Protein AF-A0A917CCM2-F1 (afdb_monomer_lite)

Sequence (553 aa):
MFLLIPTGFAQTTIVVDWALDEEPNNNQHTCSYTQGGLFFPDNTGSGAGKCTLRRALREAGAISDDAFCSGCTPITIVFTGLNGTNADADDSQFNNGQWILPIADGASTSDFGLYPQSITDVDGPIFLQGLPVDVQHFNEMPKIMVQSDATLEIEISDVTIENMGFFGGMSVMANEANMTFQNNVWGLTPDGLDMAFADLANDANYLAGNHGILSTHKADNLTVENNIITGASTFAVEINSATTGVSVIGNWIGTNITGSIPIVPEHLKCRAFVSPFNPVNPPLEPTEWFGGAGISAAGTGLVIQDNTIVGLQNIRSTNDTPPEALTVFGALHTIENNIIGQNTTGISQGVCGQGIKFSTRTDISNPQNNGHLVIDNIIDSARNGFENTKGAILWTDTSNASFRDGGNTVRRNLVINGPEKYYEIGPMLATDIKTFEPAEITSISGTQIAGGNHPSNVFGNPSPCPNCIIDFYLDDGDANEEGLVHLGSTIADNNGDFTFTLPAPLPPGFGIRTTSTSQSNDIIPNTWAGQTTAMSKQVYGLINDIIFKDGFE

Radius of gyration: 27.02 Å; chains: 1; bounding box: 63×56×105 Å

Structure (mmCIF, N/CA/C/O backbone):
data_AF-A0A917CCM2-F1
#
_entry.id   AF-A0A917CCM2-F1
#
loop_
_atom_site.group_PDB
_atom_site.id
_atom_site.type_symbol
_atom_site.label_atom_id
_atom_site.label_alt_id
_atom_site.label_comp_id
_atom_site.label_asym_id
_atom_site.label_entity_id
_atom_site.label_seq_id
_atom_site.pdbx_PDB_ins_code
_atom_site.Cartn_x
_atom_site.Cartn_y
_atom_site.Cartn_z
_atom_site.occupancy
_atom_site.B_iso_or_equiv
_atom_site.auth_seq_id
_atom_site.auth_comp_id
_atom_site.auth_asym_id
_atom_site.auth_atom_id
_atom_site.pdbx_PDB_model_num
ATOM 1 N N . MET A 1 1 ? -9.725 -32.363 -13.553 1.00 37.72 1 MET A N 1
ATOM 2 C CA . MET A 1 1 ? -10.244 -31.756 -14.794 1.00 37.72 1 MET A CA 1
ATOM 3 C C . MET A 1 1 ? -9.018 -31.325 -15.575 1.00 37.72 1 MET A C 1
ATOM 5 O O . MET A 1 1 ? -8.297 -30.469 -15.092 1.00 37.72 1 MET A O 1
ATOM 9 N N . PHE A 1 2 ? -8.666 -32.046 -16.642 1.00 27.44 2 PHE A N 1
ATOM 10 C CA . PHE A 1 2 ? -7.484 -31.722 -17.445 1.00 27.44 2 PHE A CA 1
ATOM 11 C C . PHE A 1 2 ? -7.770 -30.429 -18.207 1.00 27.44 2 PHE A C 1
ATOM 13 O O . PHE A 1 2 ? -8.722 -30.379 -18.984 1.00 27.44 2 PHE A O 1
ATOM 20 N N . LEU A 1 3 ? -6.987 -29.392 -17.917 1.00 27.52 3 LEU A N 1
ATOM 2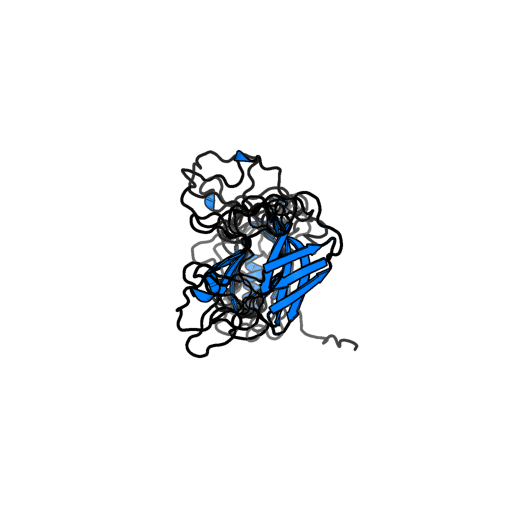1 C CA . LEU A 1 3 ? -7.030 -28.115 -18.611 1.00 27.52 3 LEU A CA 1
ATOM 22 C C . LEU A 1 3 ? -6.585 -28.368 -20.058 1.00 27.52 3 LEU A C 1
ATOM 24 O O . LEU A 1 3 ? -5.445 -28.757 -20.312 1.00 27.52 3 LEU A O 1
ATOM 28 N N . LEU A 1 4 ? -7.515 -28.226 -20.998 1.00 28.06 4 LEU A N 1
ATOM 29 C CA . LEU A 1 4 ? -7.201 -28.154 -22.419 1.00 28.06 4 LEU A CA 1
ATOM 30 C C . LEU A 1 4 ? -6.444 -26.844 -22.640 1.00 28.06 4 LEU A C 1
ATOM 32 O O . LEU A 1 4 ? -7.046 -25.777 -22.593 1.00 28.06 4 LEU A O 1
ATOM 36 N N . ILE A 1 5 ? -5.131 -26.931 -22.851 1.00 30.38 5 ILE A N 1
ATOM 37 C CA . ILE A 1 5 ? -4.333 -25.817 -23.368 1.00 30.38 5 ILE A CA 1
ATOM 38 C C . ILE A 1 5 ? -4.794 -25.606 -24.818 1.00 30.38 5 ILE A C 1
ATOM 40 O O . ILE A 1 5 ? -4.671 -26.544 -25.615 1.00 30.38 5 ILE A O 1
ATOM 44 N N . PRO A 1 6 ? -5.350 -24.440 -25.189 1.00 33.75 6 PRO A N 1
ATOM 45 C CA . PRO A 1 6 ? -5.646 -24.155 -26.581 1.00 33.75 6 PRO A CA 1
ATOM 46 C C . PRO A 1 6 ? -4.317 -24.085 -27.334 1.00 33.75 6 PRO A C 1
ATOM 48 O O . PRO A 1 6 ? -3.481 -23.220 -27.094 1.00 33.75 6 PRO A O 1
ATOM 51 N N . THR A 1 7 ? -4.097 -25.035 -28.233 1.00 38.78 7 THR A N 1
ATOM 52 C CA . THR A 1 7 ? -2.990 -24.999 -29.183 1.00 38.78 7 THR A CA 1
ATOM 53 C C . THR A 1 7 ? -3.307 -23.982 -30.279 1.00 38.78 7 THR A C 1
ATOM 55 O O . THR A 1 7 ? -4.213 -24.236 -31.074 1.00 38.78 7 THR A O 1
ATOM 58 N N . GLY A 1 8 ? -2.532 -22.895 -30.362 1.00 43.81 8 GLY A N 1
ATOM 59 C CA . GLY A 1 8 ? -2.303 -22.193 -31.631 1.00 43.81 8 GLY A CA 1
ATOM 60 C C . GLY A 1 8 ? -2.700 -20.718 -31.747 1.00 43.81 8 GLY A C 1
ATOM 61 O O . GLY A 1 8 ? -3.207 -20.353 -32.802 1.00 43.81 8 GLY A O 1
ATOM 62 N N . PHE A 1 9 ? -2.427 -19.868 -30.753 1.00 43.28 9 PHE A N 1
ATOM 63 C CA . PHE A 1 9 ? -2.191 -18.444 -31.044 1.00 43.28 9 PHE A CA 1
ATOM 64 C C . PHE A 1 9 ? -0.699 -18.260 -31.341 1.00 43.28 9 PHE A C 1
ATOM 66 O O . PHE A 1 9 ? 0.140 -18.840 -30.645 1.00 43.28 9 PHE A O 1
ATOM 73 N N . ALA A 1 10 ? -0.359 -17.551 -32.419 1.00 54.44 10 ALA A N 1
ATOM 74 C CA . ALA A 1 10 ? 1.029 -17.235 -32.722 1.00 54.44 10 ALA A CA 1
ATOM 75 C C . ALA A 1 10 ? 1.490 -16.155 -31.734 1.00 54.44 10 ALA A C 1
ATOM 77 O O . ALA A 1 10 ? 0.998 -15.038 -31.755 1.00 54.44 10 ALA A O 1
ATOM 78 N N . GLN A 1 11 ? 2.401 -16.513 -30.832 1.00 79.06 11 GLN A N 1
ATOM 79 C CA . GLN A 1 11 ? 3.021 -15.559 -29.918 1.00 79.06 11 GLN A CA 1
ATOM 80 C C . GLN A 1 11 ? 4.061 -14.754 -30.698 1.00 79.06 11 GLN A C 1
ATOM 82 O O . GLN A 1 11 ? 5.001 -15.338 -31.247 1.00 79.06 11 GLN A O 1
ATOM 87 N N . THR A 1 12 ? 3.915 -13.432 -30.749 1.00 92.06 12 THR A N 1
ATOM 88 C CA . THR A 1 12 ? 4.984 -12.574 -31.269 1.00 92.06 12 THR A CA 1
ATOM 89 C C . THR A 1 12 ? 5.986 -12.310 -30.156 1.00 92.06 12 THR A C 1
ATOM 91 O O . THR A 1 12 ? 5.615 -11.865 -29.074 1.00 92.06 12 THR A O 1
ATOM 94 N N . THR A 1 13 ? 7.268 -12.574 -30.405 1.00 94.88 13 THR A N 1
ATOM 95 C CA . THR A 1 13 ? 8.346 -12.273 -29.455 1.00 94.88 13 THR A CA 1
ATOM 96 C C . THR A 1 13 ? 9.234 -11.173 -30.015 1.00 94.88 13 THR A C 1
ATOM 98 O O . THR A 1 13 ? 9.852 -11.355 -31.063 1.00 94.88 13 THR A O 1
ATOM 101 N N . ILE A 1 14 ? 9.324 -10.056 -29.297 1.00 95.50 14 ILE A N 1
ATOM 102 C CA . ILE A 1 14 ? 10.239 -8.954 -29.592 1.00 95.50 14 ILE A CA 1
ATOM 103 C C . ILE A 1 14 ? 11.436 -9.101 -28.653 1.00 95.50 14 ILE A C 1
ATOM 105 O O . ILE A 1 14 ? 11.280 -9.103 -27.432 1.00 95.50 14 ILE A O 1
ATOM 109 N N . VAL A 1 15 ? 12.633 -9.264 -29.212 1.00 95.94 15 VAL A N 1
ATOM 110 C CA . VAL A 1 15 ? 13.857 -9.464 -28.427 1.00 95.94 15 VAL A CA 1
ATOM 111 C C . VAL A 1 15 ? 14.630 -8.156 -28.369 1.00 95.94 15 VAL A C 1
ATOM 113 O O . VAL A 1 15 ? 15.159 -7.720 -29.386 1.00 95.94 15 VAL A O 1
ATOM 116 N N . VAL A 1 16 ? 14.728 -7.569 -27.178 1.00 95.44 16 VAL A N 1
ATOM 117 C CA . VAL A 1 16 ? 15.649 -6.464 -26.899 1.00 95.44 16 VAL A CA 1
ATOM 118 C C . VAL A 1 16 ? 17.066 -7.031 -26.848 1.00 95.44 16 VAL A C 1
ATOM 120 O O . VAL A 1 16 ? 17.352 -7.962 -26.086 1.00 95.44 16 VAL A O 1
ATOM 123 N N . ASP A 1 17 ? 17.940 -6.488 -27.689 1.00 94.31 17 ASP A N 1
ATOM 124 C CA . ASP A 1 17 ? 19.321 -6.941 -27.869 1.00 94.31 17 ASP A CA 1
ATOM 125 C C . ASP A 1 17 ? 20.338 -5.792 -27.875 1.00 94.31 17 ASP A C 1
ATOM 127 O O . ASP A 1 17 ? 21.488 -6.002 -28.259 1.00 94.31 17 ASP A O 1
ATOM 131 N N . TRP A 1 18 ? 19.909 -4.597 -27.453 1.00 93.44 18 TRP A N 1
ATOM 132 C CA . TRP A 1 18 ? 20.756 -3.416 -27.340 1.00 93.44 18 TRP A CA 1
ATOM 133 C C . TRP A 1 18 ? 20.294 -2.473 -26.235 1.00 93.44 18 TRP A C 1
ATOM 135 O O . TRP A 1 18 ? 19.115 -2.110 -26.167 1.00 93.44 18 TRP A O 1
ATOM 145 N N . ALA A 1 19 ? 21.221 -2.074 -25.363 1.00 92.56 19 ALA A N 1
ATOM 146 C CA . ALA A 1 19 ? 20.883 -1.295 -24.173 1.00 92.56 19 ALA A CA 1
ATOM 147 C C . ALA A 1 19 ? 20.791 0.220 -24.414 1.00 92.56 19 ALA A C 1
ATOM 149 O O . ALA A 1 19 ? 19.992 0.894 -23.766 1.00 92.56 19 ALA A O 1
ATOM 150 N N . LEU A 1 20 ? 21.590 0.765 -25.337 1.00 90.06 20 LEU A N 1
ATOM 151 C CA . LEU A 1 20 ? 21.691 2.211 -25.556 1.00 90.06 20 LEU A CA 1
ATOM 152 C C . LEU A 1 20 ? 20.643 2.723 -26.546 1.00 90.06 20 LEU A C 1
ATOM 154 O O . LEU A 1 20 ? 20.652 2.344 -27.716 1.00 90.06 20 LEU A O 1
ATOM 158 N N . ASP A 1 21 ? 19.801 3.665 -26.124 1.00 84.50 21 ASP A N 1
ATOM 159 C CA . ASP A 1 21 ? 18.926 4.379 -27.052 1.00 84.50 21 ASP A CA 1
ATOM 160 C C . ASP A 1 21 ? 19.607 5.627 -27.637 1.00 84.50 21 ASP A C 1
ATOM 162 O O . ASP A 1 21 ? 19.537 6.728 -27.092 1.00 84.50 21 ASP A O 1
ATOM 166 N N . GLU A 1 22 ? 20.315 5.440 -28.752 1.00 79.31 22 GLU A N 1
ATOM 167 C CA . GLU A 1 22 ? 21.131 6.482 -29.395 1.00 79.31 22 GLU A CA 1
ATOM 168 C C . GLU A 1 22 ? 20.320 7.484 -30.237 1.00 79.31 22 GLU A C 1
ATOM 170 O O . GLU A 1 22 ? 20.849 8.523 -30.640 1.00 79.31 22 GLU A O 1
ATOM 175 N N . GLU A 1 23 ? 19.035 7.210 -30.484 1.00 76.12 23 GLU A N 1
ATOM 176 C CA . GLU A 1 23 ? 18.158 8.065 -31.289 1.00 76.12 23 GLU A CA 1
ATOM 177 C C . GLU A 1 23 ? 16.875 8.464 -30.550 1.00 76.12 23 GLU A C 1
ATOM 179 O O . GLU A 1 23 ? 15.762 8.195 -31.016 1.00 76.12 23 GLU A O 1
ATOM 184 N N . PRO A 1 24 ? 16.986 9.203 -29.436 1.00 73.06 24 PRO A N 1
ATOM 185 C CA . PRO A 1 24 ? 15.829 9.534 -28.623 1.00 73.06 24 PRO A CA 1
ATOM 186 C C . PRO A 1 24 ? 14.843 10.490 -29.295 1.00 73.06 24 PRO A C 1
ATOM 188 O O . PRO A 1 24 ? 13.804 10.777 -28.736 1.00 73.06 24 PRO A O 1
ATOM 191 N N . ASN A 1 25 ? 15.138 11.011 -30.487 1.00 75.12 25 ASN A N 1
ATOM 192 C CA . ASN A 1 25 ? 14.241 11.917 -31.205 1.00 75.12 25 ASN A CA 1
ATOM 193 C C . ASN A 1 25 ? 13.413 11.220 -32.295 1.00 75.12 25 ASN A C 1
ATOM 195 O O . ASN A 1 25 ? 12.627 11.889 -32.969 1.00 75.12 25 ASN A O 1
ATOM 199 N N . ASN A 1 26 ? 13.615 9.919 -32.530 1.00 77.56 26 ASN A N 1
ATOM 200 C CA . ASN A 1 26 ? 13.017 9.231 -33.667 1.00 77.56 26 ASN A CA 1
ATOM 201 C C . ASN A 1 26 ? 11.892 8.273 -33.262 1.00 77.56 26 ASN A C 1
ATOM 203 O O . ASN A 1 26 ? 12.099 7.116 -32.902 1.00 77.56 26 ASN A O 1
ATOM 207 N N . ASN A 1 27 ? 10.665 8.757 -33.424 1.00 76.00 27 ASN A N 1
ATOM 208 C CA . ASN A 1 27 ? 9.449 8.040 -33.053 1.00 76.00 27 ASN A CA 1
ATOM 209 C C . ASN A 1 27 ? 8.932 7.051 -34.089 1.00 76.00 27 ASN A C 1
ATOM 211 O O . ASN A 1 27 ? 7.826 6.542 -33.963 1.00 76.00 27 ASN A O 1
ATOM 215 N N . GLN A 1 28 ? 9.663 6.826 -35.165 1.00 83.19 28 GLN A N 1
ATOM 216 C CA . GLN A 1 28 ? 9.216 5.925 -36.225 1.00 83.19 28 GLN A CA 1
ATOM 217 C C . GLN A 1 28 ? 10.066 4.655 -36.271 1.00 83.19 28 GLN A C 1
ATOM 219 O O . GLN A 1 28 ? 9.780 3.740 -37.042 1.00 83.19 28 GLN A O 1
ATOM 224 N N . HIS A 1 29 ? 11.076 4.574 -35.399 1.00 87.50 29 HIS A N 1
ATOM 225 C CA . HIS A 1 29 ? 11.958 3.427 -35.295 1.00 87.50 29 HIS A CA 1
ATOM 226 C C . HIS A 1 29 ? 11.364 2.314 -34.431 1.00 87.50 29 HIS A C 1
ATOM 228 O O . HIS A 1 29 ? 11.038 2.506 -33.260 1.00 87.50 29 HIS A O 1
ATOM 234 N N . THR A 1 30 ? 11.247 1.139 -35.038 1.00 89.31 30 THR A N 1
ATOM 235 C CA . THR A 1 30 ? 10.841 -0.139 -34.433 1.00 89.31 30 THR A CA 1
ATOM 236 C C . THR A 1 30 ? 12.032 -1.104 -34.445 1.00 89.31 30 THR A C 1
ATOM 238 O O . THR A 1 30 ? 13.114 -0.764 -34.932 1.00 89.31 30 THR A O 1
ATOM 241 N N . CYS A 1 31 ? 11.873 -2.303 -33.885 1.00 90.75 31 CYS A N 1
ATOM 242 C CA . CYS A 1 31 ? 12.941 -3.302 -33.857 1.00 90.75 31 CYS A CA 1
ATOM 243 C C . CYS A 1 31 ? 13.087 -4.021 -35.203 1.00 90.75 31 CYS A C 1
ATOM 245 O O . CYS A 1 31 ? 14.183 -4.150 -35.743 1.00 90.75 31 CYS A O 1
ATOM 247 N N . SER A 1 32 ? 11.972 -4.484 -35.758 1.00 87.94 32 SER A N 1
ATOM 248 C CA . SER A 1 32 ? 11.908 -5.248 -37.002 1.00 87.94 32 SER A CA 1
ATOM 249 C C . SER A 1 32 ? 10.659 -4.950 -37.836 1.00 87.94 32 SER A C 1
ATOM 251 O O . SER A 1 32 ? 10.643 -5.205 -39.045 1.00 87.94 32 SER A O 1
ATOM 253 N N . TYR A 1 33 ? 9.615 -4.391 -37.219 1.00 86.62 33 TYR A N 1
ATOM 254 C CA . TYR A 1 33 ? 8.332 -4.168 -37.868 1.00 86.62 33 TYR A CA 1
ATOM 255 C C . TYR A 1 33 ? 8.377 -3.022 -38.880 1.00 86.62 33 TYR A C 1
ATOM 257 O O . TYR A 1 33 ? 8.783 -1.907 -38.564 1.00 86.62 33 TYR A O 1
ATOM 265 N N . THR A 1 34 ? 7.897 -3.267 -40.100 1.00 84.62 34 THR A N 1
ATOM 266 C CA . THR A 1 34 ? 7.806 -2.235 -41.141 1.00 84.62 34 THR A CA 1
ATOM 267 C C . THR A 1 34 ? 6.413 -2.209 -41.749 1.00 84.62 34 THR A C 1
ATOM 269 O O . THR A 1 34 ? 5.901 -3.229 -42.208 1.00 84.62 34 THR A O 1
ATOM 272 N N . GLN A 1 35 ? 5.791 -1.030 -41.787 1.00 79.75 35 GLN A N 1
ATOM 273 C CA . GLN A 1 35 ? 4.484 -0.855 -42.417 1.00 79.75 35 GLN A CA 1
ATOM 274 C C . GLN A 1 35 ? 4.305 0.555 -42.978 1.00 79.75 35 GLN A C 1
ATOM 276 O O . GLN A 1 35 ? 4.615 1.549 -42.324 1.00 79.75 35 GLN A O 1
ATOM 281 N N . GLY A 1 36 ? 3.789 0.639 -44.210 1.00 64.44 36 GLY A N 1
ATOM 282 C CA . GLY A 1 36 ? 3.238 1.870 -44.793 1.00 64.44 36 GLY A CA 1
ATOM 283 C C . GLY A 1 36 ? 4.203 3.050 -44.971 1.00 64.44 36 GLY A C 1
ATOM 284 O O . GLY A 1 36 ? 3.745 4.138 -45.301 1.00 64.44 36 GLY A O 1
ATOM 285 N N . GLY A 1 37 ? 5.511 2.865 -44.754 1.00 71.94 37 GLY A N 1
ATOM 286 C CA . GLY A 1 37 ? 6.483 3.962 -44.682 1.00 71.94 37 GLY A CA 1
ATOM 287 C C . GLY A 1 37 ? 6.411 4.780 -43.385 1.00 71.94 37 GLY A C 1
ATOM 288 O O . GLY A 1 37 ? 7.035 5.833 -43.319 1.00 71.94 37 GLY A O 1
ATOM 289 N N . LEU A 1 38 ? 5.650 4.311 -42.388 1.00 79.75 38 LEU A N 1
ATOM 290 C CA . LEU A 1 38 ? 5.503 4.936 -41.070 1.00 79.75 38 LEU A CA 1
ATOM 291 C C . LEU A 1 38 ? 6.451 4.332 -40.033 1.00 79.75 38 LEU A C 1
ATOM 293 O O . LEU A 1 38 ? 6.934 5.060 -39.178 1.00 79.75 38 LEU A O 1
ATOM 297 N N . PHE A 1 39 ? 6.724 3.027 -40.135 1.00 85.56 39 PHE A N 1
ATOM 298 C CA . PHE A 1 39 ? 7.668 2.314 -39.270 1.00 85.56 39 PHE A CA 1
ATOM 299 C C . PHE A 1 39 ? 8.827 1.757 -40.079 1.00 85.56 39 PHE A C 1
ATOM 301 O O . PHE A 1 39 ? 8.620 1.153 -41.141 1.00 85.56 39 PHE A O 1
ATOM 308 N N . PHE A 1 40 ? 10.040 1.968 -39.583 1.00 86.00 40 PHE A N 1
ATOM 309 C CA . PHE A 1 40 ? 11.270 1.515 -40.217 1.00 86.00 40 PHE A CA 1
ATOM 310 C C . PHE A 1 40 ? 12.310 1.124 -39.164 1.00 86.00 40 PHE A C 1
ATOM 312 O O . PHE A 1 40 ? 12.310 1.687 -38.074 1.00 86.00 40 PHE A O 1
ATOM 319 N N . PRO A 1 41 ? 13.205 0.170 -39.470 1.00 82.50 41 PRO A N 1
ATOM 320 C CA . PRO A 1 41 ? 14.305 -0.146 -38.576 1.00 82.50 41 PRO A CA 1
ATOM 321 C C . PRO A 1 41 ? 15.267 1.038 -38.510 1.00 82.50 41 PRO A C 1
ATOM 323 O O . PRO A 1 41 ? 15.493 1.729 -39.512 1.00 82.50 41 PRO A O 1
ATOM 326 N N . ASP A 1 42 ? 15.887 1.221 -37.351 1.00 81.69 42 ASP A N 1
ATOM 327 C CA . ASP A 1 42 ? 17.004 2.145 -37.241 1.00 81.69 42 ASP A CA 1
ATOM 328 C C . ASP A 1 42 ? 18.210 1.625 -38.027 1.00 81.69 42 ASP A C 1
ATOM 330 O O . ASP A 1 42 ? 18.608 0.470 -37.893 1.00 81.69 42 ASP A O 1
ATOM 334 N N . ASN A 1 43 ? 18.812 2.492 -38.834 1.00 82.31 43 ASN A N 1
ATOM 335 C CA . ASN A 1 43 ? 20.017 2.194 -39.608 1.00 82.31 43 ASN A CA 1
ATOM 336 C C . ASN A 1 43 ? 21.171 3.148 -39.269 1.00 82.31 43 ASN A C 1
ATOM 338 O O . ASN A 1 43 ? 22.101 3.311 -40.063 1.00 82.31 43 ASN A O 1
ATOM 342 N N . THR A 1 44 ? 21.088 3.823 -38.129 1.00 79.38 44 THR A N 1
ATOM 343 C CA . THR A 1 44 ? 22.037 4.835 -37.681 1.00 79.38 44 THR A CA 1
ATOM 344 C C . THR A 1 44 ? 22.673 4.430 -36.348 1.00 79.38 44 THR A C 1
ATOM 346 O O . THR A 1 44 ? 22.288 3.437 -35.738 1.00 79.38 44 THR A O 1
ATOM 349 N N . GLY A 1 45 ? 23.694 5.174 -35.920 1.00 82.31 45 GLY A N 1
ATOM 350 C CA . GLY A 1 45 ? 24.369 4.909 -34.650 1.00 82.31 45 GLY A CA 1
ATOM 351 C C . GLY A 1 45 ? 25.251 3.656 -34.651 1.00 82.31 45 GLY A C 1
ATOM 352 O O . GLY A 1 45 ? 25.498 3.024 -35.681 1.00 82.31 45 GLY A O 1
ATOM 353 N N . SER A 1 46 ? 25.786 3.341 -33.475 1.00 83.62 46 SER A N 1
ATOM 354 C CA . SER A 1 46 ? 26.540 2.115 -33.221 1.00 83.62 46 SER A CA 1
ATOM 355 C C . SER A 1 46 ? 25.617 0.904 -33.021 1.00 83.62 46 SER A C 1
ATOM 357 O O . SER A 1 46 ? 26.026 -0.217 -33.318 1.00 83.62 46 SER A O 1
ATOM 359 N N . GLY A 1 47 ? 24.357 1.147 -32.642 1.00 83.12 47 GLY A N 1
ATOM 360 C CA . GLY A 1 47 ? 23.280 0.156 -32.537 1.00 83.12 47 GLY A CA 1
ATOM 361 C C . GLY A 1 47 ? 22.426 -0.025 -33.800 1.00 83.12 47 GLY A C 1
ATOM 362 O O . GLY A 1 47 ? 21.266 -0.424 -33.700 1.00 83.12 47 GLY A O 1
ATOM 363 N N . ALA A 1 48 ? 22.942 0.287 -34.993 1.00 85.44 48 ALA A N 1
ATOM 364 C CA . ALA A 1 48 ? 22.175 0.170 -36.235 1.00 85.44 48 ALA A CA 1
ATOM 365 C C . ALA A 1 48 ? 21.613 -1.255 -36.430 1.00 85.44 48 ALA A C 1
ATOM 367 O O . ALA A 1 48 ? 22.345 -2.246 -36.383 1.00 85.44 48 ALA A O 1
ATOM 368 N N . GLY A 1 49 ? 20.307 -1.361 -36.684 1.00 85.44 49 GLY A N 1
ATOM 369 C CA . GLY A 1 49 ? 19.587 -2.625 -36.853 1.00 85.44 49 GLY A CA 1
ATOM 370 C C . GLY A 1 49 ? 19.298 -3.382 -35.554 1.00 85.44 49 GLY A C 1
ATOM 371 O O . GLY A 1 49 ? 18.850 -4.526 -35.621 1.00 85.44 49 GLY A O 1
ATOM 372 N N . LYS A 1 50 ? 19.565 -2.777 -34.391 1.00 90.75 50 LYS A N 1
ATOM 373 C CA . LYS A 1 50 ? 19.331 -3.371 -33.074 1.00 90.75 50 LYS A CA 1
ATOM 374 C C . LYS A 1 50 ? 18.027 -2.914 -32.421 1.00 90.75 50 LYS A C 1
ATOM 376 O O . LYS A 1 50 ? 17.505 -1.829 -32.706 1.00 90.75 50 LYS A O 1
ATOM 381 N N . CYS A 1 51 ? 17.523 -3.742 -31.511 1.00 92.50 51 CYS A N 1
ATOM 382 C CA . CYS A 1 51 ? 16.281 -3.528 -30.783 1.00 92.50 51 CYS A CA 1
ATOM 383 C C . CYS A 1 51 ? 16.553 -3.011 -29.367 1.00 92.50 51 CYS A C 1
ATOM 385 O O . CYS A 1 51 ? 17.100 -3.727 -28.527 1.00 92.50 51 CYS A O 1
ATOM 387 N N . THR A 1 52 ? 16.122 -1.778 -29.098 1.00 92.81 52 THR A N 1
ATOM 388 C CA . THR A 1 52 ? 16.117 -1.164 -27.761 1.00 92.81 52 THR A CA 1
ATOM 389 C C . THR A 1 52 ? 14.746 -1.312 -27.105 1.00 92.81 52 THR A C 1
ATOM 391 O O . THR A 1 52 ? 13.751 -1.572 -27.785 1.00 92.81 52 THR A O 1
ATOM 394 N N . LEU A 1 53 ? 14.655 -1.084 -25.789 1.00 93.50 53 LEU A N 1
ATOM 395 C CA . LEU A 1 53 ? 13.373 -1.120 -25.072 1.00 93.50 53 LEU A CA 1
ATOM 396 C C . LEU A 1 53 ? 12.341 -0.152 -25.672 1.00 93.50 53 LEU A C 1
ATOM 398 O O . LEU A 1 53 ? 11.213 -0.556 -25.940 1.00 93.50 53 LEU A O 1
ATOM 402 N N . ARG A 1 54 ? 12.719 1.104 -25.946 1.00 90.56 54 ARG A N 1
ATOM 403 C CA . ARG A 1 54 ? 11.805 2.097 -26.539 1.00 90.56 54 ARG A CA 1
ATOM 404 C C . ARG A 1 54 ? 11.242 1.627 -27.883 1.00 90.56 54 ARG A C 1
ATOM 406 O O . ARG A 1 54 ? 10.048 1.767 -28.139 1.00 90.56 54 ARG A O 1
ATOM 413 N N . ARG A 1 55 ? 12.086 1.031 -28.729 1.00 90.38 55 ARG A N 1
ATOM 414 C CA . ARG A 1 55 ? 11.672 0.480 -30.031 1.00 90.38 55 ARG A CA 1
ATOM 415 C C . ARG A 1 55 ? 10.774 -0.737 -29.871 1.00 90.38 55 ARG A C 1
ATOM 417 O O . ARG A 1 55 ? 9.820 -0.874 -30.630 1.00 90.38 55 ARG A O 1
ATOM 424 N N . ALA A 1 56 ? 11.051 -1.585 -28.883 1.00 94.00 56 ALA A N 1
ATOM 425 C CA . ALA A 1 56 ? 10.236 -2.754 -28.588 1.00 94.00 56 ALA A CA 1
ATOM 426 C C . ALA A 1 56 ? 8.832 -2.365 -28.107 1.00 94.00 56 ALA A C 1
ATOM 428 O O . ALA A 1 56 ? 7.856 -2.929 -28.592 1.00 94.00 56 ALA A O 1
ATOM 429 N N . LEU A 1 57 ? 8.719 -1.367 -27.223 1.00 93.25 57 LEU A N 1
ATOM 430 C CA . LEU A 1 57 ? 7.431 -0.823 -26.773 1.00 93.25 57 LEU A CA 1
ATOM 431 C C . LEU A 1 57 ? 6.635 -0.234 -27.942 1.00 93.25 57 LEU A C 1
ATOM 433 O O . LEU A 1 57 ? 5.446 -0.510 -28.092 1.00 93.25 57 LEU A O 1
ATOM 437 N N . ARG A 1 58 ? 7.305 0.520 -28.819 1.00 89.88 58 ARG A N 1
ATOM 438 C CA . ARG A 1 58 ? 6.679 1.096 -30.012 1.00 89.88 58 ARG A CA 1
ATOM 439 C C . ARG A 1 58 ? 6.212 0.031 -31.001 1.00 89.88 58 ARG A C 1
ATOM 441 O O . ARG A 1 58 ? 5.108 0.129 -31.525 1.00 89.88 58 ARG A O 1
ATOM 448 N N . GLU A 1 59 ? 7.044 -0.976 -31.263 1.00 91.31 59 GLU A N 1
ATOM 449 C CA . GLU A 1 59 ? 6.684 -2.110 -32.115 1.00 91.31 59 GLU A CA 1
ATOM 450 C C . GLU A 1 59 ? 5.501 -2.879 -31.533 1.00 91.31 59 GLU A C 1
ATOM 452 O O . GLU A 1 59 ? 4.549 -3.139 -32.262 1.00 91.31 59 GLU A O 1
ATOM 457 N N . ALA A 1 60 ? 5.514 -3.159 -30.226 1.00 92.56 60 ALA A N 1
ATOM 458 C CA . ALA A 1 60 ? 4.407 -3.813 -29.542 1.00 92.56 60 ALA A CA 1
ATOM 459 C C . ALA A 1 60 ? 3.103 -3.026 -29.709 1.00 92.56 60 ALA A C 1
ATOM 461 O O . ALA A 1 60 ? 2.122 -3.604 -30.157 1.00 92.56 60 ALA A O 1
ATOM 462 N N . GLY A 1 61 ? 3.107 -1.712 -29.462 1.00 90.12 61 GLY A N 1
ATOM 463 C CA . GLY A 1 61 ? 1.927 -0.862 -29.663 1.00 90.12 61 GLY A CA 1
ATOM 464 C C . GLY A 1 61 ? 1.476 -0.716 -31.125 1.00 90.12 61 GLY A C 1
ATOM 465 O O . GLY A 1 61 ? 0.328 -0.358 -31.386 1.00 90.12 61 GLY A O 1
ATOM 466 N N . ALA A 1 62 ? 2.358 -0.978 -32.098 1.00 87.25 62 ALA A N 1
ATOM 467 C CA . ALA A 1 62 ? 2.019 -0.963 -33.522 1.00 87.25 62 ALA A CA 1
ATOM 468 C C . ALA A 1 62 ? 1.385 -2.275 -34.002 1.00 87.25 62 ALA A C 1
ATOM 470 O O . ALA A 1 62 ? 0.534 -2.253 -34.890 1.00 87.25 62 ALA A O 1
ATOM 471 N N . ILE A 1 63 ? 1.823 -3.412 -33.454 1.00 88.56 63 ILE A N 1
ATOM 472 C CA . ILE A 1 63 ? 1.381 -4.750 -33.879 1.00 88.56 63 ILE A CA 1
ATOM 473 C C . ILE A 1 63 ? 0.341 -5.372 -32.943 1.00 88.56 63 ILE A C 1
ATOM 475 O O . ILE A 1 63 ? -0.159 -6.455 -33.233 1.00 88.56 63 ILE A O 1
ATOM 479 N N . SER A 1 64 ? 0.028 -4.717 -31.826 1.00 87.31 64 SER A N 1
ATOM 480 C CA . SER A 1 64 ? -1.019 -5.139 -30.893 1.00 87.31 64 SER A CA 1
ATOM 481 C C . SER A 1 64 ? -2.426 -4.945 -31.451 1.00 87.31 64 SER A C 1
ATOM 483 O O . SER A 1 64 ? -3.378 -5.547 -30.966 1.00 87.31 64 SER A O 1
ATOM 485 N N . ASP A 1 65 ? -2.563 -4.126 -32.489 1.00 80.12 65 ASP A N 1
ATOM 486 C CA . ASP A 1 65 ? -3.807 -3.966 -33.220 1.00 80.12 65 ASP A CA 1
ATOM 487 C C . ASP A 1 65 ? -3.965 -5.074 -34.278 1.00 80.12 65 ASP A C 1
ATOM 489 O O . ASP A 1 65 ? -3.244 -5.140 -35.283 1.00 80.12 65 ASP A O 1
ATOM 493 N N . ASP A 1 66 ? -4.963 -5.929 -34.061 1.00 74.94 66 ASP A N 1
ATOM 494 C CA . ASP A 1 66 ? -5.292 -7.081 -34.902 1.00 74.94 66 ASP A CA 1
ATOM 495 C C . ASP A 1 66 ? -5.694 -6.669 -36.338 1.00 74.94 66 ASP A C 1
ATOM 497 O O . ASP A 1 66 ? -5.561 -7.455 -37.284 1.00 74.94 66 ASP A O 1
ATOM 501 N N . ALA A 1 67 ? -6.128 -5.416 -36.548 1.00 75.38 67 ALA A N 1
ATOM 502 C CA . ALA A 1 67 ? -6.397 -4.864 -37.876 1.00 75.38 67 ALA A CA 1
ATOM 503 C C . ALA A 1 67 ? -5.115 -4.641 -38.695 1.00 75.38 67 ALA A C 1
ATOM 505 O O . ALA A 1 67 ? -5.158 -4.674 -39.931 1.00 75.38 67 ALA A O 1
ATOM 506 N N . PHE A 1 68 ? -3.977 -4.431 -38.029 1.00 77.06 68 PHE A N 1
ATOM 507 C CA . PHE A 1 68 ? -2.674 -4.238 -38.668 1.00 77.06 68 PHE A CA 1
ATOM 508 C C . PHE A 1 68 ? -1.836 -5.518 -38.661 1.00 77.06 68 PHE A C 1
ATOM 510 O O . PHE A 1 68 ? -1.112 -5.762 -39.630 1.00 77.06 68 PHE A O 1
ATOM 517 N N . CYS A 1 69 ? -1.968 -6.349 -37.625 1.00 82.12 69 CYS A N 1
ATOM 518 C CA . CYS A 1 69 ? -1.202 -7.579 -37.452 1.00 82.12 69 CYS A CA 1
ATOM 519 C C . CYS A 1 69 ? -2.092 -8.708 -36.904 1.00 82.12 69 CYS A C 1
ATOM 521 O O . CYS A 1 69 ? -2.010 -9.088 -35.740 1.00 82.12 69 CYS A O 1
ATOM 523 N N . SER A 1 70 ? -2.954 -9.258 -37.766 1.00 83.94 70 SER A N 1
ATOM 524 C CA . SER A 1 70 ? -3.890 -10.316 -37.364 1.00 83.94 70 SER A CA 1
ATOM 525 C C . SER A 1 70 ? -3.161 -11.549 -36.823 1.00 83.94 70 SER A C 1
ATOM 527 O O . SER A 1 70 ? -2.383 -12.189 -37.541 1.00 83.94 70 SER A O 1
ATOM 529 N N . GLY A 1 71 ? -3.455 -11.896 -35.568 1.00 83.88 71 GLY A N 1
ATOM 530 C CA . GLY A 1 71 ? -2.875 -13.047 -34.878 1.00 83.88 71 GLY A CA 1
ATOM 531 C C . GLY A 1 71 ? -1.462 -12.817 -34.340 1.00 83.88 71 GLY A C 1
ATOM 532 O O . GLY A 1 71 ? -0.773 -13.797 -34.065 1.00 83.88 71 GLY A O 1
ATOM 533 N N . CYS A 1 72 ? -1.023 -11.561 -34.223 1.00 87.00 72 CYS A N 1
ATOM 534 C CA . CYS A 1 72 ? 0.266 -11.211 -33.626 1.00 87.00 72 CYS A CA 1
ATOM 535 C C . CYS A 1 72 ? 0.208 -11.132 -32.094 1.00 87.00 72 CYS A C 1
ATOM 537 O O . CYS A 1 72 ? 1.250 -11.251 -31.446 1.00 87.00 72 CYS A O 1
ATOM 539 N N . THR A 1 73 ? -0.983 -10.979 -31.514 1.00 87.25 73 THR A N 1
ATOM 540 C CA . THR A 1 73 ? -1.204 -11.077 -30.070 1.00 87.25 73 THR A CA 1
ATOM 541 C C . THR A 1 73 ? -1.388 -12.548 -29.644 1.00 87.25 73 THR A C 1
ATOM 543 O O . THR A 1 73 ? -1.985 -13.347 -30.375 1.00 87.25 73 THR A O 1
ATOM 546 N N . PRO A 1 74 ? -0.873 -12.960 -28.467 1.00 92.12 74 PRO A N 1
ATOM 547 C CA . PRO A 1 74 ? -0.161 -12.152 -27.474 1.00 92.12 74 PRO A CA 1
ATOM 548 C C . PRO A 1 74 ? 1.267 -11.766 -27.898 1.00 92.12 74 PRO A C 1
ATOM 550 O O . PRO A 1 74 ? 1.960 -12.534 -28.572 1.00 92.12 74 PRO A O 1
ATOM 553 N N . ILE A 1 75 ? 1.716 -10.592 -27.447 1.00 94.69 75 ILE A N 1
ATOM 554 C CA . ILE A 1 75 ? 3.064 -10.062 -27.696 1.00 94.69 75 ILE A CA 1
ATOM 555 C C . ILE A 1 75 ? 3.901 -10.199 -26.428 1.00 94.69 75 ILE A C 1
ATOM 557 O O . ILE A 1 75 ? 3.450 -9.864 -25.337 1.00 94.69 75 ILE A O 1
ATOM 561 N N . THR A 1 76 ? 5.145 -10.648 -26.557 1.00 95.94 76 THR A N 1
ATOM 562 C CA . THR A 1 76 ? 6.096 -10.716 -25.443 1.00 95.94 76 THR A CA 1
ATOM 563 C C . THR A 1 76 ? 7.381 -9.986 -25.805 1.00 95.94 76 THR A C 1
ATOM 565 O O . THR A 1 76 ? 8.067 -10.364 -26.754 1.00 95.94 76 THR A O 1
ATOM 568 N N . ILE A 1 77 ? 7.723 -8.959 -25.034 1.00 97.06 77 ILE A N 1
ATOM 569 C CA . ILE A 1 77 ? 9.018 -8.287 -25.065 1.00 97.06 77 ILE A CA 1
ATOM 570 C C . ILE A 1 77 ? 9.934 -8.993 -24.063 1.00 97.06 77 ILE A C 1
ATOM 572 O O . ILE A 1 77 ? 9.620 -9.065 -22.875 1.00 97.06 77 ILE A O 1
ATOM 576 N N . VAL A 1 78 ? 11.066 -9.508 -24.546 1.00 96.38 78 VAL A N 1
ATOM 577 C CA . VAL A 1 78 ? 12.063 -10.230 -23.741 1.00 96.38 78 VAL A CA 1
ATOM 578 C C . VAL A 1 78 ? 13.457 -9.646 -23.933 1.00 96.38 78 VAL A C 1
ATOM 580 O O . VAL A 1 78 ? 13.775 -9.089 -24.980 1.00 96.38 78 VAL A O 1
ATOM 583 N N . PHE A 1 79 ? 14.332 -9.855 -22.952 1.00 95.75 79 PHE A N 1
ATOM 584 C CA . PHE A 1 79 ? 15.705 -9.329 -22.955 1.00 95.75 79 PHE A CA 1
ATOM 585 C C . PHE A 1 79 ? 16.766 -10.411 -23.176 1.00 95.75 79 PHE A C 1
ATOM 587 O O . PHE A 1 79 ? 17.927 -10.254 -22.808 1.00 95.75 79 PHE A O 1
ATOM 594 N N . THR A 1 80 ? 16.393 -11.534 -23.794 1.00 91.06 80 THR A N 1
ATOM 595 C CA . THR A 1 80 ? 17.315 -12.651 -24.062 1.00 91.06 80 THR A CA 1
ATOM 596 C C . THR A 1 80 ? 18.414 -12.312 -25.071 1.00 91.06 80 THR A C 1
ATOM 598 O O . THR A 1 80 ? 19.290 -13.143 -25.296 1.00 91.06 80 THR A O 1
ATOM 601 N N . GLY A 1 81 ? 18.366 -11.142 -25.718 1.00 86.00 81 GLY A N 1
ATOM 602 C CA . GLY A 1 81 ? 19.445 -10.633 -26.565 1.00 86.00 81 GLY A CA 1
ATOM 603 C C . GLY A 1 81 ? 20.609 -10.033 -25.769 1.00 86.00 81 GLY A C 1
ATOM 604 O O . GLY A 1 81 ? 21.738 -10.036 -26.251 1.00 86.00 81 GLY A O 1
ATOM 605 N N . LEU A 1 82 ? 20.363 -9.603 -24.529 1.00 89.31 82 LEU A N 1
ATOM 606 C CA . LEU A 1 82 ? 21.333 -8.953 -23.650 1.00 89.31 82 LEU A CA 1
ATOM 607 C C . LEU A 1 82 ? 22.094 -9.988 -22.794 1.00 89.31 82 LEU A C 1
ATOM 609 O O . LEU A 1 82 ? 21.842 -10.160 -21.601 1.00 89.31 82 LEU A O 1
ATOM 613 N N . ASN A 1 83 ? 23.046 -10.709 -23.395 1.00 80.38 83 ASN A N 1
ATOM 614 C CA . ASN A 1 83 ? 23.755 -11.834 -22.753 1.00 80.38 83 ASN A CA 1
ATOM 615 C C . ASN A 1 83 ? 25.190 -11.499 -22.308 1.00 80.38 83 ASN A C 1
ATOM 617 O O . ASN A 1 83 ? 26.146 -12.156 -22.724 1.00 80.38 83 ASN A O 1
ATOM 621 N N . GLY A 1 84 ? 25.334 -10.514 -21.421 1.00 82.94 84 GLY A N 1
ATOM 622 C CA . GLY A 1 84 ? 26.637 -10.059 -20.928 1.00 82.94 84 GLY A CA 1
ATOM 623 C C . GLY A 1 84 ? 27.477 -9.372 -22.006 1.00 82.94 84 GLY A C 1
ATOM 624 O O . GLY A 1 84 ? 26.986 -9.074 -23.089 1.00 82.94 84 GLY A O 1
ATOM 625 N N . THR A 1 85 ? 28.749 -9.114 -21.705 1.00 81.94 85 THR A N 1
ATOM 626 C CA . THR A 1 85 ? 29.598 -8.306 -22.587 1.00 81.94 85 THR A CA 1
ATOM 627 C C . THR A 1 85 ? 30.012 -9.048 -23.857 1.00 81.94 85 THR A C 1
ATOM 629 O O . THR A 1 85 ? 30.442 -10.207 -23.808 1.00 81.94 85 THR A O 1
ATOM 632 N N . ASN A 1 86 ? 29.938 -8.374 -25.002 1.00 84.00 86 ASN A N 1
ATOM 633 C CA . ASN A 1 86 ? 30.318 -8.917 -26.310 1.00 84.00 86 ASN A CA 1
ATOM 634 C C . ASN A 1 86 ? 31.319 -8.027 -27.084 1.00 84.00 86 ASN A C 1
ATOM 636 O O . ASN A 1 86 ? 31.634 -8.320 -28.238 1.00 84.00 86 ASN A O 1
ATOM 640 N N . ALA A 1 87 ? 31.893 -7.028 -26.410 1.00 84.25 87 ALA A N 1
ATOM 641 C CA . ALA A 1 87 ? 32.766 -5.969 -26.913 1.00 84.25 87 ALA A CA 1
ATOM 642 C C . ALA A 1 87 ? 32.088 -4.932 -27.828 1.00 84.25 87 ALA A C 1
ATOM 644 O O . ALA A 1 87 ? 32.797 -4.196 -28.525 1.00 84.25 87 ALA A O 1
ATOM 645 N N . ASP A 1 88 ? 30.757 -4.845 -27.806 1.00 86.88 88 ASP A N 1
ATOM 646 C CA . ASP A 1 88 ? 30.010 -3.796 -28.495 1.00 86.88 88 ASP A CA 1
ATOM 647 C C . ASP A 1 88 ? 29.927 -2.507 -27.650 1.00 86.88 88 ASP A C 1
ATOM 649 O O . ASP A 1 88 ? 30.416 -2.417 -26.522 1.00 86.88 88 ASP A O 1
ATOM 653 N N . ALA A 1 89 ? 29.373 -1.442 -28.234 1.00 87.25 89 ALA A N 1
ATOM 654 C CA . ALA A 1 89 ? 29.361 -0.113 -27.621 1.00 87.25 89 ALA A CA 1
ATOM 655 C C . ALA A 1 89 ? 28.472 -0.016 -26.364 1.00 87.25 89 ALA A C 1
ATOM 657 O O . ALA A 1 89 ? 28.732 0.816 -25.487 1.00 87.25 89 ALA A O 1
ATOM 658 N N . ASP A 1 90 ? 27.450 -0.862 -26.251 1.00 88.94 90 ASP A N 1
ATOM 659 C CA . ASP A 1 90 ? 26.515 -0.880 -25.129 1.00 88.94 90 ASP A CA 1
ATOM 660 C C . ASP A 1 90 ? 27.001 -1.711 -23.930 1.00 88.94 90 ASP A C 1
ATOM 662 O O . ASP A 1 90 ? 26.443 -1.567 -22.847 1.00 88.94 90 ASP A O 1
ATOM 666 N N . ASP A 1 91 ? 28.114 -2.450 -24.049 1.00 89.81 91 ASP A N 1
ATOM 667 C CA . ASP A 1 91 ? 28.767 -3.192 -22.951 1.00 89.81 91 ASP A CA 1
ATOM 668 C C . ASP A 1 91 ? 29.027 -2.339 -21.703 1.00 89.81 91 ASP A C 1
ATOM 670 O O . ASP A 1 91 ? 29.067 -2.847 -20.583 1.00 89.81 91 ASP A O 1
ATOM 674 N N . SER A 1 92 ? 29.214 -1.029 -21.888 1.00 91.12 92 SER A N 1
ATOM 675 C CA . SER A 1 92 ? 29.366 -0.067 -20.790 1.00 91.12 92 SER A CA 1
ATOM 676 C C . SER A 1 92 ? 28.168 -0.035 -19.833 1.00 91.12 92 SER A C 1
ATOM 678 O O . SER A 1 92 ? 28.308 0.427 -18.702 1.00 91.12 92 SER A O 1
ATOM 680 N N . GLN A 1 93 ? 27.014 -0.529 -20.281 1.00 92.56 93 GLN A N 1
ATOM 681 C CA . GLN A 1 93 ? 25.775 -0.612 -19.522 1.00 92.56 93 GLN A CA 1
ATOM 682 C C . GLN A 1 93 ? 25.593 -1.944 -18.788 1.00 92.56 93 GLN A C 1
ATOM 684 O O . GLN A 1 93 ? 24.676 -2.078 -17.976 1.00 92.56 93 GLN A O 1
ATOM 689 N N . PHE A 1 94 ? 26.456 -2.930 -19.045 1.00 93.50 94 PHE A N 1
ATOM 690 C CA . PHE A 1 94 ? 26.461 -4.178 -18.299 1.00 93.50 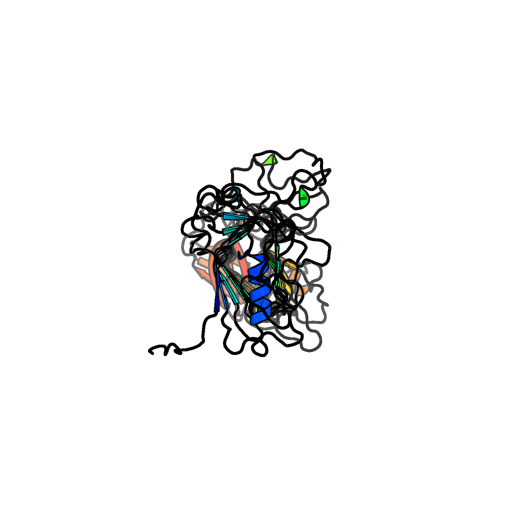94 PHE A CA 1
ATOM 691 C C . PHE A 1 94 ? 27.371 -4.060 -17.078 1.00 93.50 94 PHE A C 1
ATOM 693 O O . PHE A 1 94 ? 28.587 -3.893 -17.191 1.00 93.50 94 PHE A O 1
ATOM 700 N N . ASN A 1 95 ? 26.794 -4.190 -15.888 1.00 88.69 95 ASN A N 1
ATOM 701 C CA . ASN A 1 95 ? 27.533 -4.108 -14.637 1.00 88.69 95 ASN A CA 1
ATOM 702 C C . ASN A 1 95 ? 27.016 -5.142 -13.636 1.00 88.69 95 ASN A C 1
ATOM 704 O O . ASN A 1 95 ? 25.815 -5.279 -13.440 1.00 88.69 95 ASN A O 1
ATOM 708 N N . ASN A 1 96 ? 27.930 -5.880 -12.998 1.00 86.31 96 ASN A N 1
ATOM 709 C CA . ASN A 1 96 ? 27.627 -6.852 -11.940 1.00 86.31 96 ASN A CA 1
ATOM 710 C C . ASN A 1 96 ? 26.512 -7.868 -12.270 1.00 86.31 96 ASN A C 1
ATOM 712 O O . ASN A 1 96 ? 25.792 -8.312 -11.382 1.00 86.31 96 ASN A O 1
ATOM 716 N N . GLY A 1 97 ? 26.390 -8.285 -13.535 1.00 88.81 97 GLY A N 1
ATOM 717 C CA . GLY A 1 97 ? 25.361 -9.248 -13.944 1.00 88.81 97 GLY A CA 1
ATOM 718 C C . GLY A 1 97 ? 24.004 -8.626 -14.284 1.00 88.81 97 GLY A C 1
ATOM 719 O O . GLY A 1 97 ? 23.063 -9.372 -14.549 1.00 88.81 97 GLY A O 1
ATOM 720 N N . GLN A 1 98 ? 23.912 -7.296 -14.306 1.00 93.06 98 GLN A N 1
ATOM 721 C CA . GLN A 1 98 ? 22.718 -6.536 -14.656 1.00 93.06 98 GLN A CA 1
ATOM 722 C C . GLN A 1 98 ? 22.980 -5.664 -15.883 1.00 93.06 98 GLN A C 1
ATOM 724 O O . GLN A 1 98 ? 24.088 -5.166 -16.086 1.00 93.06 98 GLN A O 1
ATOM 729 N N . TRP A 1 99 ? 21.938 -5.459 -16.678 1.00 94.69 99 TRP A N 1
ATOM 730 C CA . TRP A 1 99 ? 21.899 -4.482 -17.755 1.00 94.69 99 TRP A CA 1
ATOM 731 C C . TRP A 1 99 ? 21.135 -3.251 -17.311 1.00 94.69 99 TRP A C 1
ATOM 733 O O . TRP A 1 99 ? 19.981 -3.352 -16.893 1.00 94.69 99 TRP A O 1
ATOM 743 N N . ILE A 1 100 ? 21.776 -2.096 -17.442 1.00 93.19 100 ILE A N 1
ATOM 744 C CA . ILE A 1 100 ? 21.147 -0.797 -17.246 1.00 93.19 100 ILE A CA 1
ATOM 745 C C . ILE A 1 100 ? 20.678 -0.300 -18.614 1.00 93.19 100 I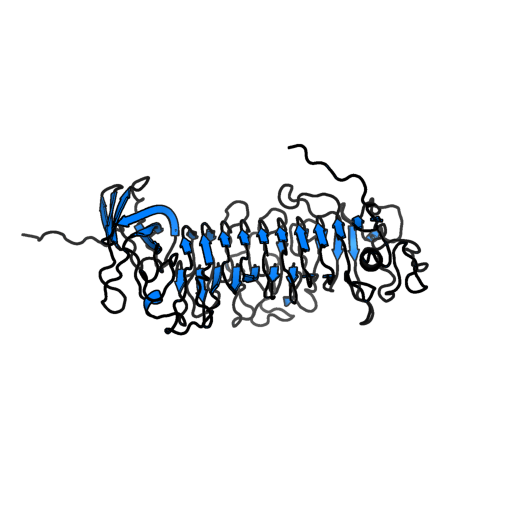LE A C 1
ATOM 747 O O . ILE A 1 100 ? 21.450 -0.245 -19.562 1.00 93.19 100 ILE A O 1
ATOM 751 N N . LEU A 1 101 ? 19.401 0.029 -18.746 1.00 93.19 101 LEU A N 1
ATOM 752 C CA . LEU A 1 101 ? 18.802 0.523 -19.979 1.00 93.19 101 LEU A CA 1
ATOM 753 C C . LEU A 1 101 ? 18.541 2.021 -19.808 1.00 93.19 101 LEU A C 1
ATOM 755 O O . LEU A 1 101 ? 17.479 2.385 -19.293 1.00 93.19 101 LEU A O 1
ATOM 759 N N . PRO A 1 102 ? 19.500 2.895 -20.164 1.00 89.94 102 PRO A N 1
ATOM 760 C CA . PRO A 1 102 ? 19.291 4.330 -20.092 1.00 89.94 102 PRO A CA 1
ATOM 761 C C . PRO A 1 102 ? 18.292 4.770 -21.166 1.00 89.94 102 PRO A C 1
ATOM 763 O O . PRO A 1 102 ? 18.493 4.548 -22.361 1.00 89.94 102 PRO A O 1
ATOM 766 N N . ILE A 1 103 ? 17.229 5.435 -20.732 1.00 86.38 103 ILE A N 1
ATOM 767 C CA . ILE A 1 103 ? 16.195 6.015 -21.580 1.00 86.38 103 ILE A CA 1
ATOM 768 C C . ILE A 1 103 ? 16.291 7.530 -21.427 1.00 86.38 103 ILE A C 1
ATOM 770 O O . ILE A 1 103 ? 15.874 8.083 -20.414 1.00 86.38 103 ILE A O 1
ATOM 774 N N . ALA A 1 104 ? 16.885 8.184 -22.426 1.00 74.44 104 ALA A N 1
ATOM 775 C CA . ALA A 1 104 ? 17.043 9.635 -22.455 1.00 74.44 104 ALA A CA 1
ATOM 776 C C . ALA A 1 104 ? 15.843 10.306 -23.128 1.00 74.44 104 ALA A C 1
ATOM 778 O O . ALA A 1 104 ? 15.424 9.860 -24.204 1.00 74.44 104 ALA A O 1
ATOM 779 N N . ASP A 1 105 ? 15.343 11.395 -22.555 1.00 60.56 105 ASP A N 1
ATOM 780 C CA . ASP A 1 105 ? 14.289 12.199 -23.170 1.00 60.56 105 ASP A CA 1
ATOM 781 C C . ASP A 1 105 ? 14.731 12.810 -24.506 1.00 60.56 105 ASP A C 1
ATOM 783 O O . ASP A 1 105 ? 15.802 13.412 -24.643 1.00 60.56 105 ASP A O 1
ATOM 787 N N . GLY A 1 106 ? 13.887 12.638 -25.524 1.00 55.50 106 GLY A N 1
ATOM 788 C CA . GLY A 1 106 ? 13.990 13.371 -26.781 1.00 55.50 106 GLY A CA 1
ATOM 789 C C . GLY A 1 106 ? 13.324 14.743 -26.692 1.00 55.50 106 GLY A C 1
ATOM 790 O O . GLY A 1 106 ? 12.784 15.139 -25.662 1.00 55.50 106 GLY A O 1
ATOM 791 N N . ALA A 1 107 ? 13.297 15.485 -27.802 1.00 53.38 107 ALA A N 1
ATOM 792 C CA . ALA A 1 107 ? 12.389 16.627 -27.937 1.00 53.38 107 ALA A CA 1
ATOM 793 C C . ALA A 1 107 ? 10.943 16.215 -27.580 1.00 53.38 107 ALA A C 1
ATOM 795 O O . ALA A 1 107 ? 10.607 15.040 -27.699 1.00 53.38 107 ALA A O 1
ATOM 796 N N . SER A 1 108 ? 10.088 17.183 -27.213 1.00 50.38 108 SER A N 1
ATOM 797 C CA . SER A 1 108 ? 8.726 17.039 -26.640 1.00 50.38 108 SER A CA 1
ATOM 798 C C . SER A 1 108 ? 7.691 16.212 -27.428 1.00 50.38 108 SER A C 1
ATOM 800 O O . SER A 1 108 ? 6.497 16.341 -27.190 1.00 50.38 108 SER A O 1
ATOM 802 N N . THR A 1 109 ? 8.116 15.469 -28.441 1.00 46.41 109 THR A N 1
ATOM 803 C CA . THR A 1 109 ? 7.317 14.499 -29.178 1.00 46.41 109 THR A CA 1
ATOM 804 C C . THR A 1 109 ? 7.753 13.059 -28.918 1.00 46.41 109 THR A C 1
ATOM 806 O O . THR A 1 109 ? 7.031 12.171 -29.342 1.00 46.41 109 THR A O 1
ATOM 809 N N . SER A 1 110 ? 8.933 12.785 -28.339 1.00 56.91 110 SER A N 1
ATOM 810 C CA . SER A 1 110 ? 9.411 11.411 -28.115 1.00 56.91 110 SER A CA 1
ATOM 811 C C . SER A 1 110 ? 8.884 10.810 -26.826 1.00 56.91 110 SER A C 1
ATOM 813 O O . SER A 1 110 ? 9.571 10.791 -25.807 1.00 56.91 110 SER A O 1
ATOM 815 N N . ASP A 1 111 ? 7.689 10.252 -26.921 1.00 70.56 111 ASP A N 1
ATOM 816 C CA . ASP A 1 111 ? 7.014 9.661 -25.781 1.00 70.56 111 ASP A CA 1
ATOM 817 C C . ASP A 1 111 ? 7.656 8.314 -25.401 1.00 70.56 111 ASP A C 1
ATOM 819 O O . ASP A 1 111 ? 7.842 7.422 -26.244 1.00 70.56 111 ASP A O 1
ATOM 823 N N . PHE A 1 112 ? 8.029 8.168 -24.127 1.00 86.25 112 PHE A N 1
ATOM 824 C CA . PHE A 1 112 ? 8.438 6.891 -23.553 1.00 86.25 112 PHE A CA 1
ATOM 825 C C . PHE A 1 112 ? 7.204 6.171 -23.017 1.00 86.25 112 PHE A C 1
ATOM 827 O O . PHE A 1 112 ? 6.788 6.356 -21.876 1.00 86.25 112 PHE A O 1
ATOM 834 N N . GLY A 1 113 ? 6.617 5.330 -23.859 1.00 89.44 113 GLY A N 1
ATOM 835 C CA . GLY A 1 113 ? 5.397 4.642 -23.486 1.00 89.44 113 GLY A CA 1
ATOM 836 C C . GLY A 1 113 ? 4.976 3.553 -24.451 1.00 89.44 113 GLY A C 1
ATOM 837 O O . GLY A 1 113 ? 5.565 3.342 -25.516 1.00 89.44 113 GLY A O 1
ATOM 838 N N . LEU A 1 114 ? 3.943 2.845 -24.021 1.00 91.06 114 LEU A N 1
ATOM 839 C CA . LEU A 1 114 ? 3.247 1.811 -24.755 1.00 91.06 114 LEU A CA 1
ATOM 840 C C . LEU A 1 114 ? 1.881 2.366 -25.163 1.00 91.06 114 LEU A C 1
ATOM 842 O O . LEU A 1 114 ? 0.942 2.384 -24.368 1.00 91.06 114 LEU A O 1
ATOM 846 N N . TYR A 1 115 ? 1.803 2.829 -26.410 1.00 89.06 115 TYR A N 1
ATOM 847 C CA . TYR A 1 115 ? 0.633 3.508 -26.965 1.00 89.06 115 TYR A CA 1
ATOM 848 C C . TYR A 1 115 ? 0.114 2.783 -28.201 1.00 89.06 115 TYR A C 1
ATOM 850 O O . TYR A 1 115 ? 0.938 2.294 -28.992 1.00 89.06 115 TYR A O 1
ATOM 858 N N . PRO A 1 116 ? -1.210 2.785 -28.436 1.00 84.62 116 PRO A N 1
ATOM 859 C CA . PRO A 1 116 ? -1.743 2.383 -29.727 1.00 84.62 116 PRO A CA 1
ATOM 860 C C . PRO A 1 116 ? -1.123 3.278 -30.803 1.00 84.62 116 PRO A C 1
ATOM 862 O O . PRO A 1 116 ? -1.173 4.504 -30.716 1.00 84.62 116 PRO A O 1
ATOM 865 N N . GLN A 1 117 ? -0.506 2.685 -31.824 1.00 79.25 117 GLN A N 1
ATOM 866 C CA . GLN A 1 117 ? 0.036 3.477 -32.936 1.00 79.25 117 GLN A CA 1
ATOM 867 C C . GLN A 1 117 ? -0.997 3.734 -34.051 1.00 79.25 117 GLN A C 1
ATOM 869 O O . GLN A 1 117 ? -0.691 4.362 -35.069 1.00 79.25 117 GLN A O 1
ATOM 874 N N . SER A 1 118 ? -2.222 3.246 -33.865 1.00 71.50 118 SER A N 1
ATOM 875 C CA . SER A 1 118 ? -3.367 3.378 -34.761 1.00 71.50 118 SER A CA 1
ATOM 876 C C . SER A 1 118 ? -4.554 4.041 -34.045 1.00 71.50 118 SER A C 1
ATOM 878 O O . SER A 1 118 ? -4.538 4.272 -32.842 1.00 71.50 118 SER A O 1
ATOM 880 N N . ILE A 1 119 ? -5.594 4.390 -34.808 1.00 66.25 119 ILE A N 1
ATOM 881 C CA . ILE A 1 119 ? -6.845 4.978 -34.285 1.00 66.25 119 ILE A CA 1
ATOM 882 C C . ILE A 1 119 ? -7.875 3.926 -33.840 1.00 66.25 119 ILE A C 1
ATOM 884 O O . ILE A 1 119 ? -9.001 4.286 -33.496 1.00 66.25 119 ILE A O 1
ATOM 888 N N . THR A 1 120 ? -7.541 2.645 -33.963 1.00 65.69 120 THR A N 1
ATOM 889 C CA . THR A 1 120 ? -8.406 1.513 -33.623 1.00 65.69 120 THR A CA 1
ATOM 890 C C . THR A 1 120 ? -7.982 0.937 -32.280 1.00 65.69 120 THR A C 1
ATOM 892 O O . THR A 1 120 ? -6.810 1.010 -31.918 1.00 65.69 120 THR A O 1
ATOM 895 N N . ASP A 1 121 ? -8.957 0.429 -31.525 1.00 60.84 121 ASP A N 1
ATOM 896 C CA . ASP A 1 121 ? -8.698 -0.162 -30.215 1.00 60.84 121 ASP A CA 1
ATOM 897 C C . ASP A 1 121 ? -7.734 -1.348 -30.357 1.00 60.84 121 ASP A C 1
ATOM 899 O O . ASP A 1 121 ? -7.792 -2.119 -31.317 1.00 60.84 121 ASP A O 1
ATOM 903 N N . VAL A 1 122 ? -6.814 -1.449 -29.404 1.00 65.06 122 VAL A N 1
ATOM 904 C CA . VAL A 1 122 ? -5.813 -2.509 -29.353 1.00 65.06 122 VAL A CA 1
ATOM 905 C C . VAL A 1 122 ? -6.423 -3.744 -28.706 1.00 65.06 122 VAL A C 1
ATOM 907 O O . VAL A 1 122 ? -6.899 -3.674 -27.576 1.00 65.06 122 VAL A O 1
ATOM 910 N N . ASP A 1 123 ? -6.334 -4.874 -29.406 1.00 64.81 123 ASP A N 1
ATOM 911 C CA . ASP A 1 123 ? -6.942 -6.140 -29.009 1.00 64.81 123 ASP A CA 1
ATOM 912 C C . ASP A 1 123 ? -5.853 -7.204 -28.772 1.00 64.81 123 ASP A C 1
ATOM 914 O O . ASP A 1 123 ? -5.568 -8.058 -29.617 1.00 64.81 123 ASP A O 1
ATOM 918 N N . GLY A 1 124 ? -5.241 -7.188 -27.585 1.00 78.88 124 GLY A N 1
ATOM 919 C CA . GLY A 1 124 ? -4.623 -8.395 -27.037 1.00 78.88 124 GLY A CA 1
ATOM 920 C C . GLY A 1 124 ? -3.462 -8.196 -26.059 1.00 78.88 124 GLY A C 1
ATOM 921 O O . GLY A 1 124 ? -2.886 -7.113 -25.981 1.00 78.88 124 GLY A O 1
ATOM 922 N N . PRO A 1 125 ? -3.089 -9.264 -25.323 1.00 91.44 125 PRO A N 1
ATOM 923 C CA . PRO A 1 125 ? -2.164 -9.159 -24.200 1.00 91.44 125 PRO A CA 1
ATOM 924 C C . PRO A 1 125 ? -0.735 -8.806 -24.617 1.00 91.44 125 PRO A C 1
ATOM 926 O O . PRO A 1 125 ? -0.200 -9.378 -25.577 1.00 91.44 125 PRO A O 1
ATOM 929 N N . ILE A 1 126 ? -0.092 -7.938 -23.834 1.00 94.94 126 ILE A N 1
ATOM 930 C CA . ILE A 1 126 ? 1.315 -7.556 -23.991 1.00 94.94 126 ILE A CA 1
ATOM 931 C C . ILE A 1 126 ? 2.072 -7.870 -22.700 1.00 94.94 126 ILE A C 1
ATOM 933 O O . ILE A 1 126 ? 1.699 -7.431 -21.616 1.00 94.94 126 ILE A O 1
ATOM 937 N N . PHE A 1 127 ? 3.173 -8.602 -22.821 1.00 96.50 127 PHE A N 1
ATOM 938 C CA . PHE A 1 127 ? 4.030 -8.987 -21.704 1.00 96.50 127 PHE A CA 1
ATOM 939 C C . PHE A 1 127 ? 5.401 -8.323 -21.849 1.00 96.50 127 PHE A C 1
ATOM 941 O O . PHE A 1 127 ? 6.106 -8.586 -22.821 1.00 96.50 127 PHE A O 1
ATOM 948 N N . LEU A 1 128 ? 5.804 -7.496 -20.886 1.00 97.06 128 LEU A N 1
ATOM 949 C CA . LEU A 1 128 ? 7.166 -6.988 -20.741 1.00 97.06 128 LEU A CA 1
ATOM 950 C C . LEU A 1 128 ? 7.863 -7.788 -19.640 1.00 97.06 128 LEU A C 1
ATOM 952 O O . LEU A 1 128 ? 7.588 -7.594 -18.456 1.00 97.06 128 LEU A O 1
ATOM 956 N N . GLN A 1 129 ? 8.741 -8.705 -20.042 1.00 95.69 129 GLN A N 1
ATOM 957 C CA . GLN A 1 129 ? 9.305 -9.709 -19.142 1.00 95.69 129 GLN A CA 1
ATOM 958 C C . GLN A 1 129 ? 10.820 -9.573 -19.057 1.00 95.69 129 GLN A C 1
ATOM 960 O O . GLN A 1 129 ? 11.546 -9.885 -20.008 1.00 95.69 129 GLN A O 1
ATOM 965 N N . GLY A 1 130 ? 11.301 -9.157 -17.888 1.00 94.06 130 GLY A N 1
ATOM 966 C CA . GLY A 1 130 ? 12.702 -9.296 -17.519 1.00 94.06 130 GLY A CA 1
ATOM 967 C C . GLY A 1 130 ? 13.122 -10.764 -17.403 1.00 94.06 130 GLY A C 1
ATOM 968 O O . GLY A 1 130 ? 12.315 -11.693 -17.507 1.00 94.06 130 GLY A O 1
ATOM 969 N N . LEU A 1 131 ? 14.417 -10.999 -17.182 1.00 91.06 131 LEU A N 1
ATOM 970 C CA . LEU A 1 131 ? 14.895 -12.354 -16.903 1.00 91.06 131 LEU A CA 1
ATOM 971 C C . LEU A 1 131 ? 14.315 -12.843 -15.565 1.00 91.06 131 LEU A C 1
ATOM 973 O O . LEU A 1 131 ? 14.356 -12.076 -14.604 1.00 91.06 131 LEU A O 1
ATOM 977 N N . PRO A 1 132 ? 13.842 -14.103 -15.473 1.00 90.44 132 PRO A N 1
ATOM 978 C CA . PRO A 1 132 ? 13.212 -14.610 -14.261 1.00 90.44 132 PRO A CA 1
ATOM 979 C C . PRO A 1 132 ? 14.094 -14.431 -13.027 1.00 90.44 132 PRO A C 1
ATOM 981 O O . PRO A 1 132 ? 15.260 -14.840 -13.015 1.00 90.44 132 PRO A O 1
ATOM 984 N N . VAL A 1 133 ? 13.497 -13.842 -12.000 1.00 90.81 133 VAL A N 1
ATOM 985 C CA . VAL A 1 133 ? 14.061 -13.603 -10.674 1.00 90.81 133 VAL A CA 1
ATOM 986 C C . VAL A 1 133 ? 12.936 -13.793 -9.655 1.00 90.81 133 VAL A C 1
ATOM 988 O O . VAL A 1 133 ? 11.772 -13.798 -10.034 1.00 90.81 133 VAL A O 1
ATOM 991 N N . ASP A 1 134 ? 13.241 -13.980 -8.378 1.00 87.56 134 ASP A N 1
ATOM 992 C CA . ASP A 1 134 ? 12.245 -13.865 -7.307 1.00 87.56 134 ASP A CA 1
ATOM 993 C C . ASP A 1 134 ? 12.776 -12.840 -6.309 1.00 87.56 134 ASP A C 1
ATOM 995 O O . ASP A 1 134 ? 13.707 -13.119 -5.542 1.00 87.56 134 ASP A O 1
ATOM 999 N N . VAL A 1 135 ? 12.247 -11.618 -6.406 1.00 91.88 135 VAL A N 1
ATOM 1000 C CA . VAL A 1 135 ? 12.858 -10.453 -5.758 1.00 91.88 135 VAL A CA 1
ATOM 1001 C C . VAL A 1 135 ? 12.709 -10.521 -4.242 1.00 91.88 135 VAL A C 1
ATOM 1003 O O . VAL A 1 135 ? 13.604 -10.086 -3.527 1.00 91.88 135 VAL A O 1
ATOM 1006 N N . GLN A 1 136 ? 11.629 -11.131 -3.745 1.00 92.69 136 GLN A N 1
ATOM 1007 C CA . GLN A 1 136 ? 11.327 -11.221 -2.316 1.00 92.69 136 GLN A CA 1
ATOM 1008 C C . GLN A 1 136 ? 11.784 -12.544 -1.686 1.00 92.69 136 GLN A C 1
ATOM 1010 O O . GLN A 1 136 ? 12.164 -12.570 -0.517 1.00 92.69 136 GLN A O 1
ATOM 1015 N N . HIS A 1 137 ? 11.768 -13.663 -2.420 1.00 88.94 137 HIS A N 1
ATOM 1016 C CA . HIS A 1 137 ? 12.165 -14.953 -1.848 1.00 88.94 137 HIS A CA 1
ATOM 1017 C C . HIS A 1 137 ? 13.683 -15.157 -1.841 1.00 88.94 137 HIS A C 1
ATOM 1019 O O . HIS A 1 137 ? 14.231 -15.722 -0.890 1.00 88.94 137 HIS A O 1
ATOM 1025 N N . PHE A 1 138 ? 14.372 -14.712 -2.897 1.00 88.88 138 PHE A N 1
ATOM 1026 C CA . PHE A 1 138 ? 15.824 -14.864 -3.024 1.00 88.88 138 PHE A CA 1
ATOM 1027 C C . PHE A 1 138 ? 16.601 -13.571 -2.763 1.00 88.88 138 PHE A C 1
ATOM 1029 O O . PHE A 1 138 ? 17.832 -13.619 -2.746 1.00 88.88 138 PHE A O 1
ATOM 1036 N N . ASN A 1 139 ? 15.913 -12.449 -2.510 1.00 92.44 139 ASN A N 1
ATOM 1037 C CA . ASN A 1 139 ? 16.517 -11.120 -2.373 1.00 92.44 139 ASN A CA 1
ATOM 1038 C C . ASN A 1 139 ? 17.429 -10.785 -3.571 1.00 92.44 139 ASN A C 1
ATOM 1040 O O . ASN A 1 139 ? 18.520 -10.236 -3.400 1.00 92.44 139 ASN A O 1
ATOM 1044 N N . GLU A 1 140 ? 17.026 -11.190 -4.779 1.00 92.50 140 GLU A N 1
ATOM 1045 C CA . GLU A 1 140 ? 17.799 -10.987 -6.005 1.00 92.50 140 GLU A CA 1
ATOM 1046 C C . GLU A 1 140 ? 17.231 -9.787 -6.769 1.00 92.50 140 GLU A C 1
ATOM 1048 O O . GLU A 1 140 ? 16.040 -9.718 -7.068 1.00 92.50 140 GLU A O 1
ATOM 1053 N N . MET A 1 141 ? 18.098 -8.827 -7.086 1.00 94.12 141 MET A N 1
ATOM 1054 C CA . MET A 1 141 ? 17.721 -7.687 -7.913 1.00 94.12 141 MET A CA 1
ATOM 1055 C C . MET A 1 141 ? 17.426 -8.130 -9.356 1.00 94.12 141 MET A C 1
ATOM 1057 O O . MET A 1 141 ? 18.122 -9.006 -9.881 1.00 94.12 141 MET A O 1
ATOM 1061 N N . PRO A 1 142 ? 16.466 -7.489 -10.045 1.00 95.50 142 PRO A N 1
ATOM 1062 C CA . PRO A 1 142 ? 16.244 -7.700 -11.468 1.00 95.50 142 PRO A CA 1
ATOM 1063 C C . PRO A 1 142 ? 17.525 -7.552 -12.293 1.00 95.50 142 PRO A C 1
ATOM 1065 O O . PRO A 1 142 ? 18.380 -6.701 -12.032 1.00 95.50 142 PRO A O 1
ATOM 1068 N N . LYS A 1 143 ? 17.656 -8.393 -13.324 1.00 94.69 143 LYS A N 1
ATOM 1069 C CA . LYS A 1 143 ? 18.807 -8.358 -14.246 1.00 94.69 143 LYS A CA 1
ATOM 1070 C C . LYS A 1 143 ? 18.674 -7.286 -15.312 1.00 94.69 143 LYS A C 1
ATOM 1072 O O . LYS A 1 143 ? 19.667 -6.934 -15.938 1.00 94.69 143 LYS A O 1
ATOM 1077 N N . ILE A 1 144 ? 17.458 -6.802 -15.529 1.00 95.62 144 ILE A N 1
ATOM 1078 C CA . ILE A 1 144 ? 17.151 -5.728 -16.460 1.00 95.62 144 ILE A CA 1
ATOM 1079 C C . ILE A 1 144 ? 16.656 -4.556 -15.639 1.00 95.62 144 ILE A C 1
ATOM 1081 O O . ILE A 1 144 ? 15.635 -4.656 -14.959 1.00 95.62 144 ILE A O 1
ATOM 1085 N N . MET A 1 145 ? 17.393 -3.460 -15.710 1.00 94.31 145 MET A N 1
ATOM 1086 C CA . MET A 1 145 ? 17.113 -2.260 -14.953 1.00 94.31 145 MET A CA 1
ATOM 1087 C C . MET A 1 145 ? 16.896 -1.096 -15.912 1.00 94.31 145 MET A C 1
ATOM 1089 O O . MET A 1 145 ? 17.795 -0.743 -16.665 1.00 94.31 145 MET A O 1
ATOM 1093 N N . VAL A 1 146 ? 15.724 -0.479 -15.891 1.00 93.50 146 VAL A N 1
ATOM 1094 C CA . VAL A 1 146 ? 15.428 0.717 -16.681 1.00 93.50 146 VAL A CA 1
ATOM 1095 C C . VAL A 1 146 ? 15.864 1.944 -15.893 1.00 93.50 146 VAL A C 1
ATOM 1097 O O . VAL A 1 146 ? 15.537 2.075 -14.715 1.00 93.50 146 VAL A O 1
ATOM 1100 N N . GLN A 1 147 ? 16.609 2.837 -16.536 1.00 89.75 147 GLN A N 1
ATOM 1101 C CA . GLN A 1 147 ? 17.023 4.109 -15.956 1.00 89.75 147 GLN A CA 1
ATOM 1102 C C . GLN A 1 147 ? 16.439 5.241 -16.796 1.00 89.75 147 GLN A C 1
ATOM 1104 O O . GLN A 1 147 ? 16.855 5.440 -17.936 1.00 89.75 147 GLN A O 1
ATOM 1109 N N . SER A 1 148 ? 15.488 5.982 -16.234 1.00 85.06 148 SER A N 1
ATOM 1110 C CA . SER A 1 148 ? 14.863 7.126 -16.895 1.00 85.06 148 SER A CA 1
ATOM 1111 C C . SER A 1 148 ? 14.443 8.174 -15.873 1.00 85.06 148 SER A C 1
ATOM 1113 O O . SER A 1 148 ? 14.009 7.840 -14.775 1.00 85.06 148 SER A O 1
ATOM 1115 N N . ASP A 1 149 ? 14.554 9.438 -16.257 1.00 78.06 149 ASP A N 1
ATOM 1116 C CA . ASP A 1 149 ? 13.914 10.576 -15.601 1.00 78.06 149 ASP A CA 1
ATOM 1117 C C . ASP A 1 149 ? 12.448 10.756 -16.037 1.00 78.06 149 ASP A C 1
ATOM 1119 O O . ASP A 1 149 ? 11.686 11.457 -15.368 1.00 78.06 149 ASP A O 1
ATOM 1123 N N . ALA A 1 150 ? 12.029 10.080 -17.111 1.00 81.31 150 ALA A N 1
ATOM 1124 C CA . ALA A 1 150 ? 10.655 10.065 -17.582 1.00 81.31 150 ALA A CA 1
ATOM 1125 C C . ALA A 1 150 ? 9.801 8.973 -16.930 1.00 81.31 150 ALA A C 1
ATOM 1127 O O . ALA A 1 150 ? 10.266 7.930 -16.465 1.00 81.31 150 ALA A O 1
ATOM 1128 N N . THR A 1 151 ? 8.493 9.215 -16.948 1.00 88.12 151 THR A N 1
ATOM 1129 C CA . THR A 1 151 ? 7.482 8.219 -16.596 1.00 88.12 151 THR A CA 1
ATOM 1130 C C . THR A 1 151 ? 7.207 7.333 -17.807 1.00 88.12 151 THR A C 1
ATOM 1132 O O . THR A 1 151 ? 6.992 7.850 -18.898 1.00 88.12 151 THR A O 1
ATOM 1135 N N . LEU A 1 152 ? 7.188 6.010 -17.619 1.00 91.69 152 LEU A N 1
ATOM 1136 C CA . LEU A 1 152 ? 6.684 5.094 -18.643 1.00 91.69 152 LEU A CA 1
ATOM 1137 C C . LEU A 1 152 ? 5.164 5.171 -18.655 1.00 91.69 152 LEU A C 1
ATOM 1139 O O . LEU A 1 152 ? 4.526 4.759 -17.687 1.00 91.69 152 LEU A O 1
ATOM 1143 N N . GLU A 1 153 ? 4.583 5.654 -19.743 1.00 91.94 153 GLU A N 1
ATOM 1144 C CA . GLU A 1 153 ? 3.128 5.712 -19.876 1.00 91.94 153 GLU A CA 1
ATOM 1145 C C . GLU A 1 153 ? 2.598 4.473 -20.601 1.00 91.94 153 GLU A C 1
ATOM 1147 O O . GLU A 1 153 ? 3.156 4.025 -21.603 1.00 91.94 153 GLU A O 1
ATOM 1152 N N . ILE A 1 154 ? 1.515 3.897 -20.090 1.00 92.25 154 ILE A N 1
ATOM 1153 C CA . ILE A 1 154 ? 0.849 2.731 -20.668 1.00 92.25 154 ILE A CA 1
ATOM 1154 C C . ILE A 1 154 ? -0.593 3.119 -20.965 1.00 92.25 154 ILE A C 1
ATOM 1156 O O . ILE A 1 154 ? -1.401 3.277 -20.050 1.00 92.25 154 ILE A O 1
ATOM 1160 N N . GLU A 1 155 ? -0.909 3.252 -22.251 1.00 90.69 155 GLU A N 1
ATOM 1161 C CA . GLU A 1 155 ? -2.239 3.618 -22.760 1.00 90.69 155 GLU A CA 1
ATOM 1162 C C . GLU A 1 155 ? -2.875 2.474 -23.564 1.00 90.69 155 GLU A C 1
ATOM 1164 O O . GLU A 1 155 ? -3.643 2.685 -24.501 1.00 90.69 155 GLU A O 1
ATOM 1169 N N . ILE A 1 156 ? -2.532 1.237 -23.205 1.00 89.81 156 ILE A N 1
ATOM 1170 C CA . ILE A 1 156 ? -3.089 0.005 -23.765 1.00 89.81 156 ILE A CA 1
ATOM 1171 C C . ILE A 1 156 ? -3.507 -0.911 -22.604 1.00 89.81 156 ILE A C 1
ATOM 1173 O O . ILE A 1 156 ? -2.828 -0.957 -21.578 1.00 89.81 156 ILE A O 1
ATOM 1177 N N . SER A 1 157 ? -4.623 -1.630 -22.760 1.00 91.19 157 SER A N 1
ATOM 1178 C CA . SER A 1 157 ? -5.107 -2.618 -21.778 1.00 91.19 157 SER A CA 1
ATOM 1179 C C . SER A 1 157 ? -4.357 -3.958 -21.866 1.00 91.19 157 SER A C 1
ATOM 1181 O O . SER A 1 157 ? -3.636 -4.214 -22.823 1.00 91.19 157 SER A O 1
ATOM 1183 N N . ASP A 1 158 ? -4.558 -4.845 -20.887 1.00 92.75 158 ASP A N 1
ATOM 1184 C CA . ASP A 1 158 ? -4.019 -6.220 -20.890 1.00 92.75 158 ASP A CA 1
ATOM 1185 C C . ASP A 1 158 ? -2.474 -6.281 -20.918 1.00 92.75 158 ASP A C 1
ATOM 1187 O O . ASP A 1 158 ? -1.862 -7.102 -21.610 1.00 92.75 158 ASP A O 1
ATOM 1191 N N . VAL A 1 159 ? -1.827 -5.400 -20.146 1.00 95.31 159 VAL A N 1
ATOM 1192 C CA . VAL A 1 159 ? -0.362 -5.297 -20.062 1.00 95.31 159 VAL A CA 1
ATOM 1193 C C . VAL A 1 159 ? 0.157 -5.918 -18.770 1.00 95.31 159 VAL A C 1
ATOM 1195 O O . VAL A 1 159 ? -0.255 -5.544 -17.676 1.00 95.31 159 VAL A O 1
ATOM 1198 N N . THR A 1 160 ? 1.122 -6.826 -18.879 1.00 97.44 160 THR A N 1
ATOM 1199 C CA . THR A 1 160 ? 1.870 -7.361 -17.732 1.00 97.44 160 THR A CA 1
ATOM 1200 C C . THR A 1 160 ? 3.317 -6.888 -17.779 1.00 97.44 160 THR A C 1
ATOM 1202 O O . THR A 1 160 ? 3.993 -7.090 -18.787 1.00 97.44 160 THR A O 1
ATOM 1205 N N . ILE A 1 161 ? 3.809 -6.303 -16.687 1.00 97.69 161 ILE A N 1
ATOM 1206 C CA . ILE A 1 161 ? 5.221 -5.968 -16.481 1.00 97.69 161 ILE A CA 1
ATOM 1207 C C . ILE A 1 161 ? 5.754 -6.786 -15.311 1.00 97.69 161 ILE A C 1
ATOM 1209 O O . ILE A 1 161 ? 5.236 -6.699 -14.193 1.00 97.69 161 ILE A O 1
ATOM 1213 N N . GLU A 1 162 ? 6.804 -7.563 -15.562 1.00 97.19 162 GLU A N 1
ATOM 1214 C CA . GLU A 1 162 ? 7.385 -8.429 -14.541 1.00 97.19 162 GLU A CA 1
ATOM 1215 C C . GLU A 1 162 ? 8.898 -8.588 -14.619 1.00 97.19 162 GLU A C 1
ATOM 1217 O O . GLU A 1 162 ? 9.493 -8.550 -15.700 1.00 97.19 162 GLU A O 1
ATOM 1222 N N . ASN A 1 163 ? 9.507 -8.873 -13.463 1.00 96.62 163 ASN A N 1
ATOM 1223 C CA . ASN A 1 163 ? 10.940 -9.148 -13.327 1.00 96.62 163 ASN A CA 1
ATOM 1224 C C . ASN A 1 163 ? 11.832 -7.979 -13.784 1.00 96.62 163 ASN A C 1
ATOM 1226 O O . ASN A 1 163 ? 12.960 -8.194 -14.238 1.00 96.62 163 ASN A O 1
ATOM 1230 N N . MET A 1 164 ? 11.326 -6.747 -13.695 1.00 95.94 164 MET A N 1
ATOM 1231 C CA . MET A 1 164 ? 12.014 -5.526 -14.109 1.00 95.94 164 MET A CA 1
ATOM 1232 C C . MET A 1 164 ? 12.443 -4.708 -12.897 1.00 95.94 164 MET A C 1
ATOM 1234 O O . MET A 1 164 ? 11.759 -4.666 -11.875 1.00 95.94 164 MET A O 1
ATOM 1238 N N . GLY A 1 165 ? 13.576 -4.025 -13.014 1.00 95.25 165 GLY A N 1
ATOM 1239 C CA . GLY A 1 165 ? 13.974 -3.002 -12.060 1.00 95.25 165 GLY A CA 1
ATOM 1240 C C . GLY A 1 165 ? 13.908 -1.610 -12.668 1.00 95.25 165 GLY A C 1
ATOM 1241 O O . GLY A 1 165 ? 14.093 -1.439 -13.871 1.00 95.25 165 GLY A O 1
ATOM 1242 N N . PHE A 1 166 ? 13.665 -0.615 -11.829 1.00 93.50 166 PHE A N 1
ATOM 1243 C CA . PHE A 1 166 ? 13.488 0.777 -12.216 1.00 93.50 166 PHE A CA 1
ATOM 1244 C C . PHE A 1 166 ? 14.333 1.657 -11.294 1.00 93.50 166 PHE A C 1
ATOM 1246 O O . PHE A 1 166 ? 14.110 1.720 -10.082 1.00 93.50 166 PHE A O 1
ATOM 1253 N N . PHE A 1 167 ? 15.344 2.302 -11.869 1.00 82.25 167 PHE A N 1
ATOM 1254 C CA . PHE A 1 167 ? 16.239 3.210 -11.162 1.00 82.25 167 PHE A CA 1
ATOM 1255 C C . PHE A 1 167 ? 15.711 4.642 -11.159 1.00 82.25 167 PHE A C 1
ATOM 1257 O O . PHE A 1 167 ? 15.141 5.089 -12.149 1.00 82.25 167 PHE A O 1
ATOM 1264 N N . GLY A 1 168 ? 16.010 5.348 -10.063 1.00 65.12 168 GLY A N 1
ATOM 1265 C CA . GLY A 1 168 ? 16.080 6.805 -9.933 1.00 65.12 168 GLY A CA 1
ATOM 1266 C C . GLY A 1 168 ? 15.207 7.642 -10.869 1.00 65.12 168 GLY A C 1
ATOM 1267 O O . GLY A 1 168 ? 15.638 8.002 -11.956 1.00 65.12 168 GLY A O 1
ATOM 1268 N N . GLY A 1 169 ? 14.046 8.061 -10.376 1.00 67.62 169 GLY A N 1
ATOM 1269 C CA . GLY A 1 169 ? 13.184 9.075 -10.990 1.00 67.62 169 GLY A CA 1
ATOM 1270 C C . GLY A 1 169 ? 11.967 8.495 -11.689 1.00 67.62 169 GLY A C 1
ATOM 1271 O O . GLY A 1 169 ? 10.933 9.158 -11.759 1.00 67.62 169 GLY A O 1
ATOM 1272 N N . MET A 1 170 ? 12.068 7.247 -12.141 1.00 84.00 170 MET A N 1
ATOM 1273 C CA . MET A 1 170 ? 11.066 6.629 -12.991 1.00 84.00 170 MET A CA 1
ATOM 1274 C C . MET A 1 170 ? 9.816 6.177 -12.226 1.00 84.00 170 MET A C 1
ATOM 1276 O O . MET A 1 170 ? 9.889 5.449 -11.236 1.00 84.00 170 MET A O 1
ATOM 1280 N N . SER A 1 171 ? 8.657 6.528 -12.780 1.00 89.62 171 SER A N 1
ATOM 1281 C CA . SER A 1 171 ? 7.347 5.971 -12.431 1.00 89.62 171 SER A CA 1
ATOM 1282 C C . SER A 1 171 ? 6.777 5.196 -13.618 1.00 89.62 171 SER A C 1
ATOM 1284 O O . SER A 1 171 ? 7.165 5.430 -14.765 1.00 89.62 171 SER A O 1
ATOM 1286 N N . VAL A 1 172 ? 5.822 4.305 -13.363 1.00 93.44 172 VAL A N 1
ATOM 1287 C CA . VAL A 1 172 ? 4.966 3.748 -14.416 1.00 93.44 172 VAL A CA 1
ATOM 1288 C C . VAL A 1 172 ? 3.556 4.301 -14.269 1.00 93.44 172 VAL A C 1
ATOM 1290 O O . VAL A 1 172 ? 2.935 4.141 -13.218 1.00 93.44 172 VAL A O 1
ATOM 1293 N N . MET A 1 173 ? 3.055 4.954 -15.316 1.00 93.31 173 MET A N 1
ATOM 1294 C CA . MET A 1 173 ? 1.688 5.451 -15.384 1.00 93.31 173 MET A CA 1
ATOM 1295 C C . MET A 1 173 ? 0.804 4.470 -16.153 1.00 93.31 173 MET A C 1
ATOM 1297 O O . MET A 1 173 ? 0.982 4.231 -17.343 1.00 93.31 173 MET A O 1
ATOM 1301 N N . ALA A 1 174 ? -0.170 3.921 -15.448 1.00 92.44 174 ALA A N 1
ATOM 1302 C CA . ALA A 1 174 ? -1.064 2.865 -15.868 1.00 92.44 174 ALA A CA 1
ATOM 1303 C C . ALA A 1 174 ? -2.446 3.485 -16.181 1.00 92.44 174 ALA A C 1
ATOM 1305 O O . ALA A 1 174 ? -3.238 3.740 -15.267 1.00 92.44 174 ALA A O 1
ATOM 1306 N N . ASN A 1 175 ? -2.719 3.794 -17.455 1.00 90.19 175 ASN A N 1
ATOM 1307 C CA . ASN A 1 175 ? -3.893 4.584 -17.866 1.00 90.19 175 ASN A CA 1
ATOM 1308 C C . ASN A 1 175 ? -5.068 3.767 -18.430 1.00 90.19 175 ASN A C 1
ATOM 1310 O O . ASN A 1 175 ? -6.102 4.357 -18.749 1.00 90.19 175 ASN A O 1
ATOM 1314 N N . GLU A 1 176 ? -4.942 2.443 -18.526 1.00 90.75 176 GLU A N 1
ATOM 1315 C CA . GLU A 1 176 ? -5.964 1.549 -19.087 1.00 90.75 176 GLU A CA 1
ATOM 1316 C C . GLU A 1 176 ? -6.327 0.378 -18.144 1.00 90.75 176 GLU A C 1
ATOM 1318 O O . GLU A 1 176 ? -5.990 0.390 -16.966 1.00 90.75 176 GLU A O 1
ATOM 1323 N N . ALA A 1 177 ? -7.117 -0.601 -18.591 1.00 91.75 177 ALA A N 1
ATOM 1324 C CA . ALA A 1 177 ? -7.595 -1.696 -17.738 1.00 91.75 177 ALA A CA 1
ATOM 1325 C C . ALA A 1 177 ? -6.711 -2.956 -17.815 1.00 91.75 177 ALA A C 1
ATOM 1327 O O . ALA A 1 177 ? -5.904 -3.123 -18.728 1.00 91.75 177 ALA A O 1
ATOM 1328 N N . ASN A 1 178 ? -6.916 -3.881 -16.872 1.00 93.62 178 ASN A N 1
ATOM 1329 C CA . ASN A 1 178 ? -6.304 -5.214 -16.839 1.00 93.62 178 ASN A CA 1
ATOM 1330 C C . ASN A 1 178 ? -4.768 -5.179 -16.893 1.00 93.62 178 ASN A C 1
ATOM 1332 O O . ASN A 1 178 ? -4.141 -5.881 -17.685 1.00 93.62 178 ASN A O 1
ATOM 1336 N N . MET A 1 179 ? -4.150 -4.339 -16.067 1.00 94.94 179 MET A N 1
ATOM 1337 C CA . MET A 1 179 ? -2.692 -4.283 -15.974 1.00 94.94 179 MET A CA 1
ATOM 1338 C C . MET A 1 179 ? -2.193 -5.093 -14.783 1.00 94.94 179 MET A C 1
ATOM 1340 O O . MET A 1 179 ? -2.827 -5.124 -13.727 1.00 94.94 179 MET A O 1
ATOM 1344 N N . THR A 1 180 ? -1.034 -5.722 -14.930 1.00 97.75 180 THR A N 1
ATOM 1345 C CA . THR A 1 180 ? -0.379 -6.472 -13.858 1.00 97.75 180 THR A CA 1
ATOM 1346 C C . THR A 1 180 ? 1.069 -6.027 -13.718 1.00 97.75 180 THR A C 1
ATOM 1348 O O . THR A 1 180 ? 1.842 -6.089 -14.669 1.00 97.75 180 THR A O 1
ATOM 1351 N N . PHE A 1 181 ? 1.442 -5.603 -12.516 1.00 98.00 181 PHE A N 1
ATOM 1352 C CA . PHE A 1 181 ? 2.814 -5.298 -12.129 1.00 98.00 181 PHE A CA 1
ATOM 1353 C C . PHE A 1 181 ? 3.231 -6.295 -11.066 1.00 98.00 181 PHE A C 1
ATOM 1355 O O . PHE A 1 181 ? 2.755 -6.209 -9.932 1.00 98.00 181 PHE A O 1
ATOM 1362 N N . GLN A 1 182 ? 4.101 -7.235 -11.426 1.00 97.31 182 GLN A N 1
ATOM 1363 C CA . GLN A 1 182 ? 4.509 -8.288 -10.506 1.00 97.31 182 GLN A CA 1
ATOM 1364 C C . GLN A 1 182 ? 6.018 -8.465 -10.409 1.00 97.31 182 GLN A C 1
ATOM 1366 O O . GLN A 1 182 ? 6.716 -8.471 -11.421 1.00 97.31 182 GLN A O 1
ATOM 1371 N N . ASN A 1 183 ? 6.518 -8.675 -9.190 1.00 97.19 183 ASN A N 1
ATOM 1372 C CA . ASN A 1 183 ? 7.914 -9.051 -8.956 1.00 97.19 183 ASN A CA 1
ATOM 1373 C C . ASN A 1 183 ? 8.927 -8.061 -9.573 1.00 97.19 183 ASN A C 1
ATOM 1375 O O . ASN A 1 183 ? 9.932 -8.448 -10.171 1.00 97.19 183 ASN A O 1
ATOM 1379 N N . ASN A 1 184 ? 8.626 -6.767 -9.472 1.00 97.31 184 ASN A N 1
ATOM 1380 C CA . ASN A 1 184 ? 9.484 -5.682 -9.937 1.00 97.31 184 ASN A CA 1
ATOM 1381 C C . ASN A 1 184 ? 10.105 -4.922 -8.753 1.00 97.31 184 ASN A C 1
ATOM 1383 O O . ASN A 1 184 ? 9.623 -5.002 -7.619 1.00 97.31 184 ASN A O 1
ATOM 1387 N N . VAL A 1 185 ? 11.164 -4.152 -9.021 1.00 96.75 185 VAL A N 1
ATOM 1388 C CA . VAL A 1 185 ? 11.865 -3.342 -8.010 1.00 96.75 185 VAL A CA 1
ATOM 1389 C C . VAL A 1 185 ? 11.980 -1.884 -8.450 1.00 96.75 185 VAL A C 1
ATOM 1391 O O . VAL A 1 185 ? 12.441 -1.617 -9.553 1.00 96.75 185 VAL A O 1
ATOM 1394 N N . TRP A 1 186 ? 11.645 -0.936 -7.574 1.00 96.12 186 TRP A N 1
ATOM 1395 C CA . TRP A 1 186 ? 11.807 0.503 -7.802 1.00 96.12 186 TRP A CA 1
ATOM 1396 C C . TRP A 1 186 ? 12.716 1.155 -6.764 1.00 96.12 186 TRP A C 1
ATOM 1398 O O . TRP A 1 186 ? 12.611 0.895 -5.563 1.00 96.12 186 TRP A O 1
ATOM 1408 N N . GLY A 1 187 ? 13.558 2.069 -7.244 1.00 93.81 187 GLY A N 1
ATOM 1409 C CA . GLY A 1 187 ? 14.229 3.082 -6.431 1.00 93.81 187 GLY A CA 1
ATOM 1410 C C . GLY A 1 187 ? 15.408 2.603 -5.583 1.00 93.81 187 GLY A C 1
ATOM 1411 O O . GLY A 1 187 ? 15.956 3.380 -4.802 1.00 93.81 187 GLY A O 1
ATOM 1412 N N . LEU A 1 188 ? 15.842 1.354 -5.751 1.00 94.06 188 LEU A N 1
ATOM 1413 C CA . LEU A 1 188 ? 17.046 0.813 -5.118 1.00 94.06 188 LEU A CA 1
ATOM 1414 C C . LEU A 1 188 ? 18.259 0.896 -6.046 1.00 94.06 188 LEU A C 1
ATOM 1416 O O . LEU A 1 188 ? 18.110 0.935 -7.264 1.00 94.06 188 LEU A O 1
ATOM 1420 N N . THR A 1 189 ? 19.461 0.913 -5.472 1.00 92.00 189 THR A N 1
ATOM 1421 C CA . THR A 1 189 ? 20.745 0.768 -6.176 1.00 92.00 189 THR A CA 1
ATOM 1422 C C . THR A 1 189 ? 20.901 -0.636 -6.785 1.00 92.00 189 THR A C 1
ATOM 1424 O O . THR A 1 189 ? 20.150 -1.541 -6.426 1.00 92.00 189 THR A O 1
ATOM 1427 N N . PRO A 1 190 ? 21.845 -0.865 -7.727 1.00 89.88 190 PRO A N 1
ATOM 1428 C CA . PRO A 1 190 ? 21.952 -2.155 -8.421 1.00 89.88 190 PRO A CA 1
ATOM 1429 C C . PRO A 1 190 ? 22.212 -3.354 -7.499 1.00 89.88 190 PRO A C 1
ATOM 1431 O O . PRO A 1 190 ? 21.767 -4.462 -7.784 1.00 89.88 190 PRO A O 1
ATOM 1434 N N . ASP A 1 191 ? 22.884 -3.130 -6.370 1.00 91.88 191 ASP A N 1
ATOM 1435 C CA . ASP A 1 191 ? 23.085 -4.133 -5.319 1.00 91.88 191 ASP A CA 1
ATOM 1436 C C . ASP A 1 191 ? 21.856 -4.339 -4.413 1.00 91.88 191 ASP A C 1
ATOM 1438 O O . ASP A 1 191 ? 21.835 -5.268 -3.608 1.00 91.88 191 ASP A O 1
ATOM 1442 N N . GLY A 1 192 ? 20.832 -3.494 -4.548 1.00 93.56 192 GLY A N 1
ATOM 1443 C CA . GLY A 1 192 ? 19.568 -3.560 -3.826 1.00 93.56 192 GLY A CA 1
ATOM 1444 C C . GLY A 1 192 ? 19.636 -3.103 -2.370 1.00 93.56 192 GLY A C 1
ATOM 1445 O O . GLY A 1 192 ? 18.650 -3.261 -1.651 1.00 93.56 192 GLY A O 1
ATOM 1446 N N . LEU A 1 193 ? 20.775 -2.586 -1.901 1.00 93.88 193 LEU A N 1
ATOM 1447 C CA . LEU A 1 193 ? 20.994 -2.306 -0.477 1.00 93.88 193 LEU A CA 1
ATOM 1448 C C . LEU A 1 193 ? 20.702 -0.858 -0.086 1.00 93.88 193 LEU A C 1
ATOM 1450 O O . LEU A 1 193 ? 20.252 -0.626 1.038 1.00 93.88 193 LEU A O 1
ATOM 1454 N N . ASP A 1 194 ? 20.911 0.076 -1.011 1.00 92.69 194 ASP A N 1
ATOM 1455 C CA . ASP A 1 194 ? 20.712 1.506 -0.815 1.00 92.69 194 ASP A CA 1
ATOM 1456 C C . ASP A 1 194 ? 19.631 2.048 -1.757 1.00 92.69 194 ASP A C 1
ATOM 1458 O O . ASP A 1 194 ? 19.169 1.383 -2.685 1.00 92.69 194 ASP A O 1
ATOM 1462 N N . MET A 1 195 ? 19.215 3.286 -1.515 1.00 91.69 195 MET A N 1
ATOM 1463 C CA . MET A 1 195 ? 18.285 3.996 -2.383 1.00 91.69 195 MET A CA 1
ATOM 1464 C C . MET A 1 195 ? 19.020 4.746 -3.488 1.00 91.69 195 MET A C 1
ATOM 1466 O O . MET A 1 195 ? 20.013 5.434 -3.247 1.00 91.69 195 MET A O 1
ATOM 1470 N N . ALA A 1 196 ? 18.483 4.664 -4.699 1.00 90.69 196 ALA A N 1
ATOM 1471 C CA . ALA A 1 196 ? 18.964 5.397 -5.856 1.00 90.69 196 ALA A CA 1
ATOM 1472 C C . ALA A 1 196 ? 18.164 6.696 -6.027 1.00 90.69 196 ALA A C 1
ATOM 1474 O O . ALA A 1 196 ? 17.094 6.694 -6.631 1.00 90.69 196 ALA A O 1
ATOM 1475 N N . PHE A 1 197 ? 18.691 7.811 -5.512 1.00 88.31 197 PHE A N 1
ATOM 1476 C CA . PHE A 1 197 ? 18.093 9.126 -5.754 1.00 88.31 197 PHE A CA 1
ATOM 1477 C C . PHE A 1 197 ? 18.040 9.448 -7.256 1.00 88.31 197 PHE A C 1
ATOM 1479 O O . PHE A 1 197 ? 19.027 9.259 -7.965 1.00 88.31 197 PHE A O 1
ATOM 1486 N N . ALA A 1 198 ? 16.912 9.994 -7.704 1.00 85.00 198 ALA A N 1
ATOM 1487 C CA . ALA A 1 198 ? 16.660 10.483 -9.051 1.00 85.00 198 ALA A CA 1
ATOM 1488 C C . ALA A 1 198 ? 17.598 11.643 -9.408 1.00 85.00 198 ALA A C 1
ATOM 1490 O O . ALA A 1 198 ? 18.381 11.556 -10.349 1.00 85.00 198 ALA A O 1
ATOM 1491 N N . ASP A 1 199 ? 17.557 12.716 -8.612 1.00 81.69 199 ASP A N 1
ATOM 1492 C CA . ASP A 1 199 ? 18.384 13.904 -8.820 1.00 81.69 199 ASP A CA 1
ATOM 1493 C C . ASP A 1 199 ? 18.700 14.609 -7.497 1.00 81.69 199 ASP A C 1
ATOM 1495 O O . ASP A 1 199 ? 18.230 15.707 -7.197 1.00 81.69 199 ASP A O 1
ATOM 1499 N N . LEU A 1 200 ? 19.545 13.977 -6.678 1.00 82.69 200 LEU A N 1
ATOM 1500 C CA . LEU A 1 200 ? 19.957 14.558 -5.399 1.00 82.69 200 LEU A CA 1
ATOM 1501 C C . LEU A 1 200 ? 20.656 15.923 -5.566 1.00 82.69 200 LEU A C 1
ATOM 1503 O O . LEU A 1 200 ? 20.594 16.762 -4.667 1.00 82.69 200 LEU A O 1
ATOM 1507 N N . ALA A 1 201 ? 21.324 16.153 -6.701 1.00 82.69 201 ALA A N 1
ATOM 1508 C CA . ALA A 1 201 ? 22.110 17.358 -6.939 1.00 82.69 201 ALA A CA 1
ATOM 1509 C C . ALA A 1 201 ? 21.234 18.589 -7.210 1.00 82.69 201 ALA A C 1
ATOM 1511 O O . ALA A 1 201 ? 21.549 19.668 -6.699 1.00 82.69 201 ALA A O 1
ATOM 1512 N N . ASN A 1 202 ? 20.147 18.440 -7.978 1.00 81.25 202 ASN A N 1
ATOM 1513 C CA . ASN A 1 202 ? 19.273 19.561 -8.329 1.00 81.25 202 ASN A CA 1
ATOM 1514 C C . ASN A 1 202 ? 17.985 19.587 -7.505 1.00 81.25 202 ASN A C 1
ATOM 1516 O O . ASN A 1 202 ? 17.637 20.657 -7.007 1.00 81.25 202 ASN A O 1
ATOM 1520 N N . ASP A 1 203 ? 17.347 18.446 -7.230 1.00 79.31 203 ASP A N 1
ATOM 1521 C CA . ASP A 1 203 ? 16.144 18.392 -6.393 1.00 79.31 203 ASP A CA 1
ATOM 1522 C C . ASP A 1 203 ? 16.011 17.086 -5.592 1.00 79.31 203 ASP A C 1
ATOM 1524 O O . ASP A 1 203 ? 15.469 16.074 -6.039 1.00 79.31 203 ASP A O 1
ATOM 1528 N N . ALA A 1 204 ? 16.463 17.151 -4.338 1.00 81.12 204 ALA A N 1
ATOM 1529 C CA . ALA A 1 204 ? 16.402 16.042 -3.397 1.00 81.12 204 ALA A CA 1
ATOM 1530 C C . ALA A 1 204 ? 14.968 15.563 -3.090 1.00 81.12 204 ALA A C 1
ATOM 1532 O O . ALA A 1 204 ? 14.800 14.427 -2.649 1.00 81.12 204 ALA A O 1
ATOM 1533 N N . ASN A 1 205 ? 13.933 16.383 -3.326 1.00 80.38 205 ASN A N 1
ATOM 1534 C CA . ASN A 1 205 ? 12.552 16.024 -2.983 1.00 80.38 205 ASN A CA 1
ATOM 1535 C C . ASN A 1 205 ? 11.975 14.938 -3.878 1.00 80.38 205 ASN A C 1
ATOM 1537 O O . ASN A 1 205 ? 11.060 14.246 -3.447 1.00 80.38 205 ASN A O 1
ATOM 1541 N N . TYR A 1 206 ? 12.519 14.746 -5.081 1.00 81.31 206 TYR A N 1
ATOM 1542 C CA . TYR A 1 206 ? 12.097 13.648 -5.947 1.00 81.31 206 TYR A CA 1
ATOM 1543 C C . TYR A 1 206 ? 12.506 12.277 -5.413 1.00 81.31 206 TYR A C 1
ATOM 1545 O O . TYR A 1 206 ? 12.044 11.289 -5.965 1.00 81.31 206 TYR A O 1
ATOM 1553 N N . LEU A 1 207 ? 13.326 12.199 -4.353 1.00 89.12 207 LEU A N 1
ATOM 1554 C CA . LEU A 1 207 ? 13.823 10.942 -3.787 1.00 89.12 207 LEU A CA 1
ATOM 1555 C C . LEU A 1 207 ? 14.277 9.999 -4.908 1.00 89.12 207 LEU A C 1
ATOM 1557 O O . LEU A 1 207 ? 15.127 10.405 -5.692 1.00 89.12 207 LEU A O 1
ATOM 1561 N N . ALA A 1 208 ? 13.714 8.794 -5.015 1.00 87.75 208 ALA A N 1
ATOM 1562 C CA . ALA A 1 208 ? 13.984 7.824 -6.070 1.00 87.75 208 ALA A CA 1
ATOM 1563 C C . ALA A 1 208 ? 12.947 7.841 -7.212 1.00 87.75 208 ALA A C 1
ATOM 1565 O O . ALA A 1 208 ? 12.974 6.963 -8.070 1.00 87.75 208 ALA A O 1
ATOM 1566 N N . GLY A 1 209 ? 12.054 8.831 -7.238 1.00 86.88 209 GLY A N 1
ATOM 1567 C CA . GLY A 1 209 ? 10.935 8.998 -8.166 1.00 86.88 209 GLY A CA 1
ATOM 1568 C C . GLY A 1 209 ? 9.697 9.531 -7.444 1.00 86.88 209 GLY A C 1
ATOM 1569 O O . GLY A 1 209 ? 9.608 9.472 -6.218 1.00 86.88 209 GLY A O 1
ATOM 1570 N N . ASN A 1 210 ? 8.715 10.043 -8.193 1.00 88.06 210 ASN A N 1
ATOM 1571 C CA . ASN A 1 210 ? 7.448 10.464 -7.584 1.00 88.06 210 ASN A CA 1
ATOM 1572 C C . ASN A 1 210 ? 6.654 9.253 -7.089 1.00 88.06 210 ASN A C 1
ATOM 1574 O O . ASN A 1 210 ? 6.368 9.134 -5.900 1.00 88.06 210 ASN A O 1
ATOM 1578 N N . HIS A 1 211 ? 6.389 8.318 -8.000 1.00 92.75 211 HIS A N 1
ATOM 1579 C CA . HIS A 1 211 ? 5.649 7.088 -7.739 1.00 92.75 211 HIS A CA 1
ATOM 1580 C C . HIS A 1 211 ? 6.469 5.866 -8.160 1.00 92.75 211 HIS A C 1
ATOM 1582 O O . HIS A 1 211 ? 7.351 5.975 -9.012 1.00 92.75 211 HIS A O 1
ATOM 1588 N N . GLY A 1 212 ? 6.126 4.687 -7.643 1.00 94.31 212 GLY A N 1
ATOM 1589 C CA . GLY A 1 212 ? 6.440 3.443 -8.349 1.00 94.31 212 GLY A CA 1
ATOM 1590 C C . GLY A 1 212 ? 5.431 3.236 -9.477 1.00 94.31 212 GLY A C 1
ATOM 1591 O O . GLY A 1 212 ? 5.780 3.241 -10.658 1.00 94.31 212 GLY A O 1
ATOM 1592 N N . ILE A 1 213 ? 4.155 3.142 -9.094 1.00 95.62 213 ILE A N 1
ATOM 1593 C CA . ILE A 1 213 ? 3.019 2.923 -9.996 1.00 95.62 213 ILE A CA 1
ATOM 1594 C C . ILE A 1 213 ? 1.957 3.995 -9.741 1.00 95.62 213 ILE A C 1
ATOM 1596 O O . ILE A 1 213 ? 1.548 4.208 -8.602 1.00 95.62 213 ILE A O 1
ATOM 1600 N N . LEU A 1 214 ? 1.493 4.642 -10.807 1.00 94.94 214 LEU A N 1
ATOM 1601 C CA . LEU A 1 214 ? 0.450 5.665 -10.791 1.00 94.94 214 LEU A CA 1
ATOM 1602 C C . LEU A 1 214 ? -0.661 5.288 -11.775 1.00 94.94 214 LEU A C 1
ATOM 1604 O O . LEU A 1 214 ? -0.373 4.946 -12.912 1.00 94.94 214 LEU A O 1
ATOM 1608 N N . SER A 1 215 ? -1.928 5.437 -11.405 1.00 93.38 215 SER A N 1
ATOM 1609 C CA . SER A 1 215 ? -3.049 5.417 -12.351 1.00 93.38 215 SER A CA 1
ATOM 1610 C C . SER A 1 215 ? -3.925 6.653 -12.201 1.00 93.38 215 SER A C 1
ATOM 1612 O O . SER A 1 215 ? -4.276 7.021 -11.084 1.00 93.38 215 SER A O 1
ATOM 1614 N N . THR A 1 216 ? -4.317 7.277 -13.318 1.00 82.50 216 THR A N 1
ATOM 1615 C CA . THR A 1 216 ? -5.093 8.536 -13.310 1.00 82.50 216 THR A CA 1
ATOM 1616 C C . THR A 1 216 ? -6.411 8.496 -14.090 1.00 82.50 216 THR A C 1
ATOM 1618 O O . THR A 1 216 ? -7.293 9.304 -13.814 1.00 82.50 216 THR A O 1
ATOM 1621 N N . HIS A 1 217 ? -6.589 7.575 -15.045 1.00 76.31 217 HIS A N 1
ATOM 1622 C CA . HIS A 1 217 ? -7.750 7.593 -15.952 1.00 76.31 217 HIS A CA 1
ATOM 1623 C C . HIS A 1 217 ? -8.602 6.324 -15.861 1.00 76.31 217 HIS A C 1
ATOM 1625 O O . HIS A 1 217 ? -9.799 6.409 -15.578 1.00 76.31 217 HIS A O 1
ATOM 1631 N N . LYS A 1 218 ? -7.993 5.152 -16.045 1.00 83.81 218 LYS A N 1
ATOM 1632 C CA . LYS A 1 218 ? -8.612 3.836 -15.862 1.00 83.81 218 LYS A CA 1
ATOM 1633 C C . LYS A 1 218 ? -7.550 2.886 -15.315 1.00 83.81 218 LYS A C 1
ATOM 1635 O O . LYS A 1 218 ? -6.403 2.942 -15.732 1.00 83.81 218 LYS A O 1
ATOM 1640 N N . ALA A 1 219 ? -7.945 2.064 -14.359 1.00 88.12 219 ALA A N 1
ATOM 1641 C CA . ALA A 1 219 ? -7.144 0.995 -13.762 1.00 88.12 219 ALA A CA 1
ATOM 1642 C C . ALA A 1 219 ? -8.067 -0.110 -13.239 1.00 88.12 219 ALA A C 1
ATOM 1644 O O . ALA A 1 219 ? -7.828 -0.705 -12.190 1.00 88.12 219 ALA A O 1
ATOM 1645 N N . ASP A 1 220 ? -9.172 -0.361 -13.946 1.00 93.56 220 ASP A N 1
ATOM 1646 C CA . ASP A 1 220 ? -10.013 -1.503 -13.613 1.00 93.56 220 ASP A CA 1
ATOM 1647 C C . ASP A 1 220 ? -9.189 -2.787 -13.729 1.00 93.56 220 ASP A C 1
ATOM 1649 O O . ASP A 1 220 ? -8.432 -2.965 -14.683 1.00 93.56 220 ASP A O 1
ATOM 1653 N N . ASN A 1 221 ? -9.327 -3.671 -12.744 1.00 94.81 221 ASN A N 1
ATOM 1654 C CA . ASN A 1 221 ? -8.569 -4.918 -12.638 1.00 94.81 221 ASN A CA 1
ATOM 1655 C C . ASN A 1 221 ? -7.036 -4.733 -12.628 1.00 94.81 221 ASN A C 1
ATOM 1657 O O . ASN A 1 221 ? -6.304 -5.625 -13.056 1.00 94.81 221 ASN A O 1
ATOM 1661 N N . LEU A 1 222 ? -6.533 -3.590 -12.146 1.00 96.62 222 LEU A N 1
ATOM 1662 C CA . LEU A 1 222 ? -5.103 -3.402 -11.900 1.00 96.62 222 LEU A CA 1
ATOM 1663 C C . LEU A 1 222 ? -4.635 -4.316 -10.760 1.00 96.62 222 LEU A C 1
ATOM 1665 O O . LEU A 1 222 ? -5.160 -4.256 -9.652 1.00 96.62 222 LEU A O 1
ATOM 1669 N N . THR A 1 223 ? -3.607 -5.118 -11.012 1.00 98.06 223 THR A N 1
ATOM 1670 C CA . THR A 1 223 ? -2.935 -5.930 -9.992 1.00 98.06 223 THR A CA 1
ATOM 1671 C C . THR A 1 223 ? -1.508 -5.440 -9.793 1.00 98.06 223 THR A C 1
ATOM 1673 O O . THR A 1 223 ? -0.739 -5.336 -10.745 1.00 98.06 223 THR A O 1
ATOM 1676 N N . VAL A 1 224 ? -1.155 -5.134 -8.549 1.00 98.50 224 VAL A N 1
ATOM 1677 C CA . VAL A 1 224 ? 0.191 -4.750 -8.122 1.00 98.50 224 VAL A CA 1
ATOM 1678 C C . VAL A 1 224 ? 0.622 -5.738 -7.051 1.00 98.50 224 VAL A C 1
ATOM 1680 O O . VAL A 1 224 ? 0.139 -5.658 -5.919 1.00 98.50 224 VAL A O 1
ATOM 1683 N N . GLU A 1 225 ? 1.494 -6.684 -7.394 1.00 98.00 225 GLU A N 1
ATOM 1684 C CA . GLU A 1 225 ? 1.843 -7.771 -6.481 1.00 98.00 225 GLU A CA 1
ATOM 1685 C C . GLU A 1 225 ? 3.330 -8.103 -6.360 1.00 98.00 225 GLU A C 1
ATOM 1687 O O . GLU A 1 225 ? 4.087 -8.069 -7.325 1.00 98.00 225 GLU A O 1
ATOM 1692 N N . ASN A 1 226 ? 3.758 -8.467 -5.150 1.00 97.81 226 ASN A N 1
ATOM 1693 C CA . ASN A 1 226 ? 5.115 -8.955 -4.868 1.00 97.81 226 ASN A CA 1
ATOM 1694 C C . ASN A 1 226 ? 6.237 -8.009 -5.341 1.00 97.81 226 ASN A C 1
ATOM 1696 O O . ASN A 1 226 ? 7.336 -8.447 -5.676 1.00 97.81 226 ASN A O 1
ATOM 1700 N N . ASN A 1 227 ? 5.967 -6.703 -5.404 1.00 98.12 227 ASN A N 1
ATOM 1701 C CA . ASN A 1 227 ? 6.958 -5.706 -5.795 1.00 98.12 227 ASN A CA 1
ATOM 1702 C C . ASN A 1 227 ? 7.738 -5.188 -4.582 1.00 98.12 227 ASN A C 1
ATOM 1704 O O . ASN A 1 227 ? 7.286 -5.305 -3.441 1.00 98.12 227 ASN A O 1
ATOM 1708 N N . ILE A 1 228 ? 8.889 -4.565 -4.837 1.00 97.75 228 ILE A N 1
ATOM 1709 C CA . ILE A 1 228 ? 9.640 -3.788 -3.844 1.00 97.75 228 ILE A CA 1
ATOM 1710 C C . ILE A 1 228 ? 9.724 -2.342 -4.332 1.00 97.75 228 ILE A C 1
ATOM 1712 O O . ILE A 1 228 ? 10.274 -2.089 -5.401 1.00 97.75 228 ILE A O 1
ATOM 1716 N N . ILE A 1 229 ? 9.172 -1.390 -3.580 1.00 97.38 229 ILE A N 1
ATOM 1717 C CA . ILE A 1 229 ? 9.115 0.025 -3.978 1.00 97.38 229 ILE A CA 1
ATOM 1718 C C . ILE A 1 229 ? 9.683 0.893 -2.861 1.00 97.38 229 ILE A C 1
ATOM 1720 O O . ILE A 1 229 ? 9.128 0.937 -1.765 1.00 97.38 229 ILE A O 1
ATOM 1724 N N . THR A 1 230 ? 10.763 1.617 -3.145 1.00 95.62 230 THR A N 1
ATOM 1725 C CA . THR A 1 230 ? 11.441 2.459 -2.154 1.00 95.62 230 THR A CA 1
ATOM 1726 C C . THR A 1 230 ? 11.709 3.850 -2.695 1.00 95.62 230 THR A C 1
ATOM 1728 O O . THR A 1 230 ? 12.097 4.016 -3.845 1.00 95.62 230 THR A O 1
ATOM 1731 N N . GLY A 1 231 ? 11.523 4.857 -1.840 1.00 93.44 231 GLY A N 1
ATOM 1732 C CA . GLY A 1 231 ? 11.876 6.238 -2.157 1.00 93.44 231 GLY A CA 1
ATOM 1733 C C . GLY A 1 231 ? 10.886 6.940 -3.082 1.00 93.44 231 GLY A C 1
ATOM 1734 O O . GLY A 1 231 ? 11.290 7.848 -3.797 1.00 93.44 231 GLY A O 1
ATOM 1735 N N . ALA A 1 232 ? 9.609 6.549 -3.076 1.00 93.81 232 ALA A N 1
ATOM 1736 C CA . ALA A 1 232 ? 8.556 7.283 -3.778 1.00 93.81 232 ALA A CA 1
ATOM 1737 C C . ALA A 1 232 ? 8.198 8.574 -3.017 1.00 93.81 232 ALA A C 1
ATOM 1739 O O . ALA A 1 232 ? 7.713 8.508 -1.884 1.00 93.81 232 ALA A O 1
ATOM 1740 N N . SER A 1 233 ? 8.448 9.744 -3.609 1.00 90.69 233 SER A N 1
ATOM 1741 C CA . SER A 1 233 ? 8.248 11.044 -2.952 1.00 90.69 233 SER A CA 1
ATOM 1742 C C . SER A 1 233 ? 6.778 11.406 -2.714 1.00 90.69 233 SER A C 1
ATOM 1744 O O . SER A 1 233 ? 6.489 12.163 -1.783 1.00 90.69 233 SER A O 1
ATOM 1746 N N . THR A 1 234 ? 5.848 10.856 -3.501 1.00 91.50 234 THR A N 1
ATOM 1747 C CA . THR A 1 234 ? 4.401 11.002 -3.298 1.00 91.50 234 THR A CA 1
ATOM 1748 C C . THR A 1 234 ? 3.815 9.736 -2.697 1.00 91.50 234 THR A C 1
ATOM 1750 O O . THR A 1 234 ? 3.624 9.718 -1.492 1.00 91.50 234 THR A O 1
ATOM 1753 N N . PHE A 1 235 ? 3.572 8.686 -3.484 1.00 94.75 235 PHE A N 1
ATOM 1754 C CA . PHE A 1 235 ? 3.096 7.373 -3.037 1.00 94.75 235 PHE A CA 1
ATOM 1755 C C . PHE A 1 235 ? 3.750 6.272 -3.870 1.00 94.75 235 PHE A C 1
ATOM 1757 O O . PHE A 1 235 ? 3.854 6.385 -5.090 1.00 94.75 235 PHE A O 1
ATOM 1764 N N . ALA A 1 236 ? 4.159 5.178 -3.228 1.00 97.06 236 ALA A N 1
ATOM 1765 C CA . ALA A 1 236 ? 4.694 4.006 -3.915 1.00 97.06 236 ALA A CA 1
ATOM 1766 C C . ALA A 1 236 ? 3.698 3.441 -4.938 1.00 97.06 236 ALA A C 1
ATOM 1768 O O . ALA A 1 236 ? 4.077 3.141 -6.072 1.00 97.06 236 ALA A O 1
ATOM 1769 N N . VAL A 1 237 ? 2.425 3.356 -4.546 1.00 97.50 237 VAL A N 1
ATOM 1770 C CA . VAL A 1 237 ? 1.309 2.981 -5.418 1.00 97.50 237 VAL A CA 1
ATOM 1771 C C . VAL A 1 237 ? 0.207 4.019 -5.260 1.00 97.50 237 VAL A C 1
ATOM 1773 O O . VAL A 1 237 ? -0.339 4.170 -4.166 1.00 97.50 237 VAL A O 1
ATOM 1776 N N . GLU A 1 238 ? -0.128 4.713 -6.344 1.00 96.06 238 GLU A N 1
ATOM 1777 C CA . GLU A 1 238 ? -1.234 5.665 -6.394 1.00 96.06 238 GLU A CA 1
ATOM 1778 C C . GLU A 1 238 ? -2.274 5.260 -7.440 1.00 96.06 238 GLU A C 1
ATOM 1780 O O . GLU A 1 238 ? -1.976 5.142 -8.626 1.00 96.06 238 GLU A O 1
ATOM 1785 N N . ILE A 1 239 ? -3.522 5.086 -7.012 1.00 94.50 239 ILE A N 1
ATOM 1786 C CA . ILE A 1 239 ? -4.670 4.866 -7.895 1.00 94.50 239 ILE A CA 1
ATOM 1787 C C . ILE A 1 239 ? -5.634 6.031 -7.708 1.00 94.50 239 ILE A C 1
ATOM 1789 O O . ILE A 1 239 ? -6.388 6.089 -6.738 1.00 94.50 239 ILE A O 1
ATOM 1793 N N . ASN A 1 240 ? -5.607 6.967 -8.649 1.00 84.06 240 ASN A N 1
ATOM 1794 C CA . ASN A 1 240 ? -6.406 8.186 -8.659 1.00 84.06 240 ASN A CA 1
ATOM 1795 C C . ASN A 1 240 ? -7.496 8.119 -9.739 1.00 84.06 240 ASN A C 1
ATOM 1797 O O . ASN A 1 240 ? -7.613 8.982 -10.607 1.00 84.06 240 ASN A O 1
ATOM 1801 N N . SER A 1 241 ? -8.279 7.045 -9.723 1.00 74.81 241 SER A N 1
ATOM 1802 C CA . SER A 1 241 ? -9.347 6.801 -10.693 1.00 74.81 241 SER A CA 1
ATOM 1803 C C . SER A 1 241 ? -10.525 6.097 -10.013 1.00 74.81 241 SER A C 1
ATOM 1805 O O . SER A 1 241 ? -10.373 5.434 -8.993 1.00 74.81 241 SER A O 1
ATOM 1807 N N . ALA A 1 242 ? -11.744 6.270 -10.530 1.00 75.88 242 ALA A N 1
ATOM 1808 C CA . ALA A 1 242 ? -12.938 5.623 -9.976 1.00 75.88 242 ALA A CA 1
ATOM 1809 C C . ALA A 1 242 ? -13.039 4.165 -10.462 1.00 75.88 242 ALA A C 1
ATOM 1811 O O . ALA A 1 242 ? -13.905 3.847 -11.274 1.00 75.88 242 ALA A O 1
ATOM 1812 N N . THR A 1 243 ? -12.130 3.310 -9.995 1.00 86.94 243 THR A N 1
ATOM 1813 C CA . THR A 1 243 ? -11.908 1.956 -10.531 1.00 86.94 243 THR A CA 1
ATOM 1814 C C . THR A 1 243 ? -12.459 0.844 -9.657 1.00 86.94 243 THR A C 1
ATOM 1816 O O . THR A 1 243 ? -12.837 1.043 -8.499 1.00 86.94 243 THR A O 1
ATOM 1819 N N . THR A 1 244 ? -12.521 -0.350 -10.237 1.00 92.38 244 THR A N 1
ATOM 1820 C CA . THR A 1 244 ? -12.972 -1.589 -9.608 1.00 92.38 244 THR A CA 1
ATOM 1821 C C . THR A 1 244 ? -11.990 -2.730 -9.855 1.00 92.38 244 THR A C 1
ATOM 1823 O O . THR A 1 244 ? -11.199 -2.696 -10.791 1.00 92.38 244 THR A O 1
ATOM 1826 N N . GLY A 1 245 ? -12.012 -3.752 -8.997 1.00 91.88 245 GLY A N 1
ATOM 1827 C CA . GLY A 1 245 ? -11.189 -4.954 -9.187 1.00 91.88 245 GLY A CA 1
ATOM 1828 C C . GLY A 1 245 ? -9.687 -4.755 -8.956 1.00 91.88 245 GLY A C 1
ATOM 1829 O O . GLY A 1 245 ? -8.906 -5.637 -9.297 1.00 91.88 245 GLY A O 1
ATOM 1830 N N . VAL A 1 246 ? -9.268 -3.625 -8.383 1.00 96.19 246 VAL A N 1
ATOM 1831 C CA . VAL A 1 246 ? -7.855 -3.374 -8.079 1.00 96.19 246 VAL A CA 1
ATOM 1832 C C . VAL A 1 246 ? -7.390 -4.229 -6.905 1.00 96.19 246 VAL A C 1
ATOM 1834 O O . VAL A 1 246 ? -8.061 -4.286 -5.871 1.00 96.19 246 VAL A O 1
ATOM 1837 N N . SER A 1 247 ? -6.211 -4.827 -7.051 1.00 97.88 247 SER A N 1
ATOM 1838 C CA . SER A 1 247 ? -5.547 -5.627 -6.025 1.00 97.88 247 SER A CA 1
ATOM 1839 C C . SER A 1 247 ? -4.116 -5.139 -5.800 1.00 97.88 247 SER A C 1
ATOM 1841 O O . SER A 1 247 ? -3.327 -5.087 -6.739 1.00 97.88 247 SER A O 1
ATOM 1843 N N . VAL A 1 248 ? -3.768 -4.795 -4.560 1.00 98.56 248 VAL A N 1
ATOM 1844 C CA . VAL A 1 248 ? -2.406 -4.427 -4.140 1.00 98.56 248 VAL A CA 1
ATOM 1845 C C . VAL A 1 248 ? -1.961 -5.417 -3.067 1.00 98.56 248 VAL A C 1
ATOM 1847 O O . VAL A 1 248 ? -2.389 -5.313 -1.915 1.00 98.56 248 VAL A O 1
ATOM 1850 N N . ILE A 1 249 ? -1.172 -6.421 -3.457 1.00 98.56 249 ILE A N 1
ATOM 1851 C CA . ILE A 1 249 ? -0.955 -7.633 -2.652 1.00 98.56 249 ILE A CA 1
ATOM 1852 C C . ILE A 1 249 ? 0.532 -7.925 -2.438 1.00 98.56 249 ILE A C 1
ATOM 1854 O O . ILE A 1 249 ? 1.303 -7.970 -3.389 1.00 98.56 249 ILE A O 1
ATOM 1858 N N . GLY A 1 250 ? 0.954 -8.185 -1.200 1.00 98.31 250 GLY A N 1
ATOM 1859 C CA . GLY A 1 250 ? 2.286 -8.750 -0.949 1.00 98.31 250 GLY A CA 1
ATOM 1860 C C . GLY A 1 250 ? 3.461 -7.830 -1.304 1.00 98.31 250 GLY A C 1
ATOM 1861 O O . GLY A 1 250 ? 4.580 -8.304 -1.469 1.00 98.31 250 GLY A O 1
ATOM 1862 N N . ASN A 1 251 ? 3.254 -6.521 -1.464 1.00 98.69 251 ASN A N 1
ATOM 1863 C CA . ASN A 1 251 ? 4.337 -5.600 -1.818 1.00 98.69 251 ASN A CA 1
ATOM 1864 C C . ASN A 1 251 ? 5.157 -5.218 -0.579 1.00 98.69 251 ASN A C 1
ATOM 1866 O O . ASN A 1 251 ? 4.612 -5.082 0.520 1.00 98.69 251 ASN A O 1
ATOM 1870 N N . TRP A 1 252 ? 6.459 -4.996 -0.756 1.00 98.44 252 TRP A N 1
ATOM 1871 C CA . TRP A 1 252 ? 7.320 -4.390 0.259 1.00 98.44 252 TRP A CA 1
ATOM 1872 C C . TRP A 1 252 ? 7.584 -2.935 -0.110 1.00 98.44 252 TRP A C 1
ATOM 1874 O O . TRP A 1 252 ? 8.108 -2.634 -1.181 1.00 98.44 252 TRP A O 1
ATOM 1884 N N . ILE A 1 253 ? 7.208 -2.019 0.774 1.00 98.38 253 ILE A N 1
ATOM 1885 C CA . ILE A 1 253 ? 7.308 -0.584 0.541 1.00 98.38 253 ILE A CA 1
ATOM 1886 C C . ILE A 1 253 ? 8.226 0.037 1.588 1.00 98.38 253 ILE A C 1
ATOM 1888 O O . ILE A 1 253 ? 8.018 -0.127 2.793 1.00 98.38 253 ILE A O 1
ATOM 1892 N N . GLY A 1 254 ? 9.235 0.760 1.107 1.00 96.44 254 GLY A N 1
ATOM 1893 C CA . GLY A 1 254 ? 10.220 1.456 1.927 1.00 96.44 254 GLY A CA 1
ATOM 1894 C C . GLY A 1 254 ? 11.315 0.558 2.508 1.00 96.44 254 GLY A C 1
ATOM 1895 O O . GLY A 1 254 ? 12.006 0.980 3.433 1.00 96.44 254 GLY A O 1
ATOM 1896 N N . THR A 1 255 ? 11.516 -0.654 1.981 1.00 97.00 255 THR A N 1
ATOM 1897 C CA . THR A 1 255 ? 12.619 -1.556 2.362 1.00 97.00 255 THR A CA 1
ATOM 1898 C C . THR A 1 255 ? 13.705 -1.634 1.293 1.00 97.00 255 THR A C 1
ATOM 1900 O O . THR A 1 255 ? 13.483 -1.361 0.117 1.00 97.00 255 THR A O 1
ATOM 1903 N N . ASN A 1 256 ? 14.891 -2.093 1.671 1.00 96.06 256 ASN A N 1
ATOM 1904 C CA . ASN A 1 256 ? 15.862 -2.598 0.701 1.00 96.06 256 ASN A CA 1
ATOM 1905 C C . ASN A 1 256 ? 15.443 -3.987 0.160 1.00 96.06 256 ASN A C 1
ATOM 1907 O O . ASN A 1 256 ? 14.417 -4.543 0.569 1.00 96.06 256 ASN A O 1
ATOM 1911 N N . ILE A 1 257 ? 16.262 -4.575 -0.718 1.00 95.94 257 ILE A N 1
ATOM 1912 C CA . ILE A 1 257 ? 16.004 -5.877 -1.364 1.00 95.94 257 ILE A CA 1
ATOM 1913 C C . ILE A 1 257 ? 15.866 -7.040 -0.371 1.00 95.94 257 ILE A C 1
ATOM 1915 O O . ILE A 1 257 ? 15.282 -8.065 -0.686 1.00 95.94 257 ILE A O 1
ATOM 1919 N N . THR A 1 258 ? 16.392 -6.893 0.848 1.00 96.62 258 THR A N 1
ATOM 1920 C CA . THR A 1 258 ? 16.316 -7.924 1.897 1.00 96.62 258 THR A CA 1
ATOM 1921 C C . THR A 1 258 ? 15.068 -7.802 2.772 1.00 96.62 258 THR A C 1
ATOM 1923 O O . THR A 1 258 ? 14.926 -8.537 3.750 1.00 96.62 258 THR A O 1
ATOM 1926 N N . GLY A 1 259 ? 14.196 -6.830 2.482 1.00 96.31 259 GLY A N 1
ATOM 1927 C CA . GLY A 1 259 ? 13.031 -6.524 3.307 1.00 96.31 259 GLY A CA 1
ATOM 1928 C C . GLY A 1 259 ? 13.381 -5.838 4.631 1.00 96.31 259 GLY A C 1
ATOM 1929 O O . GLY A 1 259 ? 12.556 -5.803 5.541 1.00 96.31 259 GLY A O 1
ATOM 1930 N N . SER A 1 260 ? 14.600 -5.302 4.761 1.00 95.88 260 SER A N 1
ATOM 1931 C CA . SER A 1 260 ? 15.067 -4.557 5.934 1.00 95.88 260 SER A CA 1
ATOM 1932 C C . SER A 1 260 ? 15.250 -3.072 5.619 1.00 95.88 260 SER A C 1
ATOM 1934 O O . SER A 1 260 ? 15.184 -2.653 4.464 1.00 95.88 260 SER A O 1
ATOM 1936 N N . ILE A 1 261 ? 15.488 -2.267 6.655 1.00 94.00 261 ILE A N 1
ATOM 1937 C CA . ILE A 1 261 ? 15.986 -0.900 6.500 1.00 94.00 261 ILE A CA 1
ATOM 1938 C C . ILE A 1 261 ? 17.339 -0.777 7.211 1.00 94.00 261 ILE A C 1
ATOM 1940 O O . ILE A 1 261 ? 17.559 -1.470 8.215 1.00 94.00 261 ILE A O 1
ATOM 1944 N N . PRO A 1 262 ? 18.250 0.086 6.733 1.00 91.94 262 PRO A N 1
ATOM 1945 C CA . PRO A 1 262 ? 19.464 0.418 7.467 1.00 91.94 262 PRO A CA 1
ATOM 1946 C C . PRO A 1 262 ? 19.148 0.956 8.869 1.00 91.94 262 PRO A C 1
ATOM 1948 O O . PRO A 1 262 ? 18.074 1.496 9.126 1.00 91.94 262 PRO A O 1
ATOM 1951 N N . ILE A 1 263 ? 20.097 0.830 9.799 1.00 90.81 263 ILE A N 1
ATOM 1952 C CA . ILE A 1 263 ? 19.923 1.372 11.152 1.00 90.81 263 ILE A CA 1
ATOM 1953 C C . ILE A 1 263 ? 19.935 2.901 11.077 1.00 90.81 263 ILE A C 1
ATOM 1955 O O . ILE A 1 263 ? 20.997 3.504 10.924 1.00 90.81 263 ILE A O 1
ATOM 1959 N N . VAL A 1 264 ? 18.761 3.513 11.247 1.00 92.19 264 VAL A N 1
ATOM 1960 C CA . VAL A 1 264 ? 18.598 4.970 11.281 1.00 92.19 264 VAL A CA 1
ATOM 1961 C C . VAL A 1 264 ? 18.667 5.473 12.730 1.00 92.19 264 VAL A C 1
ATOM 1963 O O . VAL A 1 264 ? 17.851 5.061 13.565 1.00 92.19 264 VAL A O 1
ATOM 1966 N N . PRO A 1 265 ? 19.606 6.375 13.070 1.00 93.19 265 PRO A N 1
ATOM 1967 C CA . PRO A 1 265 ? 19.631 7.054 14.363 1.00 93.19 265 PRO A CA 1
ATOM 1968 C C . PRO A 1 265 ? 18.305 7.752 14.691 1.00 93.19 265 PRO A C 1
ATOM 1970 O O . PRO A 1 265 ? 17.712 8.404 13.839 1.00 93.19 265 PRO A O 1
ATOM 1973 N N . GLU A 1 266 ? 17.868 7.703 15.953 1.00 90.50 266 GLU A N 1
ATOM 1974 C CA . GLU A 1 266 ? 16.536 8.204 16.346 1.00 90.50 266 GLU A CA 1
ATOM 1975 C C . GLU A 1 266 ? 16.298 9.683 15.993 1.00 90.50 266 GLU A C 1
ATOM 1977 O O . GLU A 1 266 ? 15.211 10.057 15.574 1.00 90.50 266 GLU A O 1
ATOM 1982 N N . HIS A 1 267 ? 17.330 10.525 16.087 1.00 90.12 267 HIS A N 1
ATOM 1983 C CA . HIS A 1 267 ? 17.238 11.949 15.740 1.00 90.12 267 HIS A CA 1
ATOM 1984 C C . HIS A 1 267 ? 17.085 12.224 14.231 1.00 90.12 267 HIS A C 1
ATOM 1986 O O . HIS A 1 267 ? 16.793 13.357 13.846 1.00 90.12 267 HIS A O 1
ATOM 1992 N N . LEU A 1 268 ? 17.307 11.213 13.387 1.00 92.69 268 LEU A N 1
ATOM 1993 C CA . LEU A 1 268 ? 17.154 11.278 11.934 1.00 92.69 268 LEU A CA 1
ATOM 1994 C C . LEU A 1 268 ? 15.811 10.708 11.465 1.00 92.69 268 LEU A C 1
ATOM 1996 O O . LEU A 1 268 ? 15.366 11.031 10.364 1.00 92.69 268 LEU A O 1
ATOM 2000 N N . LYS A 1 269 ? 15.126 9.935 12.317 1.00 90.81 269 LYS A N 1
ATOM 2001 C CA . LYS A 1 269 ? 13.795 9.409 12.021 1.00 90.81 269 LYS A CA 1
ATOM 2002 C C . LYS A 1 269 ? 12.757 10.516 12.042 1.00 90.81 269 LYS A C 1
ATOM 2004 O O . LYS A 1 269 ? 12.584 11.228 13.033 1.00 90.81 269 LYS A O 1
ATOM 2009 N N . CYS A 1 270 ? 12.015 10.620 10.951 1.00 89.88 270 CYS A N 1
ATOM 2010 C CA . CYS A 1 270 ? 10.879 11.517 10.792 1.00 89.88 270 CYS A CA 1
ATOM 2011 C C . CYS A 1 270 ? 11.185 12.987 11.047 1.00 89.88 270 CYS A C 1
ATOM 2013 O O . CYS A 1 270 ? 10.250 13.761 11.275 1.00 89.88 270 CYS A O 1
ATOM 2015 N N . ARG A 1 271 ? 12.454 13.396 10.977 1.00 90.56 271 ARG A N 1
ATOM 2016 C CA . ARG A 1 271 ? 12.801 14.807 11.085 1.00 90.56 271 ARG A CA 1
ATOM 2017 C C . ARG A 1 271 ? 12.209 15.581 9.908 1.00 90.56 271 ARG A C 1
ATOM 2019 O O . ARG A 1 271 ? 11.983 15.034 8.829 1.00 90.56 271 ARG A O 1
ATOM 2026 N N . ALA A 1 272 ? 11.936 16.850 10.155 1.00 89.44 272 ALA A N 1
ATOM 2027 C CA . ALA A 1 272 ? 11.505 17.789 9.137 1.00 89.44 272 ALA A CA 1
ATOM 2028 C C . ALA A 1 272 ? 12.651 18.734 8.773 1.00 89.44 272 ALA A C 1
ATOM 2030 O O . ALA A 1 272 ? 13.614 18.900 9.529 1.00 89.44 272 ALA A O 1
ATOM 2031 N N . PHE A 1 273 ? 12.517 19.373 7.620 1.00 90.12 273 PHE A N 1
ATOM 2032 C CA . PHE A 1 273 ? 13.528 20.236 7.039 1.00 90.12 273 PHE A CA 1
ATOM 2033 C C . PHE A 1 273 ? 13.024 21.675 7.000 1.00 90.12 273 PHE A C 1
ATOM 2035 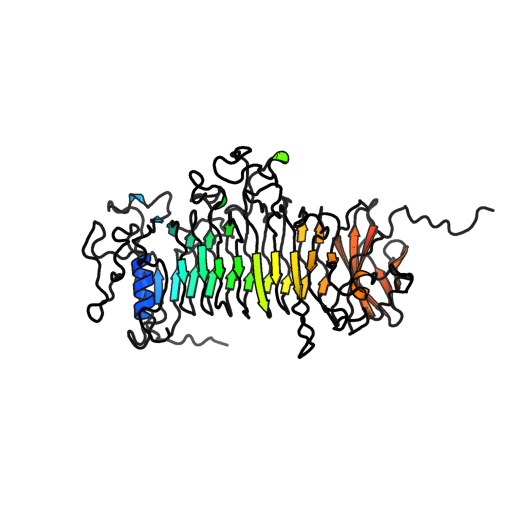O O . PHE A 1 273 ? 11.869 21.952 6.691 1.00 90.12 273 PHE A O 1
ATOM 2042 N N . VAL A 1 274 ? 13.902 22.619 7.329 1.00 87.31 274 VAL A N 1
ATOM 2043 C CA . VAL A 1 274 ? 13.601 24.055 7.224 1.00 87.31 274 VAL A CA 1
ATOM 2044 C C . VAL A 1 274 ? 13.583 24.478 5.756 1.00 87.31 274 VAL A C 1
ATOM 2046 O O . VAL A 1 274 ? 12.773 25.310 5.359 1.00 87.31 274 VAL A O 1
ATOM 2049 N N . SER A 1 275 ? 14.477 23.894 4.956 1.00 84.25 275 SER A N 1
ATOM 2050 C CA . SER A 1 275 ? 14.475 23.998 3.498 1.00 84.25 275 SER A CA 1
ATOM 2051 C C . SER A 1 275 ? 14.506 22.583 2.928 1.00 84.25 275 SER A C 1
ATOM 2053 O O . SER A 1 275 ? 15.560 21.950 3.012 1.00 84.25 275 SER A O 1
ATOM 2055 N N . PRO A 1 276 ? 13.386 22.069 2.391 1.00 80.44 276 PRO A N 1
ATOM 2056 C CA . PRO A 1 276 ? 13.371 20.770 1.725 1.00 80.44 276 PRO A CA 1
ATOM 2057 C C . PRO A 1 276 ? 14.006 20.845 0.323 1.00 80.44 276 PRO A C 1
ATOM 2059 O O . PRO A 1 276 ? 14.394 19.835 -0.245 1.00 80.44 276 PRO A O 1
ATOM 2062 N N . PHE A 1 277 ? 14.184 22.044 -0.239 1.00 82.06 277 PHE A N 1
ATOM 2063 C CA . PHE A 1 277 ? 14.827 22.246 -1.540 1.00 82.06 277 PHE A CA 1
ATOM 2064 C C . PHE A 1 277 ? 16.335 22.411 -1.415 1.00 82.06 277 PHE A C 1
ATOM 2066 O O . PHE A 1 277 ? 16.826 22.897 -0.393 1.00 82.06 277 PHE A O 1
ATOM 2073 N N . ASN A 1 278 ? 17.050 22.080 -2.490 1.00 81.06 278 ASN A N 1
ATOM 2074 C CA . ASN A 1 278 ? 18.502 22.156 -2.529 1.00 81.06 278 ASN A CA 1
ATOM 2075 C C . ASN A 1 278 ? 19.036 23.599 -2.367 1.00 81.06 278 ASN A C 1
ATOM 2077 O O . ASN A 1 278 ? 18.615 24.500 -3.097 1.00 81.06 278 ASN A O 1
ATOM 2081 N N . PRO A 1 279 ? 19.999 23.836 -1.449 1.00 84.44 279 PRO A N 1
ATOM 2082 C CA . PRO A 1 279 ? 20.569 22.867 -0.508 1.00 84.44 279 PRO A CA 1
ATOM 2083 C C . PRO A 1 279 ? 19.600 22.521 0.636 1.00 84.44 279 PRO A C 1
ATOM 2085 O O . PRO A 1 279 ? 19.102 23.414 1.327 1.00 84.44 279 PRO A O 1
ATOM 2088 N N . VAL A 1 280 ? 19.396 21.220 0.869 1.00 87.69 280 VAL A N 1
ATOM 2089 C CA . VAL A 1 280 ? 18.549 20.727 1.964 1.00 87.69 280 VAL A CA 1
ATOM 2090 C C . VAL A 1 280 ? 19.120 21.168 3.316 1.00 87.69 280 VAL A C 1
ATOM 2092 O O . VAL A 1 280 ? 20.327 21.069 3.557 1.00 87.69 280 VAL A O 1
ATOM 2095 N N . ASN A 1 281 ? 18.259 21.670 4.207 1.00 89.31 281 ASN A N 1
ATOM 2096 C CA . ASN A 1 281 ? 18.652 22.135 5.538 1.00 89.31 281 ASN A CA 1
ATOM 2097 C C . ASN A 1 281 ? 17.710 21.597 6.633 1.00 89.31 281 ASN A C 1
ATOM 2099 O O . ASN A 1 281 ? 16.522 21.938 6.603 1.00 89.31 281 ASN A O 1
ATOM 2103 N N . PRO A 1 282 ? 18.209 20.853 7.643 1.00 91.31 282 PRO A N 1
ATOM 2104 C CA . PRO A 1 282 ? 19.604 20.422 7.833 1.00 91.31 282 PRO A CA 1
ATOM 2105 C C . PRO A 1 282 ? 20.111 19.504 6.703 1.00 91.31 282 PRO A C 1
ATOM 2107 O O . PRO A 1 282 ? 19.289 18.870 6.046 1.00 91.31 282 PRO A O 1
ATOM 2110 N N . PRO A 1 283 ? 21.437 19.424 6.464 1.00 91.56 283 PRO A N 1
ATOM 2111 C CA . PRO A 1 283 ? 21.993 18.539 5.442 1.00 91.56 283 PRO A CA 1
ATOM 2112 C C . PRO A 1 283 ? 21.583 17.081 5.658 1.00 91.56 283 PRO A C 1
ATOM 2114 O O . PRO A 1 283 ? 21.446 16.639 6.804 1.00 91.56 283 PRO A O 1
ATOM 2117 N N . LEU A 1 284 ? 21.421 16.345 4.558 1.00 91.94 284 LEU A N 1
ATOM 2118 C CA . LEU A 1 284 ? 21.164 14.906 4.591 1.00 91.94 284 LEU A CA 1
ATOM 2119 C C . LEU A 1 284 ? 22.380 14.164 5.149 1.00 91.94 284 LEU A C 1
ATOM 2121 O O . LEU A 1 284 ? 23.516 14.443 4.756 1.00 91.94 284 LEU A O 1
ATOM 2125 N N . GLU A 1 285 ? 22.142 13.209 6.041 1.00 92.00 285 GLU A N 1
ATOM 2126 C CA . GLU A 1 285 ? 23.176 12.322 6.551 1.00 92.00 285 GLU A CA 1
ATOM 2127 C C . GLU A 1 285 ? 23.186 10.982 5.801 1.00 92.00 285 GLU A C 1
ATOM 2129 O O . GLU A 1 285 ? 22.124 10.442 5.500 1.00 92.00 285 GLU A O 1
ATOM 2134 N N . PRO A 1 286 ? 24.360 10.365 5.565 1.00 88.94 286 PRO A N 1
ATOM 2135 C CA . PRO A 1 286 ? 24.449 9.074 4.871 1.00 88.94 286 PRO A CA 1
ATOM 2136 C C . PRO A 1 286 ? 23.746 7.901 5.570 1.00 88.94 286 PRO A C 1
ATOM 2138 O O . PRO A 1 286 ? 23.646 6.827 4.994 1.00 88.94 286 PRO A O 1
ATOM 2141 N N . THR A 1 287 ? 23.329 8.072 6.827 1.00 91.62 287 THR A N 1
ATOM 2142 C CA . THR A 1 287 ? 22.610 7.046 7.606 1.00 91.62 287 THR A CA 1
ATOM 2143 C C . THR A 1 287 ? 21.098 7.272 7.637 1.00 91.62 287 THR A C 1
ATOM 2145 O O . THR A 1 287 ? 20.381 6.522 8.297 1.00 91.62 287 THR A O 1
ATOM 2148 N N . GLU A 1 288 ? 20.601 8.306 6.950 1.00 92.50 288 GLU A N 1
ATOM 2149 C CA . GLU A 1 288 ? 19.168 8.496 6.752 1.00 92.50 288 GLU A CA 1
ATOM 2150 C C . GLU A 1 288 ? 18.606 7.522 5.729 1.00 92.50 288 GLU A C 1
ATOM 2152 O O . GLU A 1 288 ? 19.237 7.195 4.727 1.00 92.50 288 GLU A O 1
ATOM 2157 N N . TRP A 1 289 ? 17.366 7.119 5.979 1.00 94.38 289 TRP A N 1
ATOM 2158 C CA . TRP A 1 289 ? 16.578 6.316 5.067 1.00 94.38 289 TRP A CA 1
ATOM 2159 C C . TRP A 1 289 ? 15.280 7.053 4.748 1.00 94.38 289 TRP A C 1
ATOM 2161 O O . TRP A 1 289 ? 14.545 7.448 5.653 1.00 94.38 289 TRP A O 1
ATOM 2171 N N . PHE A 1 290 ? 15.014 7.244 3.460 1.00 94.19 290 PHE A N 1
ATOM 2172 C CA . PHE A 1 290 ? 13.808 7.891 2.939 1.00 94.19 290 PHE A CA 1
ATOM 2173 C C . PHE A 1 290 ? 12.939 6.863 2.216 1.00 94.19 290 PHE A C 1
ATOM 2175 O O . PHE A 1 290 ? 12.909 6.819 0.991 1.00 94.19 290 PHE A O 1
ATOM 2182 N N . GLY A 1 291 ? 12.246 5.998 2.961 1.00 94.06 291 GLY A N 1
ATOM 2183 C CA . GLY A 1 291 ? 11.438 4.928 2.366 1.00 94.06 291 GLY A CA 1
ATOM 2184 C C . GLY A 1 291 ? 10.349 5.416 1.401 1.00 94.06 291 GLY A C 1
ATOM 2185 O O . GLY A 1 291 ? 9.820 4.608 0.642 1.00 94.06 291 GLY A O 1
ATOM 2186 N N . GLY A 1 292 ? 10.054 6.720 1.372 1.00 94.50 292 GLY A N 1
ATOM 2187 C CA . GLY A 1 292 ? 9.003 7.303 0.551 1.00 94.50 292 GLY A CA 1
ATOM 2188 C C . GLY A 1 292 ? 7.691 7.425 1.324 1.00 94.50 292 GLY A C 1
ATOM 2189 O O . GLY A 1 292 ? 7.684 7.515 2.560 1.00 94.50 292 GLY A O 1
ATOM 2190 N N . ALA A 1 293 ? 6.578 7.347 0.597 1.00 94.88 293 ALA A N 1
ATOM 2191 C CA . ALA A 1 293 ? 5.258 7.077 1.163 1.00 94.88 293 ALA A CA 1
ATOM 2192 C C . ALA A 1 293 ? 4.661 5.752 0.677 1.00 94.88 293 ALA A C 1
ATOM 2194 O O . ALA A 1 293 ? 5.162 5.120 -0.252 1.00 94.88 293 ALA A O 1
ATOM 2195 N N . GLY A 1 294 ? 3.576 5.341 1.334 1.00 97.19 294 GLY A N 1
ATOM 2196 C CA . GLY A 1 294 ? 2.942 4.049 1.123 1.00 97.19 294 GLY A CA 1
ATOM 2197 C C . GLY A 1 294 ? 1.958 4.020 -0.046 1.00 97.19 294 GLY A C 1
ATOM 2198 O O . GLY A 1 294 ? 2.302 4.366 -1.175 1.00 97.19 294 GLY A O 1
ATOM 2199 N N . ILE A 1 295 ? 0.733 3.571 0.222 1.00 98.19 295 ILE A N 1
ATOM 2200 C CA . ILE A 1 295 ? -0.303 3.328 -0.791 1.00 98.19 295 ILE A CA 1
ATOM 2201 C C . ILE A 1 295 ? -1.402 4.387 -0.683 1.00 98.19 295 ILE A C 1
ATOM 2203 O O . ILE A 1 295 ? -1.915 4.636 0.408 1.00 98.19 295 ILE A O 1
ATOM 2207 N N . SER A 1 296 ? -1.815 4.948 -1.818 1.00 96.06 296 SER A N 1
ATOM 2208 C CA . SER A 1 296 ? -3.027 5.759 -1.952 1.00 96.06 296 SER A CA 1
ATOM 2209 C C . SER A 1 296 ? -3.920 5.158 -3.026 1.00 96.06 296 SER A C 1
ATOM 2211 O O . SER A 1 296 ? -3.493 4.997 -4.166 1.00 96.06 296 SER A O 1
ATOM 2213 N N . ALA A 1 297 ? -5.158 4.803 -2.696 1.00 94.56 297 ALA A N 1
ATOM 2214 C CA . ALA A 1 297 ? -6.050 4.204 -3.681 1.00 94.56 297 ALA A CA 1
ATOM 2215 C C . ALA A 1 297 ? -7.491 4.696 -3.561 1.00 94.56 297 ALA A C 1
ATOM 2217 O O . ALA A 1 297 ? -8.097 4.666 -2.492 1.00 94.56 297 ALA A O 1
ATOM 2218 N N . ALA A 1 298 ? -8.063 5.116 -4.684 1.00 92.06 298 ALA A N 1
ATOM 2219 C CA . ALA A 1 298 ? -9.466 5.464 -4.811 1.00 92.06 298 ALA A CA 1
ATOM 2220 C C . ALA A 1 298 ? -10.202 4.438 -5.684 1.00 92.06 298 ALA A C 1
ATOM 2222 O O . ALA A 1 298 ? -9.636 3.919 -6.640 1.00 92.06 298 ALA A O 1
ATOM 2223 N N . GLY A 1 299 ? -11.463 4.134 -5.364 1.00 91.25 299 GLY A N 1
ATOM 2224 C CA . GLY A 1 299 ? -12.289 3.261 -6.204 1.00 91.25 299 GLY A CA 1
ATOM 2225 C C . GLY A 1 299 ? -13.411 2.547 -5.457 1.00 91.25 299 GLY A C 1
ATOM 2226 O O . GLY A 1 299 ? -14.023 3.081 -4.534 1.00 91.25 299 GLY A O 1
ATOM 2227 N N . THR A 1 300 ? -13.745 1.326 -5.859 1.00 91.44 300 THR A N 1
ATOM 2228 C CA . THR A 1 300 ? -14.736 0.478 -5.184 1.00 91.44 300 THR A CA 1
ATOM 2229 C C . THR A 1 300 ? -14.292 -0.975 -5.207 1.00 91.44 300 THR A C 1
ATOM 2231 O O . THR A 1 300 ? -13.854 -1.474 -6.239 1.00 91.44 300 THR A O 1
ATOM 2234 N N . GLY A 1 301 ? -14.414 -1.675 -4.078 1.00 93.31 301 GLY A N 1
ATOM 2235 C CA . GLY A 1 301 ? -14.084 -3.103 -4.036 1.00 93.31 301 GLY A CA 1
ATOM 2236 C C . GLY A 1 301 ? -12.587 -3.413 -4.104 1.00 93.31 301 GLY A C 1
ATOM 2237 O O . GLY A 1 301 ? -12.228 -4.525 -4.469 1.00 93.31 301 GLY A O 1
ATOM 2238 N N . LEU A 1 302 ? -11.723 -2.434 -3.814 1.00 95.81 302 LEU A N 1
ATOM 2239 C CA . LEU A 1 302 ? -10.267 -2.621 -3.798 1.00 95.81 302 LEU A CA 1
ATOM 2240 C C . LEU A 1 302 ? -9.844 -3.641 -2.731 1.00 95.81 302 LEU A C 1
ATOM 2242 O O . LEU A 1 302 ? -10.395 -3.641 -1.625 1.00 95.81 302 LEU A O 1
ATOM 2246 N N . VAL A 1 303 ? -8.835 -4.447 -3.050 1.00 98.19 303 VAL A N 1
ATOM 2247 C CA . VAL A 1 303 ? -8.193 -5.395 -2.131 1.00 98.19 303 VAL A CA 1
ATOM 2248 C C . VAL A 1 303 ? -6.764 -4.931 -1.870 1.00 98.19 303 VAL A C 1
ATOM 2250 O O . VAL A 1 303 ? -5.969 -4.826 -2.798 1.00 98.19 303 VAL A O 1
ATOM 2253 N N . ILE A 1 304 ? -6.434 -4.641 -0.613 1.00 98.69 304 ILE A N 1
ATOM 2254 C CA . ILE A 1 304 ? -5.086 -4.262 -0.182 1.00 98.69 304 ILE A CA 1
ATOM 2255 C C . ILE A 1 304 ? -4.667 -5.211 0.930 1.00 98.69 304 ILE A C 1
ATOM 2257 O O . ILE A 1 304 ? -5.162 -5.113 2.056 1.00 98.69 304 ILE A O 1
ATOM 2261 N N . GLN A 1 305 ? -3.789 -6.151 0.602 1.00 98.69 305 GLN A N 1
ATOM 2262 C CA . GLN A 1 305 ? -3.544 -7.299 1.461 1.00 98.69 305 GLN A CA 1
ATOM 2263 C C . GLN A 1 305 ? -2.067 -7.700 1.540 1.00 98.69 305 GLN A C 1
ATOM 2265 O O . GLN A 1 305 ? -1.336 -7.596 0.561 1.00 98.69 305 GLN A O 1
ATOM 2270 N N . ASP A 1 306 ? -1.639 -8.203 2.700 1.00 98.69 306 ASP A N 1
ATOM 2271 C CA . ASP A 1 306 ? -0.323 -8.832 2.904 1.00 98.69 306 ASP A CA 1
ATOM 2272 C C . ASP A 1 306 ? 0.878 -7.916 2.562 1.00 98.69 306 ASP A C 1
ATOM 2274 O O . ASP A 1 306 ? 1.997 -8.387 2.362 1.00 98.69 306 ASP A O 1
ATOM 2278 N N . ASN A 1 307 ? 0.684 -6.592 2.486 1.00 98.81 307 ASN A N 1
ATOM 2279 C CA . ASN A 1 307 ? 1.772 -5.657 2.193 1.00 98.81 307 ASN A CA 1
ATOM 2280 C C . ASN A 1 307 ? 2.605 -5.383 3.450 1.00 98.81 307 ASN A C 1
ATOM 2282 O O . ASN A 1 307 ? 2.067 -5.266 4.550 1.00 98.81 307 ASN A O 1
ATOM 2286 N N . THR A 1 308 ? 3.915 -5.207 3.278 1.00 98.69 308 THR A N 1
ATOM 2287 C CA . THR A 1 308 ? 4.837 -4.742 4.324 1.00 98.69 308 THR A CA 1
ATOM 2288 C C . THR A 1 308 ? 5.249 -3.305 4.018 1.00 98.69 308 THR A C 1
ATOM 2290 O O . THR A 1 308 ? 5.858 -3.051 2.986 1.00 98.69 308 THR A O 1
ATOM 2293 N N . ILE A 1 309 ? 4.923 -2.354 4.893 1.00 98.62 309 ILE A N 1
ATOM 2294 C CA . ILE A 1 309 ? 5.110 -0.914 4.673 1.00 98.62 309 ILE A CA 1
ATOM 2295 C C . ILE A 1 309 ? 5.900 -0.334 5.842 1.00 98.62 309 ILE A C 1
ATOM 2297 O O . ILE A 1 309 ? 5.389 -0.251 6.956 1.00 98.62 309 ILE A O 1
ATOM 2301 N N . VAL A 1 310 ? 7.147 0.078 5.627 1.00 97.25 310 VAL A N 1
ATOM 2302 C CA . VAL A 1 310 ? 8.056 0.419 6.732 1.00 97.25 310 VAL A CA 1
ATOM 2303 C C . VAL A 1 310 ? 9.070 1.487 6.336 1.00 97.25 310 VAL A C 1
ATOM 2305 O O . VAL A 1 310 ? 9.403 1.641 5.168 1.00 97.25 310 VAL A O 1
ATOM 2308 N N . GLY A 1 311 ? 9.564 2.259 7.309 1.00 94.44 311 GLY A N 1
ATOM 2309 C CA . GLY A 1 311 ? 10.630 3.236 7.067 1.00 94.44 311 GLY A CA 1
ATOM 2310 C C . GLY A 1 311 ? 10.190 4.432 6.219 1.00 94.44 311 GLY A C 1
ATOM 2311 O O . GLY A 1 311 ? 11.035 5.105 5.629 1.00 94.44 311 GLY A O 1
ATOM 2312 N N . LEU A 1 312 ? 8.879 4.693 6.149 1.00 94.94 312 LEU A N 1
ATOM 2313 C CA . LEU A 1 312 ? 8.316 5.786 5.362 1.00 94.94 312 LEU A CA 1
ATOM 2314 C C . LEU A 1 312 ? 8.765 7.135 5.907 1.00 94.94 312 LEU A C 1
ATOM 2316 O O . LEU A 1 312 ? 8.416 7.508 7.029 1.00 94.94 312 LEU A O 1
ATOM 2320 N N . GLN A 1 313 ? 9.511 7.866 5.089 1.00 92.50 313 GLN A N 1
ATOM 2321 C CA . GLN A 1 313 ? 10.057 9.178 5.390 1.00 92.50 313 GLN A CA 1
ATOM 2322 C C . GLN A 1 313 ? 10.352 9.898 4.075 1.00 92.50 313 GLN A C 1
ATOM 2324 O O . GLN A 1 313 ? 11.038 9.352 3.216 1.00 92.50 313 GLN A O 1
ATOM 2329 N N . ASN A 1 314 ? 9.910 11.154 3.984 1.00 91.12 314 ASN A N 1
ATOM 2330 C CA . ASN A 1 314 ? 10.227 12.061 2.882 1.00 91.12 314 ASN A CA 1
ATOM 2331 C C . ASN A 1 314 ? 11.018 13.269 3.381 1.00 91.12 314 ASN A C 1
ATOM 2333 O O . ASN A 1 314 ? 10.920 13.653 4.557 1.00 91.12 314 ASN A O 1
ATOM 2337 N N . ILE A 1 315 ? 11.753 13.896 2.463 1.00 90.69 315 ILE A N 1
ATOM 2338 C CA . ILE A 1 315 ? 12.292 15.242 2.654 1.00 90.69 315 ILE A CA 1
ATOM 2339 C C . ILE A 1 315 ? 11.107 16.203 2.564 1.00 90.69 315 ILE A C 1
ATOM 2341 O O . ILE A 1 315 ? 10.499 16.364 1.514 1.00 90.69 315 ILE A O 1
ATOM 2345 N N . ARG A 1 316 ? 10.721 16.773 3.705 1.00 87.69 316 ARG A N 1
ATOM 2346 C CA . ARG A 1 316 ? 9.505 17.585 3.837 1.00 87.69 316 ARG A CA 1
ATOM 2347 C C . ARG A 1 316 ? 9.709 18.762 4.776 1.00 87.69 316 ARG A C 1
ATOM 2349 O O . ARG A 1 316 ? 10.562 18.708 5.668 1.00 87.69 316 ARG A O 1
ATOM 2356 N N . SER A 1 317 ? 8.916 19.810 4.593 1.00 87.00 317 SER A N 1
ATOM 2357 C CA . SER A 1 317 ? 8.924 20.982 5.461 1.00 87.00 317 SER A CA 1
ATOM 2358 C C . SER A 1 317 ? 8.376 20.663 6.858 1.00 87.00 317 SER A C 1
ATOM 2360 O O . SER A 1 317 ? 7.707 19.653 7.074 1.00 87.00 317 SER A O 1
ATOM 2362 N N . THR A 1 318 ? 8.624 21.539 7.835 1.00 83.44 318 THR A N 1
ATOM 2363 C CA . THR A 1 318 ? 8.046 21.409 9.189 1.00 83.44 318 THR A CA 1
ATOM 2364 C C . THR A 1 318 ? 6.526 21.520 9.228 1.00 83.44 318 THR A C 1
ATOM 2366 O O . THR A 1 318 ? 5.933 21.128 10.225 1.00 83.44 318 THR A O 1
ATOM 2369 N N . ASN A 1 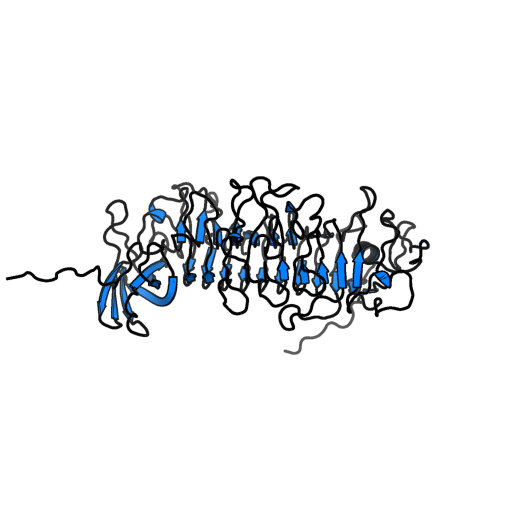319 ? 5.913 22.076 8.183 1.00 82.88 319 ASN A N 1
ATOM 2370 C CA . ASN A 1 319 ? 4.470 22.290 8.105 1.00 82.88 319 ASN A CA 1
ATOM 2371 C C . ASN A 1 319 ? 3.781 21.236 7.224 1.00 82.88 319 ASN A C 1
ATOM 2373 O O . ASN A 1 319 ? 2.567 21.302 7.040 1.00 82.88 319 ASN A O 1
ATOM 2377 N N . ASP A 1 320 ? 4.549 20.304 6.657 1.00 86.12 320 ASP A N 1
ATOM 2378 C CA . ASP A 1 320 ? 4.026 19.284 5.760 1.00 86.12 320 ASP A CA 1
ATOM 2379 C C . ASP A 1 320 ? 3.578 18.063 6.566 1.00 86.12 320 ASP A C 1
ATOM 2381 O O . ASP A 1 320 ? 4.287 17.571 7.452 1.00 86.12 320 ASP A O 1
ATOM 2385 N N . THR A 1 321 ? 2.408 17.542 6.207 1.00 86.75 321 THR A N 1
ATOM 2386 C CA . THR A 1 321 ? 1.905 16.250 6.677 1.00 86.75 321 THR A CA 1
ATOM 2387 C C . THR A 1 321 ? 2.931 15.156 6.350 1.00 86.75 321 THR A C 1
ATOM 2389 O O . THR A 1 321 ? 3.344 15.032 5.194 1.00 86.75 321 THR A O 1
ATOM 2392 N N . PRO A 1 322 ? 3.383 14.362 7.337 1.00 89.25 322 PRO A N 1
ATOM 2393 C CA . PRO A 1 322 ? 4.223 13.203 7.074 1.00 89.25 322 PRO A CA 1
ATOM 2394 C C . PRO A 1 322 ? 3.542 12.173 6.158 1.00 89.25 322 PRO A C 1
ATOM 2396 O O . PRO A 1 322 ? 2.313 12.093 6.143 1.00 89.25 322 PRO A O 1
ATOM 2399 N N . PRO A 1 323 ? 4.325 11.352 5.434 1.00 88.88 323 PRO A N 1
ATOM 2400 C CA . PRO A 1 323 ? 3.780 10.359 4.514 1.00 88.88 323 PRO A CA 1
ATOM 2401 C C . PRO A 1 323 ? 2.902 9.332 5.243 1.00 88.88 323 PRO A C 1
ATOM 2403 O O . PRO A 1 323 ? 3.343 8.694 6.202 1.00 88.88 323 PRO A O 1
ATOM 2406 N N . GLU A 1 324 ? 1.662 9.178 4.778 1.00 91.75 324 GLU A N 1
ATOM 2407 C CA . GLU A 1 324 ? 0.724 8.152 5.246 1.00 91.75 324 GLU A CA 1
ATOM 2408 C C . GLU A 1 324 ? 1.146 6.773 4.700 1.00 91.75 324 GLU A C 1
ATOM 2410 O O . GLU A 1 324 ? 1.682 6.668 3.591 1.00 91.75 324 GLU A O 1
ATOM 2415 N N . ALA A 1 325 ? 0.925 5.708 5.477 1.00 96.75 325 ALA A N 1
ATOM 2416 C CA . ALA A 1 325 ? 1.270 4.352 5.054 1.00 96.75 325 ALA A CA 1
ATOM 2417 C C . ALA A 1 325 ? 0.211 3.730 4.141 1.00 96.75 325 ALA A C 1
ATOM 2419 O O . ALA A 1 325 ? 0.553 3.108 3.136 1.00 96.75 325 ALA A O 1
ATOM 2420 N N . LEU A 1 326 ? -1.070 3.906 4.452 1.00 97.38 326 LEU A N 1
ATOM 2421 C CA . LEU A 1 326 ? -2.149 3.383 3.625 1.00 97.38 326 LEU A CA 1
ATOM 2422 C C . LEU A 1 326 ? -3.357 4.304 3.700 1.00 97.38 326 LEU A C 1
ATOM 2424 O O . LEU A 1 326 ? -3.948 4.472 4.768 1.00 97.38 326 LEU A O 1
ATOM 2428 N N . THR A 1 327 ? -3.759 4.837 2.552 1.00 95.06 327 THR A N 1
ATOM 2429 C CA . THR A 1 327 ? -4.927 5.703 2.430 1.00 95.06 327 THR A CA 1
ATOM 2430 C C . THR A 1 327 ? -5.857 5.196 1.339 1.00 95.06 327 THR A C 1
ATOM 2432 O O . THR A 1 327 ? -5.443 5.020 0.195 1.00 95.06 327 THR A O 1
ATOM 2435 N N . VAL A 1 328 ? -7.130 4.977 1.678 1.00 93.75 328 VAL A N 1
ATOM 2436 C CA . VAL A 1 328 ? -8.148 4.566 0.701 1.00 93.75 328 VAL A CA 1
ATOM 2437 C C . VAL A 1 328 ? -9.379 5.460 0.683 1.00 93.75 328 VAL A C 1
ATOM 2439 O O . VAL A 1 328 ? -9.886 5.890 1.720 1.00 93.75 328 VAL A O 1
ATOM 2442 N N . PHE A 1 329 ? -9.905 5.700 -0.512 1.00 91.25 329 PHE A N 1
ATOM 2443 C CA . PHE A 1 329 ? -11.113 6.487 -0.726 1.00 91.25 329 PHE A CA 1
ATOM 2444 C C . PHE A 1 329 ? -12.127 5.704 -1.553 1.00 91.25 329 PHE A C 1
ATOM 2446 O O . PHE A 1 329 ? -11.800 5.159 -2.604 1.00 91.25 329 PHE A O 1
ATOM 2453 N N . GLY A 1 330 ? -13.392 5.723 -1.136 1.00 89.56 330 GLY A N 1
ATOM 2454 C CA . GLY A 1 330 ? -14.463 5.116 -1.915 1.00 89.56 330 GLY A CA 1
ATOM 2455 C C . GLY A 1 330 ? -15.322 4.182 -1.086 1.00 89.56 330 GLY A C 1
ATOM 2456 O O . GLY A 1 330 ? -15.892 4.604 -0.086 1.00 89.56 330 GLY A O 1
ATOM 2457 N N . ALA A 1 331 ? -15.509 2.944 -1.535 1.00 89.94 331 ALA A N 1
ATOM 2458 C CA . ALA A 1 331 ? -16.449 2.023 -0.901 1.00 89.94 331 ALA A CA 1
ATOM 2459 C C . ALA A 1 331 ? -16.003 0.560 -0.985 1.00 89.94 331 ALA A C 1
ATOM 2461 O O . ALA A 1 331 ? -15.364 0.147 -1.954 1.00 89.94 331 ALA A O 1
ATOM 2462 N N . LEU A 1 332 ? -16.431 -0.242 -0.004 1.00 92.00 332 LEU A N 1
ATOM 2463 C CA . LEU A 1 332 ? -16.346 -1.710 -0.037 1.00 92.00 332 LEU A CA 1
ATOM 2464 C C . LEU A 1 332 ? -14.915 -2.258 -0.178 1.00 92.00 332 LEU A C 1
ATOM 2466 O O . LEU A 1 332 ? -14.694 -3.274 -0.829 1.00 92.00 332 LEU A O 1
ATOM 2470 N N . HIS A 1 333 ? -13.934 -1.570 0.401 1.00 95.44 333 HIS A N 1
ATOM 2471 C CA . HIS A 1 333 ? -12.535 -2.010 0.364 1.00 95.44 333 HIS A CA 1
ATOM 2472 C C . HIS A 1 333 ? -12.277 -3.120 1.377 1.00 95.44 333 HIS A C 1
ATOM 2474 O O . HIS A 1 333 ? -12.847 -3.092 2.468 1.00 95.44 333 HIS A O 1
ATOM 2480 N N . THR A 1 334 ? -11.379 -4.039 1.035 1.00 98.06 334 THR A N 1
ATOM 2481 C CA . THR A 1 334 ? -10.780 -4.992 1.972 1.00 98.06 334 THR A CA 1
ATOM 2482 C C . THR A 1 334 ? -9.329 -4.599 2.209 1.00 98.06 334 THR A C 1
ATOM 2484 O O . THR A 1 334 ? -8.547 -4.527 1.267 1.00 98.06 334 THR A O 1
ATOM 2487 N N . ILE A 1 335 ? -8.994 -4.313 3.462 1.00 98.69 335 ILE A N 1
ATOM 2488 C CA . ILE A 1 335 ? -7.660 -3.957 3.936 1.00 98.69 335 ILE A CA 1
ATOM 2489 C C . ILE A 1 335 ? -7.299 -4.971 5.015 1.00 98.69 335 ILE A C 1
ATOM 2491 O O . ILE A 1 335 ? -7.770 -4.854 6.153 1.00 98.69 335 ILE A O 1
ATOM 2495 N N . GLU A 1 336 ? -6.516 -5.986 4.663 1.00 98.62 336 GLU A N 1
ATOM 2496 C CA . GLU A 1 336 ? -6.244 -7.088 5.586 1.00 98.62 336 GLU A CA 1
ATOM 2497 C C . GLU A 1 336 ? -4.804 -7.579 5.607 1.00 98.62 336 GLU A C 1
ATOM 2499 O O . GLU A 1 336 ? -4.103 -7.529 4.604 1.00 98.62 336 GLU A O 1
ATOM 2504 N N . ASN A 1 337 ? -4.360 -8.061 6.769 1.00 98.69 337 ASN A N 1
ATOM 2505 C CA . ASN A 1 337 ? -3.043 -8.681 6.954 1.00 98.69 337 ASN A CA 1
ATOM 2506 C C . ASN A 1 337 ? -1.845 -7.806 6.534 1.00 98.69 337 ASN A C 1
ATOM 2508 O O . ASN A 1 337 ? -0.749 -8.314 6.307 1.00 98.69 337 ASN A O 1
ATOM 2512 N N . ASN A 1 338 ? -2.016 -6.485 6.430 1.00 98.88 338 ASN A N 1
ATOM 2513 C CA . ASN A 1 338 ? -0.902 -5.591 6.135 1.00 98.88 338 ASN A CA 1
ATOM 2514 C C . ASN A 1 338 ? -0.061 -5.376 7.398 1.00 98.88 338 ASN A C 1
ATOM 2516 O O . ASN A 1 338 ? -0.593 -5.241 8.503 1.00 98.88 338 ASN A O 1
ATOM 2520 N N . ILE A 1 339 ? 1.253 -5.298 7.221 1.00 98.69 339 ILE A N 1
ATOM 2521 C CA . ILE A 1 339 ? 2.231 -5.017 8.267 1.00 98.69 339 ILE A CA 1
ATOM 2522 C C . ILE A 1 339 ? 2.774 -3.610 8.036 1.00 98.69 339 ILE A C 1
ATOM 2524 O O . ILE A 1 339 ? 3.465 -3.350 7.057 1.00 98.69 339 ILE A O 1
ATOM 2528 N N . ILE A 1 340 ? 2.472 -2.691 8.947 1.00 98.69 340 ILE A N 1
ATOM 2529 C CA . ILE A 1 340 ? 2.882 -1.291 8.882 1.00 98.69 340 ILE A CA 1
ATOM 2530 C C . ILE A 1 340 ? 3.852 -1.010 10.027 1.00 98.69 340 ILE A C 1
ATOM 2532 O O . ILE A 1 340 ? 3.532 -1.219 11.193 1.00 98.69 340 ILE A O 1
ATOM 2536 N N . GLY A 1 341 ? 5.044 -0.524 9.688 1.00 97.44 341 GLY A N 1
ATOM 2537 C CA . GLY A 1 341 ? 6.089 -0.128 10.627 1.00 97.44 341 GLY A CA 1
ATOM 2538 C C . GLY A 1 341 ? 6.964 -1.264 11.158 1.00 97.44 341 GLY A C 1
ATOM 2539 O O . GLY A 1 341 ? 7.910 -0.991 11.896 1.00 97.44 341 GLY A O 1
ATOM 2540 N N . GLN A 1 342 ? 6.735 -2.509 10.737 1.00 97.62 342 GLN A N 1
ATOM 2541 C CA . GLN A 1 342 ? 7.679 -3.612 10.934 1.00 97.62 342 GLN A CA 1
ATOM 2542 C C . GLN A 1 342 ? 8.272 -4.043 9.597 1.00 97.62 342 GLN A C 1
ATOM 2544 O O . GLN A 1 342 ? 7.617 -3.984 8.560 1.00 97.62 342 GLN A O 1
ATOM 2549 N N . ASN A 1 343 ? 9.530 -4.467 9.624 1.00 95.81 343 ASN A N 1
ATOM 2550 C CA . ASN A 1 343 ? 10.184 -5.051 8.460 1.00 95.81 343 ASN A CA 1
ATOM 2551 C C . ASN A 1 343 ? 9.758 -6.525 8.265 1.00 95.81 343 ASN A C 1
ATOM 2553 O O . ASN A 1 343 ? 9.009 -7.081 9.070 1.00 95.81 343 ASN A O 1
ATOM 2557 N N . THR A 1 344 ? 10.288 -7.202 7.243 1.00 96.00 344 THR A N 1
ATOM 2558 C CA . THR A 1 344 ? 9.908 -8.595 6.917 1.00 96.00 344 THR A CA 1
ATOM 2559 C C . THR A 1 344 ? 10.310 -9.628 7.977 1.00 96.00 344 THR A C 1
ATOM 2561 O O . THR A 1 344 ? 9.854 -10.770 7.941 1.00 96.00 344 THR A O 1
ATOM 2564 N N . THR A 1 345 ? 11.147 -9.244 8.948 1.00 95.81 345 THR A N 1
ATOM 2565 C CA . THR A 1 345 ? 11.542 -10.085 10.087 1.00 95.81 345 THR A CA 1
ATOM 2566 C C . THR A 1 345 ? 10.794 -9.743 11.379 1.00 95.81 345 THR A C 1
ATOM 2568 O O . THR A 1 345 ? 11.105 -10.313 12.427 1.00 95.81 345 THR A O 1
ATOM 2571 N N . GLY A 1 346 ? 9.809 -8.839 11.321 1.00 95.56 346 GLY A N 1
ATOM 2572 C CA . GLY A 1 346 ? 9.004 -8.404 12.467 1.00 95.56 346 GLY A CA 1
ATOM 2573 C C . GLY A 1 346 ? 9.710 -7.402 13.385 1.00 95.56 346 GLY A C 1
ATOM 2574 O O . GLY A 1 346 ? 9.274 -7.177 14.512 1.00 95.56 346 GLY A O 1
ATOM 2575 N N . ILE A 1 347 ? 10.823 -6.807 12.948 1.00 95.38 347 ILE A N 1
ATOM 2576 C CA . ILE A 1 347 ? 11.521 -5.769 13.710 1.00 95.38 347 ILE A CA 1
ATOM 2577 C C . ILE A 1 347 ? 10.814 -4.434 13.484 1.00 95.38 347 ILE A C 1
ATOM 2579 O O . ILE A 1 347 ? 10.711 -3.969 12.347 1.00 95.38 347 ILE A O 1
ATOM 2583 N N . SER A 1 348 ? 10.397 -3.802 14.582 1.00 94.88 348 SER A N 1
ATOM 2584 C CA . SER A 1 348 ? 9.810 -2.462 14.581 1.00 94.88 348 SER A CA 1
ATOM 2585 C C . SER A 1 348 ? 10.816 -1.397 14.141 1.00 94.88 348 SER A C 1
ATOM 2587 O O . SER A 1 348 ? 11.949 -1.327 14.627 1.00 94.88 348 SER A O 1
ATOM 2589 N N . GLN A 1 349 ? 10.383 -0.571 13.198 1.00 93.75 349 GLN A N 1
ATOM 2590 C CA . GLN A 1 349 ? 11.133 0.539 12.611 1.00 93.75 349 GLN A CA 1
ATOM 2591 C C . GLN A 1 349 ? 10.264 1.795 12.446 1.00 93.75 349 GLN A C 1
ATOM 2593 O O . GLN A 1 349 ? 10.793 2.908 12.395 1.00 93.75 349 GLN A O 1
ATOM 2598 N N . GLY A 1 350 ? 8.943 1.615 12.419 1.00 94.00 350 GLY A N 1
ATOM 2599 C CA . GLY A 1 350 ? 7.941 2.664 12.351 1.00 94.00 350 GLY A CA 1
ATOM 2600 C C . GLY A 1 350 ? 7.721 3.245 10.959 1.00 94.00 350 GLY A C 1
ATOM 2601 O O . GLY A 1 350 ? 8.365 2.881 9.969 1.00 94.00 350 GLY A O 1
ATOM 2602 N N . VAL A 1 351 ? 6.773 4.176 10.916 1.00 95.25 351 VAL A N 1
ATOM 2603 C CA . VAL A 1 351 ? 6.446 5.027 9.766 1.00 95.25 351 VAL A CA 1
ATOM 2604 C C . VAL A 1 351 ? 6.202 6.451 10.261 1.00 95.25 351 VAL A C 1
ATOM 2606 O O . VAL A 1 351 ? 5.720 6.657 11.376 1.00 95.25 351 VAL A O 1
ATOM 2609 N N . CYS A 1 352 ? 6.559 7.459 9.464 1.00 92.94 352 CYS A N 1
ATOM 2610 C CA . CYS A 1 352 ? 6.506 8.843 9.934 1.00 92.94 352 CYS A CA 1
ATOM 2611 C C . CYS A 1 352 ? 5.118 9.479 9.949 1.00 92.94 352 CYS A C 1
ATOM 2613 O O . CYS A 1 352 ? 4.974 10.526 10.581 1.00 92.94 352 CYS A O 1
ATOM 2615 N N . GLY A 1 353 ? 4.132 8.884 9.280 1.00 91.75 353 GLY A N 1
ATOM 2616 C CA . GLY A 1 353 ? 2.746 9.336 9.289 1.00 91.75 353 GLY A CA 1
ATOM 2617 C C . GLY A 1 353 ? 1.767 8.261 9.746 1.00 91.75 353 GLY A C 1
ATOM 2618 O O . GLY A 1 353 ? 2.141 7.261 10.361 1.00 91.75 353 GLY A O 1
ATOM 2619 N N . GLN A 1 354 ? 0.498 8.526 9.445 1.00 93.00 354 GLN A N 1
ATOM 2620 C CA . GLN A 1 354 ? -0.664 7.724 9.819 1.00 93.00 354 GLN A CA 1
ATOM 2621 C C . GLN A 1 354 ? -0.544 6.284 9.296 1.00 93.00 354 GLN A C 1
ATOM 2623 O O . GLN A 1 354 ? -0.115 6.082 8.160 1.00 93.00 354 GLN A O 1
ATOM 2628 N N . GLY A 1 355 ? -0.973 5.298 10.091 1.00 96.38 355 GLY A N 1
ATOM 2629 C CA . GLY A 1 355 ? -0.995 3.892 9.678 1.00 96.38 355 GLY A CA 1
ATOM 2630 C C . GLY A 1 355 ? -2.013 3.635 8.565 1.00 96.38 355 GLY A C 1
ATOM 2631 O O . GLY A 1 355 ? -1.652 3.507 7.401 1.00 96.38 355 GLY A O 1
ATOM 2632 N N . ILE A 1 356 ? -3.297 3.588 8.921 1.00 97.50 356 ILE A N 1
ATOM 2633 C CA . ILE A 1 356 ? -4.388 3.387 7.958 1.00 97.50 356 ILE A CA 1
ATOM 2634 C C . ILE A 1 356 ? -5.331 4.579 8.010 1.00 97.50 356 ILE A C 1
ATOM 2636 O O . ILE A 1 356 ? -5.773 4.990 9.082 1.00 97.50 356 ILE A O 1
ATOM 2640 N N . LYS A 1 357 ? -5.701 5.094 6.846 1.00 95.12 357 LYS A N 1
ATOM 2641 C CA . LYS A 1 357 ? -6.732 6.107 6.685 1.00 95.12 357 LYS A CA 1
ATOM 2642 C C . LYS A 1 357 ? -7.729 5.662 5.635 1.00 95.12 357 LYS A C 1
ATOM 2644 O O . LYS A 1 357 ? -7.355 5.186 4.568 1.00 95.12 357 LYS A O 1
ATOM 2649 N N . PHE A 1 358 ? -9.009 5.844 5.917 1.00 93.50 358 PHE A N 1
ATOM 2650 C CA . PHE A 1 358 ? -10.039 5.550 4.935 1.00 93.50 358 PHE A CA 1
ATOM 2651 C C . PHE A 1 358 ? -11.202 6.531 4.980 1.00 93.50 358 PHE A C 1
ATOM 2653 O O . PHE A 1 358 ? -11.465 7.185 5.993 1.00 93.50 358 PHE A O 1
ATOM 2660 N N . SER A 1 359 ? -11.912 6.606 3.859 1.00 89.44 359 SER A N 1
ATOM 2661 C CA . SER A 1 359 ? -13.130 7.387 3.704 1.00 89.44 359 SER A CA 1
ATOM 2662 C C . SER A 1 359 ? -14.207 6.588 2.993 1.00 89.44 359 SER A C 1
ATOM 2664 O O . SER A 1 359 ? -13.973 6.053 1.908 1.00 89.44 359 SER A O 1
ATOM 2666 N N . THR A 1 360 ? -15.392 6.576 3.596 1.00 83.31 360 THR A N 1
ATOM 2667 C CA . THR A 1 360 ? -16.606 5.991 3.037 1.00 83.31 360 THR A CA 1
ATOM 2668 C C . THR A 1 360 ? -17.278 6.980 2.098 1.00 83.31 360 THR A C 1
ATOM 2670 O O . THR A 1 360 ? -17.541 8.117 2.457 1.00 83.31 360 THR A O 1
ATOM 2673 N N . ARG A 1 361 ? -17.617 6.566 0.880 1.00 77.12 361 ARG A N 1
ATOM 2674 C CA . ARG A 1 361 ? -18.369 7.412 -0.054 1.00 77.12 361 ARG A CA 1
ATOM 2675 C C . ARG A 1 361 ? -19.862 7.338 0.242 1.00 77.12 361 ARG A C 1
ATOM 2677 O O . ARG A 1 361 ? -20.522 6.407 -0.215 1.00 77.12 361 ARG A O 1
ATOM 2684 N N . THR A 1 362 ? -20.421 8.329 0.929 1.00 71.38 362 THR A N 1
ATOM 2685 C CA . THR A 1 362 ? -21.875 8.406 1.165 1.00 71.38 362 THR A CA 1
ATOM 2686 C C . THR A 1 362 ? -22.664 8.564 -0.159 1.00 71.38 362 THR A C 1
ATOM 2688 O O . THR A 1 362 ? -22.505 9.565 -0.861 1.00 71.38 362 THR A O 1
ATOM 2691 N N . ASP A 1 363 ? -23.556 7.617 -0.499 1.00 68.75 363 ASP A N 1
ATOM 2692 C CA . ASP A 1 363 ? -24.550 7.763 -1.585 1.00 68.75 363 ASP A CA 1
ATOM 2693 C C . ASP A 1 363 ? -25.923 8.153 -1.013 1.00 68.75 363 ASP A C 1
ATOM 2695 O O . ASP A 1 363 ? -26.640 7.345 -0.421 1.00 68.75 363 ASP A O 1
ATOM 2699 N N . ILE A 1 364 ? -26.301 9.418 -1.209 1.00 71.94 364 ILE A N 1
ATOM 2700 C CA . ILE A 1 364 ? -27.577 9.980 -0.740 1.00 71.94 364 ILE A CA 1
ATOM 2701 C C . ILE A 1 364 ? -28.776 9.607 -1.623 1.00 71.94 364 ILE A C 1
ATOM 2703 O O . ILE A 1 364 ? -29.922 9.795 -1.217 1.00 71.94 364 ILE A O 1
ATOM 2707 N N . SER A 1 365 ? -28.528 9.138 -2.847 1.00 74.31 365 SER A N 1
ATOM 2708 C CA . SER A 1 365 ? -29.561 8.831 -3.839 1.00 74.31 365 SER A CA 1
ATOM 2709 C C . SER A 1 365 ? -30.023 7.377 -3.766 1.00 74.31 365 SER A C 1
ATOM 2711 O O . SER A 1 365 ? -31.204 7.094 -3.974 1.00 74.31 365 SER A O 1
ATOM 2713 N N . ASN A 1 366 ? -29.110 6.474 -3.409 1.00 75.06 366 ASN A N 1
ATOM 2714 C CA . ASN A 1 366 ? -29.366 5.059 -3.195 1.00 75.06 366 ASN A CA 1
ATOM 2715 C C . ASN A 1 366 ? -28.566 4.578 -1.970 1.00 75.06 366 ASN A C 1
ATOM 2717 O O . ASN A 1 366 ? -27.483 4.016 -2.128 1.00 75.06 366 ASN A O 1
ATOM 2721 N N . PRO A 1 367 ? -29.065 4.820 -0.744 1.00 77.50 367 PRO A N 1
ATOM 2722 C CA . PRO A 1 367 ? -28.327 4.492 0.468 1.00 77.50 367 PRO A CA 1
ATOM 2723 C C . PRO A 1 367 ? -28.119 2.978 0.572 1.00 77.50 367 PRO A C 1
ATOM 2725 O O . PRO A 1 367 ? -29.072 2.208 0.717 1.00 77.50 367 PRO A O 1
ATOM 2728 N N . GLN A 1 368 ? -26.858 2.561 0.525 1.00 83.81 368 GLN A N 1
ATOM 2729 C CA . GLN A 1 368 ? -26.416 1.177 0.665 1.00 83.81 368 GLN A CA 1
ATOM 2730 C C . GLN A 1 368 ? -25.269 1.098 1.671 1.00 83.81 368 GLN A C 1
ATOM 2732 O O . GLN A 1 368 ? -24.613 2.102 1.948 1.00 83.81 368 GLN A O 1
ATOM 2737 N N . ASN A 1 369 ? -25.034 -0.100 2.212 1.00 86.69 369 ASN A N 1
ATOM 2738 C CA . ASN A 1 369 ? -23.825 -0.346 2.985 1.00 86.69 369 ASN A CA 1
ATOM 2739 C C . ASN A 1 369 ? -22.620 -0.279 2.040 1.00 86.69 369 ASN A C 1
ATOM 2741 O O . ASN A 1 369 ? -22.520 -1.069 1.105 1.00 86.69 369 ASN A O 1
ATOM 2745 N N . ASN A 1 370 ? -21.752 0.689 2.287 1.00 87.12 370 ASN A N 1
ATOM 2746 C CA . ASN A 1 370 ? -20.547 1.024 1.535 1.00 87.12 370 ASN A CA 1
ATOM 2747 C C . ASN A 1 370 ? -19.279 0.861 2.395 1.00 87.12 370 ASN A C 1
ATOM 2749 O O . ASN A 1 370 ? -18.199 1.268 1.963 1.00 87.12 370 ASN A O 1
ATOM 2753 N N . GLY A 1 371 ? -19.422 0.298 3.598 1.00 90.50 371 GLY A N 1
ATOM 2754 C CA . GLY A 1 371 ? -18.362 0.196 4.587 1.00 90.50 371 GLY A CA 1
ATOM 2755 C C . GLY A 1 371 ? -17.179 -0.653 4.132 1.00 90.50 371 GLY A C 1
ATOM 2756 O O . GLY A 1 371 ? -17.293 -1.529 3.273 1.00 90.50 371 GLY A O 1
ATOM 2757 N N . HIS A 1 372 ? -16.029 -0.376 4.729 1.00 95.06 372 HIS A N 1
ATOM 2758 C CA . HIS A 1 372 ? -14.781 -1.087 4.492 1.00 95.06 372 HIS A CA 1
ATOM 2759 C C . HIS A 1 372 ? -14.599 -2.232 5.493 1.00 95.06 372 HIS A C 1
ATOM 2761 O O . HIS A 1 372 ? -15.082 -2.179 6.627 1.00 95.06 372 HIS A O 1
ATOM 2767 N N . LEU A 1 373 ? -13.847 -3.247 5.085 1.00 97.88 373 LEU A N 1
ATOM 2768 C CA . LEU A 1 373 ? -13.308 -4.283 5.950 1.00 97.88 373 LEU A CA 1
ATOM 2769 C C . LEU A 1 373 ? -11.838 -3.951 6.228 1.00 97.88 373 LEU A C 1
ATOM 2771 O O . LEU A 1 373 ? -11.022 -3.985 5.317 1.00 97.88 373 LEU A O 1
ATOM 2775 N N . VAL A 1 374 ? -11.509 -3.609 7.471 1.00 98.56 374 VAL A N 1
ATOM 2776 C CA . VAL A 1 374 ? -10.149 -3.298 7.934 1.00 98.56 374 VAL A CA 1
ATOM 2777 C C . VAL A 1 374 ? -9.807 -4.262 9.061 1.00 98.56 374 VAL A C 1
ATOM 2779 O O . VAL A 1 374 ? -10.199 -4.043 10.213 1.00 98.56 374 VAL A O 1
ATOM 2782 N N . ILE A 1 375 ? -9.154 -5.374 8.729 1.00 98.50 375 ILE A N 1
ATOM 2783 C CA . ILE A 1 375 ? -8.984 -6.488 9.666 1.00 98.50 375 ILE A CA 1
ATOM 2784 C C . ILE A 1 375 ? -7.577 -7.058 9.701 1.00 98.50 375 ILE A C 1
ATOM 2786 O O . ILE A 1 375 ? -6.877 -7.045 8.704 1.00 98.50 375 ILE A O 1
ATOM 2790 N N . ASP A 1 376 ? -7.178 -7.587 10.856 1.00 98.56 376 ASP A N 1
ATOM 2791 C CA . ASP A 1 376 ? -5.947 -8.378 11.001 1.00 98.56 376 ASP A CA 1
ATOM 2792 C C . ASP A 1 376 ? -4.652 -7.650 10.554 1.00 98.56 376 ASP A C 1
ATOM 2794 O O . ASP A 1 376 ? -3.638 -8.283 10.281 1.00 98.56 376 ASP A O 1
ATOM 2798 N N . ASN A 1 377 ? -4.655 -6.312 10.496 1.00 98.81 377 ASN A N 1
ATOM 2799 C CA . ASN A 1 377 ? -3.461 -5.524 10.175 1.00 98.81 377 ASN A CA 1
ATOM 2800 C C . ASN A 1 377 ? -2.593 -5.308 11.425 1.00 98.81 377 ASN A C 1
ATOM 2802 O O . ASN A 1 377 ? -3.120 -5.160 12.527 1.00 98.81 377 ASN A O 1
ATOM 2806 N N . ILE A 1 378 ? -1.276 -5.204 11.257 1.00 98.69 378 ILE A N 1
ATOM 2807 C CA . ILE A 1 378 ? -0.336 -4.780 12.304 1.00 98.69 378 ILE A CA 1
ATOM 2808 C C . ILE A 1 378 ? 0.099 -3.348 12.008 1.00 98.69 378 ILE A C 1
ATOM 2810 O O . ILE A 1 378 ? 0.547 -3.056 10.905 1.00 98.69 378 ILE A O 1
ATOM 2814 N N . ILE A 1 379 ? -0.010 -2.458 12.992 1.00 98.50 379 ILE A N 1
ATOM 2815 C CA . ILE A 1 379 ? 0.438 -1.067 12.910 1.00 98.50 379 ILE A CA 1
ATOM 2816 C C . ILE A 1 379 ? 1.365 -0.803 14.094 1.00 98.50 379 ILE A C 1
ATOM 2818 O O . ILE A 1 379 ? 0.912 -0.657 15.226 1.00 98.50 379 ILE A O 1
ATOM 2822 N N . ASP A 1 380 ? 2.666 -0.751 13.834 1.00 97.31 380 ASP A N 1
ATOM 2823 C CA . ASP A 1 380 ? 3.705 -0.594 14.846 1.00 97.31 380 ASP A CA 1
ATOM 2824 C C . ASP A 1 380 ? 4.447 0.728 14.663 1.00 97.31 380 ASP A C 1
ATOM 2826 O O . ASP A 1 380 ? 4.970 1.017 13.587 1.00 97.31 380 ASP A O 1
ATOM 2830 N N . SER A 1 381 ? 4.525 1.535 15.720 1.00 94.69 381 SER A N 1
ATOM 2831 C CA . SER A 1 381 ? 5.328 2.761 15.736 1.00 94.69 381 SER A CA 1
ATOM 2832 C C . SER A 1 381 ? 4.959 3.739 14.608 1.00 94.69 381 SER A C 1
ATOM 2834 O O . SER A 1 381 ? 5.818 4.434 14.052 1.00 94.69 381 SER A O 1
ATOM 2836 N N . ALA A 1 382 ? 3.673 3.777 14.246 1.00 94.06 382 ALA A N 1
ATOM 2837 C CA . ALA A 1 382 ? 3.109 4.800 13.373 1.00 94.06 382 ALA A CA 1
ATOM 2838 C C . ALA A 1 382 ? 2.981 6.128 14.128 1.00 94.06 382 ALA A C 1
ATOM 2840 O O . ALA A 1 382 ? 2.733 6.154 15.333 1.00 94.06 382 ALA A O 1
ATOM 2841 N N . ARG A 1 383 ? 3.132 7.246 13.418 1.00 90.00 383 ARG A N 1
ATOM 2842 C CA . ARG A 1 383 ? 3.043 8.594 14.000 1.00 90.00 383 ARG A CA 1
ATOM 2843 C C . ARG A 1 383 ? 1.805 9.327 13.479 1.00 90.00 383 ARG A C 1
ATOM 2845 O O . ARG A 1 383 ? 1.107 8.855 12.587 1.00 90.00 383 ARG A O 1
ATOM 2852 N N . ASN A 1 384 ? 1.517 10.502 14.032 1.00 82.00 384 ASN A N 1
ATOM 2853 C CA . ASN A 1 384 ? 0.398 11.312 13.552 1.00 82.00 384 ASN A CA 1
ATOM 2854 C C . ASN A 1 384 ? 0.646 11.801 12.120 1.00 82.00 384 ASN A C 1
ATOM 2856 O O . ASN A 1 384 ? 1.669 12.427 11.843 1.00 82.00 384 ASN A O 1
ATOM 2860 N N . GLY A 1 385 ? -0.317 11.552 11.227 1.00 67.62 385 GLY A N 1
ATOM 2861 C CA . GLY A 1 385 ? -0.331 12.155 9.891 1.00 67.62 385 GLY A CA 1
ATOM 2862 C C . GLY A 1 385 ? -0.714 13.637 9.931 1.00 67.62 385 GLY A C 1
ATOM 2863 O O . GLY A 1 385 ? -0.094 14.457 9.264 1.00 67.62 385 GLY A O 1
ATOM 2864 N N . PHE A 1 386 ? -1.686 14.019 10.763 1.00 69.00 386 PHE A N 1
ATOM 2865 C CA . PHE A 1 386 ? -2.121 15.410 10.914 1.00 69.00 386 PHE A CA 1
ATOM 2866 C C . PHE A 1 386 ? -1.977 15.888 12.355 1.00 69.00 386 PHE A C 1
ATOM 2868 O O . PHE A 1 386 ? -2.156 15.121 13.295 1.00 69.00 386 PHE A O 1
ATOM 2875 N N . GLU A 1 387 ? -1.729 17.187 12.543 1.00 65.50 387 GLU A N 1
ATOM 2876 C CA . GLU A 1 387 ? -1.603 17.787 13.882 1.00 65.50 387 GLU A CA 1
ATOM 2877 C C . GLU A 1 387 ? -2.865 17.619 14.752 1.00 65.50 387 GLU A C 1
ATOM 2879 O O . GLU A 1 387 ? -2.797 17.710 15.976 1.00 65.50 387 GLU A O 1
ATOM 2884 N N . ASN A 1 388 ? -4.027 17.391 14.133 1.00 75.75 388 ASN A N 1
ATOM 2885 C CA . ASN A 1 388 ? -5.321 17.280 14.803 1.00 75.75 388 ASN A CA 1
ATOM 2886 C C . ASN A 1 388 ? -5.889 15.853 14.855 1.00 75.75 388 ASN A C 1
ATOM 2888 O O . ASN A 1 388 ? -7.015 15.690 15.329 1.00 75.75 388 ASN A O 1
ATOM 2892 N N . THR A 1 389 ? -5.153 14.847 14.380 1.00 82.88 389 THR A N 1
ATOM 2893 C CA . THR A 1 389 ? -5.546 13.434 14.463 1.00 82.88 389 THR A CA 1
ATOM 2894 C C . THR A 1 389 ? -4.595 12.683 15.380 1.00 82.88 389 THR A C 1
ATOM 2896 O O . THR A 1 389 ? -3.453 13.083 15.587 1.00 82.88 389 THR A O 1
ATOM 2899 N N . LYS A 1 390 ? -5.114 11.622 15.985 1.00 89.81 390 LYS A N 1
ATOM 2900 C CA . LYS A 1 390 ? -4.491 10.844 17.057 1.00 89.81 390 LYS A CA 1
ATOM 2901 C C . LYS A 1 390 ? -4.671 9.337 16.878 1.00 89.81 390 LYS A C 1
ATOM 2903 O O . LYS A 1 390 ? -4.043 8.579 17.607 1.00 89.81 390 LYS A O 1
ATOM 2908 N N . GLY A 1 391 ? -5.547 8.895 15.970 1.00 93.31 391 GLY A N 1
ATOM 2909 C CA . GLY A 1 391 ? -5.718 7.478 15.615 1.00 93.31 391 GLY A CA 1
ATOM 2910 C C . GLY A 1 391 ? -4.452 6.867 15.029 1.00 93.31 391 GLY A C 1
ATOM 2911 O O . GLY A 1 391 ? -3.651 7.596 14.468 1.00 93.31 391 GLY A O 1
ATOM 2912 N N . ALA A 1 392 ? -4.288 5.548 15.103 1.00 95.88 392 ALA A N 1
ATOM 2913 C CA . ALA A 1 392 ? -3.431 4.755 14.217 1.00 95.88 392 ALA A CA 1
ATOM 2914 C C . ALA A 1 392 ? -4.209 4.360 12.951 1.00 95.88 392 ALA A C 1
ATOM 2916 O O . ALA A 1 392 ? -3.689 4.428 11.833 1.00 95.88 392 ALA A O 1
ATOM 2917 N N . ILE A 1 393 ? -5.493 4.045 13.144 1.00 96.69 393 ILE A N 1
ATOM 2918 C CA . ILE A 1 393 ? -6.510 3.908 12.106 1.00 96.69 393 ILE A CA 1
ATOM 2919 C C . ILE A 1 393 ? -7.413 5.140 12.162 1.00 96.69 393 ILE A C 1
ATOM 2921 O O . ILE A 1 393 ? -7.941 5.477 13.222 1.00 96.69 393 ILE A O 1
ATOM 2925 N N . LEU A 1 394 ? -7.617 5.803 11.030 1.00 94.31 394 LEU A N 1
ATOM 2926 C CA . LEU A 1 394 ? -8.418 7.014 10.927 1.00 94.31 394 LEU A CA 1
ATOM 2927 C C . LEU A 1 394 ? -9.526 6.836 9.889 1.00 94.31 394 LEU A C 1
ATOM 2929 O O . LEU A 1 394 ? -9.263 6.651 8.703 1.00 94.31 394 LEU A O 1
ATOM 2933 N N . TRP A 1 395 ? -10.775 6.969 10.323 1.00 92.56 395 TRP A N 1
ATOM 2934 C CA . TRP A 1 395 ? -11.903 7.109 9.411 1.00 92.56 395 TRP A CA 1
ATOM 2935 C C . TRP A 1 395 ? -12.276 8.577 9.255 1.00 92.56 395 TRP A C 1
ATOM 2937 O O . TRP A 1 395 ? -12.688 9.232 10.211 1.00 92.56 395 TRP A O 1
ATOM 2947 N N . THR A 1 396 ? -12.169 9.095 8.038 1.00 86.88 396 THR A N 1
ATOM 2948 C CA . THR A 1 396 ? -12.570 10.462 7.694 1.00 86.88 396 THR A CA 1
ATOM 2949 C C . THR A 1 396 ? -13.635 10.445 6.613 1.00 86.88 396 THR A C 1
ATOM 2951 O O . THR A 1 396 ? -13.403 9.898 5.545 1.00 86.88 396 THR A O 1
ATOM 2954 N N . ASP A 1 397 ? -14.768 11.101 6.835 1.00 75.75 397 ASP A N 1
ATOM 2955 C CA . ASP A 1 397 ? -15.738 11.409 5.778 1.00 75.75 397 ASP A CA 1
ATOM 2956 C C . ASP A 1 397 ? -16.378 12.777 6.050 1.00 75.75 397 ASP A C 1
ATOM 2958 O O . ASP A 1 397 ? -16.363 13.286 7.173 1.00 75.75 397 ASP A O 1
ATOM 2962 N N . THR A 1 398 ? -16.957 13.362 5.011 1.00 59.00 398 THR A N 1
ATOM 2963 C CA . THR A 1 398 ? -17.844 14.521 5.039 1.00 59.00 398 THR A CA 1
ATOM 2964 C C . THR A 1 398 ? -19.312 14.082 5.009 1.00 59.00 398 THR A C 1
ATOM 2966 O O . THR A 1 398 ? -20.095 14.521 4.168 1.00 59.00 398 THR A O 1
ATOM 2969 N N . SER A 1 399 ? -19.707 13.192 5.919 1.00 55.31 399 SER A N 1
ATOM 2970 C CA . SER A 1 399 ? -21.104 12.754 6.007 1.00 55.31 399 SER A CA 1
ATOM 2971 C C . SER A 1 399 ? -22.012 13.859 6.571 1.00 55.31 399 SER A C 1
ATOM 2973 O O . SER A 1 399 ? -21.617 14.681 7.402 1.00 55.31 399 SER A O 1
ATOM 2975 N N . ASN A 1 400 ? -23.270 13.885 6.133 1.00 56.47 400 ASN A N 1
ATOM 2976 C CA . ASN A 1 400 ? -24.326 14.655 6.789 1.00 56.47 400 ASN A CA 1
ATOM 2977 C C . ASN A 1 400 ? -25.051 13.726 7.773 1.00 56.47 400 ASN A C 1
ATOM 2979 O O . ASN A 1 400 ? -25.446 12.630 7.387 1.00 56.47 400 ASN A O 1
ATOM 2983 N N . ALA A 1 401 ? -25.324 14.200 8.994 1.00 56.34 401 ALA A N 1
ATOM 2984 C CA . ALA A 1 401 ? -26.066 13.481 10.041 1.00 56.34 401 ALA A CA 1
ATOM 2985 C C . ALA A 1 401 ? -27.465 12.963 9.628 1.00 56.34 401 ALA A C 1
ATOM 2987 O O . ALA A 1 401 ? -28.116 12.264 10.396 1.00 56.34 401 ALA A O 1
ATOM 2988 N N . SER A 1 402 ? -27.953 13.330 8.441 1.00 57.03 402 SER A N 1
ATOM 2989 C CA . SER A 1 402 ? -29.238 12.889 7.888 1.00 57.03 402 SER A CA 1
ATOM 2990 C C . SER A 1 402 ? -29.194 11.507 7.218 1.00 57.03 402 SER A C 1
ATOM 2992 O O . SER A 1 402 ? -30.247 11.015 6.813 1.00 57.03 402 SER A O 1
ATOM 2994 N N . PHE A 1 403 ? -28.016 10.894 7.064 1.00 64.38 403 PHE A N 1
ATOM 2995 C CA . PHE A 1 403 ? -27.852 9.609 6.383 1.00 64.38 403 PHE A CA 1
ATOM 2996 C C . PHE A 1 403 ? -27.212 8.569 7.293 1.00 64.38 403 PHE A C 1
ATOM 2998 O O . PHE A 1 403 ? -26.441 8.893 8.193 1.00 64.38 403 PHE A O 1
ATOM 3005 N N . ARG A 1 404 ? -27.555 7.306 7.032 1.00 74.38 404 ARG A N 1
ATOM 3006 C CA . ARG A 1 404 ? -26.892 6.174 7.661 1.00 74.38 404 ARG A CA 1
ATOM 3007 C C . ARG A 1 404 ? -25.495 6.053 7.060 1.00 74.38 404 ARG A C 1
ATOM 3009 O O . ARG A 1 404 ? -25.383 5.835 5.855 1.00 74.38 404 ARG A O 1
ATOM 3016 N N . ASP A 1 405 ? -24.480 6.189 7.895 1.00 73.12 405 ASP A N 1
ATOM 3017 C CA . ASP A 1 405 ? -23.077 6.151 7.493 1.00 73.12 405 ASP A CA 1
ATOM 3018 C C . ASP A 1 405 ? -22.355 4.977 8.172 1.00 73.12 405 ASP A C 1
ATOM 3020 O O . ASP A 1 405 ? -22.775 4.485 9.223 1.00 73.12 405 ASP A O 1
ATOM 3024 N N . GLY A 1 406 ? -21.285 4.488 7.557 1.00 75.81 406 GLY A N 1
ATOM 3025 C CA . GLY A 1 406 ? -20.471 3.405 8.092 1.00 75.81 406 GLY A CA 1
ATOM 3026 C C . GLY A 1 406 ? -20.860 2.012 7.607 1.00 75.81 406 GLY A C 1
ATOM 3027 O O . GLY A 1 406 ? -21.069 1.783 6.422 1.00 75.81 406 GLY A O 1
ATOM 3028 N N . GLY A 1 407 ? -20.884 1.051 8.532 1.00 88.69 407 GLY A N 1
ATOM 3029 C CA . GLY A 1 407 ? -20.717 -0.370 8.195 1.00 88.69 407 GLY A CA 1
ATOM 3030 C C . GLY A 1 407 ? -19.242 -0.778 8.122 1.00 88.69 407 GLY A C 1
ATOM 3031 O O . GLY A 1 407 ? -18.923 -1.867 7.651 1.00 88.69 407 GLY A O 1
ATOM 3032 N N . ASN A 1 408 ? -18.343 0.091 8.597 1.00 94.38 408 ASN A N 1
ATOM 3033 C CA . ASN A 1 408 ? -16.910 -0.160 8.622 1.00 94.38 408 ASN A CA 1
ATOM 3034 C C . ASN A 1 408 ? -16.583 -1.196 9.694 1.00 94.38 408 ASN A C 1
ATOM 3036 O O . ASN A 1 408 ? -16.719 -0.933 10.893 1.00 94.38 408 ASN A O 1
ATOM 3040 N N . THR A 1 409 ? -16.141 -2.368 9.251 1.00 97.56 409 THR A N 1
ATOM 3041 C CA . THR A 1 409 ? -15.687 -3.448 10.123 1.00 97.56 409 THR A CA 1
ATOM 3042 C C . THR A 1 409 ? -14.200 -3.259 10.392 1.00 97.56 409 THR A C 1
ATOM 3044 O O . THR A 1 409 ? -13.382 -3.579 9.538 1.00 97.56 409 THR A O 1
ATOM 3047 N N . VAL A 1 410 ? -13.850 -2.744 11.572 1.00 98.19 410 VAL A N 1
ATOM 3048 C CA . VAL A 1 410 ? -12.468 -2.476 12.000 1.00 98.19 410 VAL A CA 1
ATOM 3049 C C . VAL A 1 410 ? -12.130 -3.398 13.165 1.00 98.19 410 VAL A C 1
ATOM 3051 O O . VAL A 1 410 ? -12.404 -3.079 14.319 1.00 98.19 410 VAL A O 1
ATOM 3054 N N . ARG A 1 411 ? -11.599 -4.589 12.883 1.00 98.19 411 ARG A N 1
ATOM 3055 C CA . ARG A 1 411 ? -11.491 -5.660 13.890 1.00 98.19 411 ARG A CA 1
ATOM 3056 C C . ARG A 1 411 ? -10.157 -6.377 13.834 1.00 98.19 411 ARG A C 1
ATOM 3058 O O . ARG A 1 411 ? -9.616 -6.573 12.760 1.00 98.19 411 ARG A O 1
ATOM 3065 N N . ARG A 1 412 ? -9.672 -6.859 14.977 1.00 98.25 412 ARG A N 1
ATOM 3066 C CA . ARG A 1 412 ? -8.458 -7.690 15.095 1.00 98.25 412 ARG A CA 1
ATOM 3067 C C . ARG A 1 412 ? -7.167 -7.041 14.585 1.00 98.25 412 ARG A C 1
ATOM 3069 O O . ARG A 1 412 ? -6.146 -7.710 14.531 1.00 98.25 412 ARG A O 1
ATOM 3076 N N . ASN A 1 413 ? -7.183 -5.748 14.260 1.00 98.62 413 ASN A N 1
ATOM 3077 C CA . ASN A 1 413 ? -5.946 -5.026 13.988 1.00 98.62 413 ASN A CA 1
ATOM 3078 C C . ASN A 1 413 ? -5.160 -4.889 15.292 1.00 98.62 413 ASN A C 1
ATOM 3080 O O . ASN A 1 413 ? -5.766 -4.743 16.360 1.00 98.62 413 ASN A O 1
ATOM 3084 N N . LEU A 1 414 ? -3.839 -4.902 15.192 1.00 98.50 414 LEU A N 1
ATOM 3085 C CA . LEU A 1 414 ? -2.924 -4.650 16.290 1.00 98.50 414 LEU A CA 1
ATOM 3086 C C . LEU A 1 414 ? -2.328 -3.257 16.123 1.00 98.50 414 LEU A C 1
ATOM 3088 O O . LEU A 1 414 ? -1.861 -2.909 15.041 1.00 98.50 414 LEU A O 1
ATOM 3092 N N . VAL A 1 415 ? -2.347 -2.471 17.193 1.00 97.94 415 VAL A N 1
ATOM 3093 C CA . VAL A 1 415 ? -1.685 -1.164 17.252 1.00 97.94 415 VAL A CA 1
ATOM 3094 C C . VAL A 1 415 ? -0.682 -1.233 18.389 1.00 97.94 415 VAL A C 1
ATOM 3096 O O . VAL A 1 415 ? -1.078 -1.495 19.523 1.00 97.94 415 VAL A O 1
ATOM 3099 N N . ILE A 1 416 ? 0.594 -1.060 18.056 1.00 96.94 416 ILE A N 1
ATOM 3100 C CA . ILE A 1 416 ? 1.742 -1.235 18.949 1.00 96.94 416 ILE A CA 1
ATOM 3101 C C . ILE A 1 416 ? 2.553 0.057 18.908 1.00 96.94 416 ILE A C 1
ATOM 3103 O O . ILE A 1 416 ? 2.965 0.469 17.826 1.00 96.94 416 ILE A O 1
ATOM 3107 N N . ASN A 1 417 ? 2.792 0.714 20.044 1.00 93.06 417 ASN A N 1
ATOM 3108 C CA . ASN A 1 417 ? 3.467 2.016 20.097 1.00 93.06 417 ASN A CA 1
ATOM 3109 C C . ASN A 1 417 ? 2.867 3.024 19.097 1.00 93.06 417 ASN A C 1
ATOM 3111 O O . ASN A 1 417 ? 3.588 3.738 18.395 1.00 93.06 417 ASN A O 1
ATOM 3115 N N . GLY A 1 418 ? 1.539 3.005 18.955 1.00 90.69 418 GLY A N 1
ATOM 3116 C CA . GLY A 1 418 ? 0.821 3.907 18.064 1.00 90.69 418 GLY A CA 1
ATOM 3117 C C . GLY A 1 418 ? 0.891 5.361 18.543 1.00 90.69 418 GLY A C 1
ATOM 31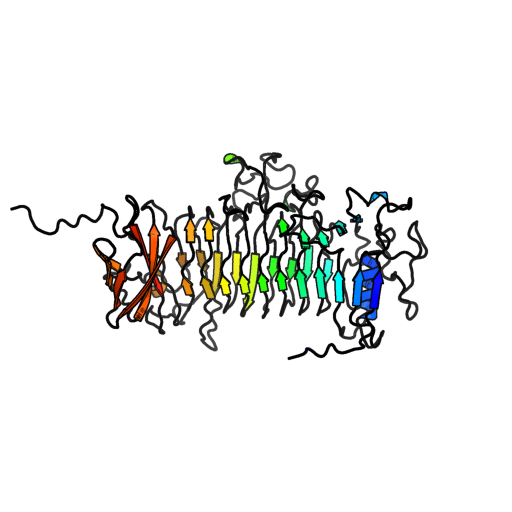18 O O . GLY A 1 418 ? 1.485 5.652 19.578 1.00 90.69 418 GLY A O 1
ATOM 3119 N N . PRO A 1 419 ? 0.268 6.296 17.811 1.00 88.75 419 PRO A N 1
ATOM 3120 C CA . PRO A 1 419 ? 0.277 7.698 18.193 1.00 88.75 419 PRO A CA 1
ATOM 3121 C C . PRO A 1 419 ? -0.387 7.942 19.555 1.00 88.75 419 PRO A C 1
ATOM 3123 O O . PRO A 1 419 ? 0.308 8.245 20.513 1.00 88.75 419 PRO A O 1
ATOM 3126 N N . GLU A 1 420 ? -1.714 7.834 19.654 1.00 93.44 420 GLU A N 1
ATOM 3127 C CA . GLU A 1 420 ? -2.431 7.932 20.938 1.00 93.44 420 GLU A CA 1
ATOM 3128 C C . GLU A 1 420 ? -3.717 7.096 20.965 1.00 93.44 420 GLU A C 1
ATOM 3130 O O . GLU A 1 420 ? -4.128 6.641 22.024 1.00 93.44 420 GLU A O 1
ATOM 3135 N N . LYS A 1 421 ? -4.397 6.923 19.827 1.00 94.88 421 LYS A N 1
ATOM 3136 C CA . LYS A 1 421 ? -5.655 6.176 19.723 1.00 94.88 421 LYS A CA 1
ATOM 3137 C C . LYS A 1 421 ? -5.514 4.977 18.797 1.00 94.88 421 LYS A C 1
ATOM 3139 O O . LYS A 1 421 ? -4.865 5.068 17.757 1.00 94.88 421 LYS A O 1
ATOM 3144 N N . TYR A 1 422 ? -6.248 3.910 19.086 1.00 96.06 422 TYR A N 1
ATOM 3145 C CA . TYR A 1 422 ? -6.309 2.723 18.236 1.00 96.06 422 TYR A CA 1
ATOM 3146 C C . TYR A 1 422 ? -7.053 3.028 16.928 1.00 96.06 422 TYR A C 1
ATOM 3148 O O . TYR A 1 422 ? -6.521 2.890 15.824 1.00 96.06 422 TYR A O 1
ATOM 3156 N N . TYR A 1 423 ? -8.288 3.513 17.067 1.00 95.62 423 TYR A N 1
ATOM 3157 C CA . TYR A 1 423 ? -9.189 3.828 15.965 1.00 95.62 423 TYR A CA 1
ATOM 3158 C C . TYR A 1 423 ? -9.898 5.149 16.235 1.00 95.62 423 TYR A C 1
ATOM 3160 O O . TYR A 1 423 ? -10.639 5.293 17.208 1.00 95.62 423 TYR A O 1
ATOM 3168 N N . GLU A 1 424 ? -9.677 6.119 15.354 1.00 93.88 424 GLU A N 1
ATOM 3169 C CA . GLU A 1 424 ? -10.295 7.429 15.430 1.00 93.88 424 GLU A CA 1
ATOM 3170 C C . GLU A 1 424 ? -11.373 7.614 14.363 1.00 93.88 424 GLU A C 1
ATOM 3172 O O . GLU A 1 424 ? -11.158 7.430 13.165 1.00 93.88 424 GLU A O 1
ATOM 3177 N N . ILE A 1 425 ? -12.541 8.048 14.831 1.00 91.12 425 ILE A N 1
ATOM 3178 C CA . ILE A 1 425 ? -13.683 8.435 14.010 1.00 91.12 425 ILE A CA 1
ATOM 3179 C C . ILE A 1 425 ? -13.626 9.957 13.841 1.00 91.12 425 ILE A C 1
ATOM 3181 O O . ILE A 1 425 ? -13.743 10.712 14.810 1.00 91.12 425 ILE A O 1
ATOM 3185 N N . GLY A 1 426 ? -13.414 10.405 12.605 1.00 88.00 426 GLY A N 1
ATOM 3186 C CA . GLY A 1 426 ? -13.153 11.792 12.246 1.00 88.00 426 GLY A CA 1
ATOM 3187 C C . GLY A 1 426 ? -14.264 12.775 12.646 1.00 88.00 426 GLY A C 1
ATOM 3188 O O . GLY A 1 426 ? -15.439 12.417 12.761 1.00 88.00 426 GLY A O 1
ATOM 3189 N N . PRO A 1 427 ? -13.928 14.065 12.829 1.00 81.94 427 PRO A N 1
ATOM 3190 C CA . PRO A 1 427 ? -14.812 15.046 13.461 1.00 81.94 427 PRO A CA 1
ATOM 3191 C C . PRO A 1 427 ? -16.079 15.361 12.658 1.00 81.94 427 PRO A C 1
ATOM 3193 O O . PRO A 1 427 ? -17.077 15.778 13.250 1.00 81.94 427 PRO A O 1
ATOM 3196 N N . MET A 1 428 ? -16.047 15.156 11.340 1.00 80.00 428 MET A N 1
ATOM 3197 C CA . MET A 1 428 ? -17.155 15.429 10.422 1.00 80.00 428 MET A CA 1
ATOM 3198 C C . MET A 1 428 ? -18.176 14.282 10.325 1.00 80.00 428 MET A C 1
ATOM 3200 O O . MET A 1 428 ? -19.220 14.458 9.706 1.00 80.00 428 MET A O 1
ATOM 3204 N N . LEU A 1 429 ? -17.926 13.145 10.980 1.00 83.19 429 LEU A N 1
ATOM 3205 C CA . LEU A 1 429 ? -18.874 12.031 11.068 1.00 83.19 429 LEU A CA 1
ATOM 3206 C C . LEU A 1 429 ? -19.992 12.309 12.084 1.00 83.19 429 LEU A C 1
ATOM 3208 O O . LEU A 1 429 ? -19.873 13.202 12.936 1.00 83.19 429 LEU A O 1
ATOM 3212 N N . ALA A 1 430 ? -21.082 11.540 12.006 1.00 81.75 430 ALA A N 1
ATOM 3213 C CA . ALA A 1 430 ? -22.245 11.697 12.878 1.00 81.75 430 ALA A CA 1
ATOM 3214 C C . ALA A 1 430 ? -21.873 11.667 14.379 1.00 81.75 430 ALA A C 1
ATOM 3216 O O . ALA A 1 430 ? -20.933 11.011 14.822 1.00 81.75 430 ALA A O 1
ATOM 3217 N N . THR A 1 431 ? -22.603 12.414 15.205 1.00 83.56 431 THR A N 1
ATOM 3218 C CA . THR A 1 431 ? -22.315 12.484 16.648 1.00 83.56 431 THR A CA 1
ATOM 3219 C C . THR A 1 431 ? -22.578 11.156 17.358 1.00 83.56 431 THR A C 1
ATOM 3221 O O . THR A 1 431 ? -21.817 10.787 18.253 1.00 83.56 431 THR A O 1
ATOM 3224 N N . ASP A 1 432 ? -23.611 10.424 16.941 1.00 83.00 432 ASP A N 1
ATOM 3225 C CA . ASP A 1 432 ? -23.995 9.169 17.588 1.00 83.00 432 ASP A CA 1
ATOM 3226 C C . ASP A 1 432 ? -22.876 8.132 17.495 1.00 83.00 432 ASP A C 1
ATOM 3228 O O . ASP A 1 432 ? -22.477 7.567 18.507 1.00 83.00 432 ASP A O 1
ATOM 3232 N N . ILE A 1 433 ? -22.282 7.964 16.312 1.00 87.19 433 ILE A N 1
ATOM 3233 C CA . ILE A 1 433 ? -21.198 7.004 16.097 1.00 87.19 433 ILE A CA 1
ATOM 3234 C C . ILE A 1 433 ? -19.903 7.391 16.822 1.00 87.19 433 ILE A C 1
ATOM 3236 O O . ILE A 1 433 ? -19.223 6.529 17.368 1.00 87.19 433 ILE A O 1
ATOM 3240 N N . LYS A 1 434 ? -19.588 8.691 16.901 1.00 87.88 434 LYS A N 1
ATOM 3241 C CA . LYS A 1 434 ? -18.403 9.194 17.622 1.00 87.88 434 LYS A CA 1
ATOM 3242 C C . LYS A 1 434 ? -18.504 9.036 19.134 1.00 87.88 434 LYS A C 1
ATOM 3244 O O . LYS A 1 434 ? -17.486 9.057 19.818 1.00 87.88 434 LYS A O 1
ATOM 3249 N N . THR A 1 435 ? -19.724 8.997 19.663 1.00 89.81 435 THR A N 1
ATOM 3250 C CA . THR A 1 435 ? -19.958 8.958 21.110 1.00 89.81 435 THR A CA 1
ATOM 3251 C C . THR A 1 435 ? -20.413 7.605 21.614 1.00 89.81 435 THR A C 1
ATOM 3253 O O . THR A 1 435 ? -20.373 7.403 22.820 1.00 89.81 435 THR A O 1
ATOM 3256 N N . PHE A 1 436 ? -20.804 6.682 20.736 1.00 93.31 436 PHE A N 1
ATOM 3257 C CA . PHE A 1 436 ? -21.137 5.318 21.120 1.00 93.31 436 PHE A CA 1
ATOM 3258 C C . PHE A 1 436 ? -19.916 4.625 21.739 1.00 93.31 436 PHE A C 1
ATOM 3260 O O . PHE A 1 436 ? -18.876 4.486 21.095 1.00 93.31 436 PHE A O 1
ATOM 3267 N N . GLU A 1 437 ? -20.054 4.189 22.988 1.00 95.38 437 GLU A N 1
ATOM 3268 C CA . GLU A 1 437 ? -18.997 3.479 23.713 1.00 95.38 437 GLU A CA 1
ATOM 3269 C C . GLU A 1 437 ? -19.155 1.959 23.509 1.00 95.38 437 GLU A C 1
ATOM 3271 O O . GLU A 1 437 ? -20.289 1.464 23.505 1.00 95.38 437 GLU A O 1
ATOM 3276 N N . PRO A 1 438 ? -18.057 1.200 23.338 1.00 95.94 438 PRO A N 1
ATOM 3277 C CA . PRO A 1 438 ? -18.111 -0.259 23.264 1.00 95.94 438 PRO A CA 1
ATOM 3278 C C . PRO A 1 438 ? -18.589 -0.893 24.573 1.00 95.94 438 PRO A C 1
ATOM 3280 O O . PRO A 1 438 ? -18.609 -0.263 25.628 1.00 95.94 438 PRO A O 1
ATOM 3283 N N . ALA A 1 439 ? -18.936 -2.177 24.502 1.00 95.19 439 ALA A N 1
ATOM 3284 C CA . ALA A 1 439 ? -19.351 -2.971 25.650 1.00 95.19 439 ALA A CA 1
ATOM 3285 C C . ALA A 1 439 ? -18.312 -2.940 26.792 1.00 95.19 439 ALA A C 1
ATOM 3287 O O . ALA A 1 439 ? -17.109 -3.093 26.567 1.00 95.19 439 ALA A O 1
ATOM 3288 N N . GLU A 1 440 ? -18.799 -2.762 28.020 1.00 96.00 440 GLU A N 1
ATOM 3289 C CA . GLU A 1 440 ? -17.998 -2.604 29.235 1.00 96.00 440 GLU A CA 1
ATOM 3290 C C . GLU A 1 440 ? -17.733 -3.964 29.890 1.00 96.00 440 GLU A C 1
ATOM 3292 O O . GLU A 1 440 ? -18.638 -4.794 30.023 1.00 96.00 440 GLU A O 1
ATOM 3297 N N . ILE A 1 441 ? -16.503 -4.185 30.363 1.00 96.56 441 ILE A N 1
ATOM 3298 C CA . ILE A 1 441 ? -16.185 -5.323 31.231 1.00 96.56 441 ILE A CA 1
ATOM 3299 C C . ILE A 1 441 ? -16.512 -4.946 32.676 1.00 96.56 441 ILE A C 1
ATOM 3301 O O . ILE A 1 441 ? -15.924 -4.031 33.239 1.00 96.56 441 ILE A O 1
ATOM 3305 N N . THR A 1 442 ? -17.408 -5.704 33.306 1.00 95.19 442 THR A N 1
ATOM 3306 C CA . THR A 1 442 ? -17.854 -5.445 34.687 1.00 95.19 442 THR A CA 1
ATOM 3307 C C . THR A 1 442 ? -17.171 -6.346 35.711 1.00 95.19 442 THR A C 1
ATOM 3309 O O . THR A 1 442 ? -17.166 -6.047 36.906 1.00 95.19 442 THR A O 1
ATOM 3312 N N . SER A 1 443 ? -16.602 -7.474 35.275 1.00 95.12 443 SER A N 1
ATOM 3313 C CA . SER A 1 443 ? -15.820 -8.345 36.149 1.00 95.12 443 SER A CA 1
ATOM 3314 C C . SER A 1 443 ? -14.804 -9.187 35.387 1.00 95.12 443 SER A C 1
ATOM 3316 O O . SER A 1 443 ? -15.071 -9.687 34.292 1.00 95.12 443 SER A O 1
ATOM 3318 N N . ILE A 1 444 ? -13.646 -9.377 36.020 1.00 95.50 444 ILE A N 1
ATOM 3319 C CA . ILE A 1 444 ? -12.598 -10.301 35.592 1.00 95.50 444 ILE A CA 1
ATOM 3320 C C . ILE A 1 444 ? -12.262 -11.188 36.792 1.00 95.50 444 ILE A C 1
ATOM 3322 O O . ILE A 1 444 ? -11.864 -10.699 37.850 1.00 95.50 444 ILE A O 1
ATOM 3326 N N . SER A 1 445 ? -12.446 -12.500 36.651 1.00 93.94 445 SER A N 1
ATOM 3327 C CA . SER A 1 445 ? -12.147 -13.487 37.689 1.00 93.94 445 SER A CA 1
ATOM 3328 C C . SER A 1 445 ? -11.299 -14.616 37.113 1.00 93.94 445 SER A C 1
ATOM 3330 O O . SER A 1 445 ? -11.791 -15.512 36.423 1.00 93.94 445 SER A O 1
ATOM 3332 N N . GLY A 1 446 ? -9.991 -14.560 37.373 1.00 92.69 446 GLY A N 1
ATOM 3333 C CA . GLY A 1 446 ? -9.027 -15.462 36.747 1.00 92.69 446 GLY A CA 1
ATOM 3334 C C . GLY A 1 446 ? -9.001 -15.253 35.234 1.00 92.69 446 GLY A C 1
ATOM 3335 O O . GLY A 1 446 ? -8.520 -14.231 34.762 1.00 92.69 446 GLY A O 1
ATOM 3336 N N . THR A 1 447 ? -9.523 -16.222 34.482 1.00 96.31 447 THR A N 1
ATOM 3337 C CA . THR A 1 447 ? -9.669 -16.136 33.021 1.00 96.31 447 THR A CA 1
ATOM 3338 C C . THR A 1 447 ? -11.085 -15.787 32.569 1.00 96.31 447 THR A C 1
ATOM 3340 O O . THR A 1 447 ? -11.291 -15.551 31.382 1.00 96.31 447 THR A O 1
ATOM 3343 N N . GLN A 1 448 ? -12.072 -15.770 33.469 1.00 97.50 448 GLN A N 1
ATOM 3344 C CA . GLN A 1 448 ? -13.450 -15.449 33.104 1.00 97.50 448 GLN A CA 1
ATOM 3345 C C . GLN A 1 448 ? -13.667 -13.942 33.085 1.00 97.50 448 GLN A C 1
ATOM 3347 O O . GLN A 1 448 ? -13.347 -13.250 34.051 1.00 97.50 448 GLN A O 1
ATOM 3352 N N . ILE A 1 449 ? -14.258 -13.466 31.997 1.00 97.50 449 ILE A N 1
ATOM 3353 C CA . ILE A 1 449 ? -14.669 -12.085 31.783 1.00 97.50 449 ILE A CA 1
ATOM 3354 C C . ILE A 1 449 ? -16.184 -12.071 31.654 1.00 97.50 449 ILE A C 1
ATOM 3356 O O . ILE A 1 449 ? -16.748 -12.868 30.900 1.00 97.50 449 ILE A O 1
ATOM 3360 N N . ALA A 1 450 ? -16.832 -11.151 32.358 1.00 97.62 450 ALA A N 1
ATOM 3361 C CA . ALA A 1 450 ? -18.233 -10.831 32.138 1.00 97.62 450 ALA A CA 1
ATOM 3362 C C . ALA A 1 450 ? -18.417 -9.321 32.004 1.00 97.62 450 ALA A C 1
ATOM 3364 O O . ALA A 1 450 ? -17.688 -8.526 32.604 1.00 97.62 450 ALA A O 1
ATOM 3365 N N . GLY A 1 451 ? -19.406 -8.934 31.216 1.00 96.88 451 GLY A N 1
ATOM 3366 C CA . GLY A 1 451 ? -19.674 -7.544 30.901 1.00 96.88 451 GLY A CA 1
ATOM 3367 C C . GLY A 1 451 ? -21.033 -7.361 30.252 1.00 96.88 451 GLY A C 1
ATOM 3368 O O . GLY A 1 451 ? -21.811 -8.311 30.145 1.00 96.88 451 GLY A O 1
ATOM 3369 N N . GLY A 1 452 ? -21.307 -6.130 29.843 1.00 96.06 452 GLY A N 1
ATOM 3370 C CA . GLY A 1 452 ? -22.568 -5.770 29.218 1.00 96.06 452 GLY A CA 1
ATOM 3371 C C . GLY A 1 452 ? -22.483 -4.465 28.439 1.00 96.06 452 GLY A C 1
ATOM 3372 O O . GLY A 1 452 ? -21.402 -4.004 28.071 1.00 96.06 452 GLY A O 1
ATOM 3373 N N . ASN A 1 453 ? -23.636 -3.848 28.198 1.00 94.50 453 ASN A N 1
ATOM 3374 C CA . ASN A 1 453 ? -23.700 -2.532 27.563 1.00 94.50 453 ASN A CA 1
ATOM 3375 C C . ASN A 1 453 ? -22.943 -1.478 28.369 1.00 94.50 453 ASN A C 1
ATOM 3377 O O . ASN A 1 453 ? -22.978 -1.494 29.599 1.00 94.50 453 ASN A O 1
ATOM 3381 N N . HIS A 1 454 ? -22.387 -0.484 27.678 1.00 93.69 454 HIS A N 1
ATOM 3382 C CA . HIS A 1 454 ? -21.841 0.676 28.365 1.00 93.69 454 HIS A CA 1
ATOM 3383 C C . HIS A 1 454 ? -22.979 1.519 28.981 1.00 93.69 454 HIS A C 1
ATOM 3385 O O . HIS A 1 454 ? -23.922 1.896 28.269 1.00 93.69 454 HIS A O 1
ATOM 3391 N N . PRO A 1 455 ? -22.918 1.867 30.279 1.00 88.31 455 PRO A N 1
ATOM 3392 C CA . PRO A 1 455 ? -24.013 2.508 31.004 1.00 88.31 455 PRO A CA 1
ATOM 3393 C C . PRO A 1 455 ? -24.225 3.970 30.602 1.00 88.31 455 PRO A C 1
ATOM 3395 O O . PRO A 1 455 ? -25.320 4.500 30.780 1.00 88.31 455 PRO A O 1
ATOM 3398 N N . SER A 1 456 ? -23.195 4.631 30.066 1.00 86.25 456 SER A N 1
ATOM 3399 C CA . SER A 1 456 ? -23.248 6.044 29.685 1.00 86.25 456 SER A CA 1
ATOM 3400 C C . SER A 1 456 ? -22.227 6.394 28.608 1.00 86.25 456 SER A C 1
ATOM 3402 O O . SER A 1 456 ? -21.033 6.247 28.823 1.00 86.25 456 SER A O 1
ATOM 3404 N N . ASN A 1 457 ? -22.668 6.948 27.490 1.00 81.94 457 ASN A N 1
ATOM 3405 C CA . ASN A 1 457 ? -21.819 7.622 26.521 1.00 81.94 457 ASN A CA 1
ATOM 3406 C C . ASN A 1 457 ? -21.404 9.020 27.009 1.00 81.94 457 ASN A C 1
ATOM 3408 O O . ASN A 1 457 ? -21.735 9.439 28.123 1.00 81.94 457 ASN A O 1
ATOM 3412 N N . VAL A 1 458 ? -20.725 9.780 26.144 1.00 77.25 458 VAL A N 1
ATOM 3413 C CA . VAL A 1 458 ? -20.266 11.158 26.419 1.00 77.25 458 VAL A CA 1
ATOM 3414 C C . VAL A 1 458 ? -21.412 12.120 26.794 1.00 77.25 458 VAL A C 1
ATOM 3416 O O . VAL A 1 458 ? -21.171 13.140 27.435 1.00 77.25 458 VAL A O 1
ATOM 3419 N N . PHE A 1 459 ? -22.663 11.797 26.448 1.00 81.31 459 PHE A N 1
ATOM 3420 C CA . PHE A 1 459 ? -23.852 12.597 26.765 1.00 81.31 459 PHE A CA 1
ATOM 3421 C C . PHE A 1 459 ? -24.702 12.044 27.916 1.00 81.31 459 PHE A C 1
ATOM 3423 O O . PHE A 1 459 ? -25.773 12.588 28.179 1.00 81.31 459 PHE A O 1
ATOM 3430 N N . GLY A 1 460 ? -24.268 10.985 28.606 1.00 80.75 460 GLY A N 1
ATOM 3431 C CA . GLY A 1 460 ? -25.050 10.393 29.696 1.00 80.75 460 GLY A CA 1
ATOM 3432 C C . GLY A 1 460 ? -26.027 9.292 29.274 1.00 80.75 460 GLY A C 1
ATOM 3433 O O . GLY A 1 460 ? -26.763 8.792 30.122 1.00 80.75 460 GLY A O 1
ATOM 3434 N N . ASN A 1 461 ? -26.082 8.925 27.988 1.00 86.38 461 ASN A N 1
ATOM 3435 C CA . ASN A 1 461 ? -27.034 7.938 27.470 1.00 86.38 461 ASN A CA 1
ATOM 3436 C C . ASN A 1 461 ? -26.384 6.550 27.348 1.00 86.38 461 ASN A C 1
ATOM 3438 O O . ASN A 1 461 ? -25.251 6.476 26.880 1.00 86.38 461 ASN A O 1
ATOM 3442 N N . PRO A 1 462 ? -27.067 5.444 27.685 1.00 88.19 462 PRO A N 1
ATOM 3443 C CA . PRO A 1 462 ? -26.520 4.101 27.485 1.00 88.19 462 PRO A CA 1
ATOM 3444 C C . PRO A 1 462 ? -26.142 3.828 26.021 1.00 88.19 462 PRO A C 1
ATOM 3446 O O . PRO A 1 462 ? -26.803 4.333 25.112 1.00 88.19 462 PRO A O 1
ATOM 3449 N N . SER A 1 463 ? -25.123 2.992 25.797 1.00 93.19 463 SER A N 1
ATOM 3450 C CA . SER A 1 463 ? -24.739 2.488 24.464 1.00 93.19 463 SER A CA 1
ATOM 3451 C C . SER A 1 463 ? -25.094 0.999 24.351 1.00 93.19 463 SER A C 1
ATOM 3453 O O . SER A 1 463 ? -24.239 0.143 24.587 1.00 93.19 463 SER A O 1
ATOM 3455 N N . PRO A 1 464 ? -26.372 0.653 24.094 1.00 93.69 464 PRO A N 1
ATOM 3456 C CA . PRO A 1 464 ? -26.794 -0.738 24.015 1.00 93.69 464 PRO A CA 1
ATOM 3457 C C . PRO A 1 464 ? -26.251 -1.409 22.751 1.00 93.69 464 PRO A C 1
ATOM 3459 O O . PRO A 1 464 ? -26.468 -0.915 21.649 1.00 93.69 464 PRO A O 1
ATOM 3462 N N . CYS A 1 465 ? -25.603 -2.562 22.903 1.00 94.38 465 CYS A N 1
ATOM 3463 C CA . CYS A 1 465 ? -25.028 -3.334 21.803 1.00 94.38 465 CYS A CA 1
ATOM 3464 C C . CYS A 1 465 ? -25.501 -4.805 21.828 1.00 94.38 465 CYS A C 1
ATOM 3466 O O . CYS A 1 465 ? -24.686 -5.725 21.946 1.00 94.38 465 CYS A O 1
ATOM 3468 N N . PRO A 1 466 ? -26.821 -5.067 21.746 1.00 97.00 466 PRO A N 1
ATOM 3469 C CA . PRO A 1 466 ? -27.333 -6.432 21.724 1.00 97.00 466 PRO A CA 1
ATOM 3470 C C . PRO A 1 466 ? -26.858 -7.170 20.471 1.00 97.00 466 PRO A C 1
ATOM 3472 O O . PRO A 1 466 ? -26.839 -6.604 19.375 1.00 97.00 466 PRO A O 1
ATOM 3475 N N . ASN A 1 467 ? -26.495 -8.445 20.623 1.00 97.69 467 ASN A N 1
ATOM 3476 C CA . ASN A 1 467 ? -25.958 -9.285 19.545 1.00 97.69 467 ASN A CA 1
ATOM 3477 C C . ASN A 1 467 ? -24.699 -8.723 18.856 1.00 97.69 467 ASN A C 1
ATOM 3479 O O . ASN A 1 467 ? -24.343 -9.160 17.761 1.00 97.69 467 ASN A O 1
ATOM 3483 N N . CYS A 1 468 ? -24.009 -7.756 19.465 1.00 98.25 468 CYS A N 1
ATOM 3484 C CA . CYS A 1 468 ? -22.744 -7.260 18.942 1.00 98.25 468 CYS A CA 1
ATOM 3485 C C . CYS A 1 468 ? -21.625 -8.281 19.131 1.00 98.25 468 CYS A C 1
ATOM 3487 O O . CYS A 1 468 ? -21.597 -9.031 20.108 1.00 98.25 468 CYS A O 1
ATOM 3489 N N . ILE A 1 469 ? -20.665 -8.270 18.208 1.00 98.62 469 ILE A N 1
ATOM 3490 C CA . ILE A 1 469 ? -19.398 -8.972 18.395 1.00 98.62 469 ILE A CA 1
ATOM 3491 C C . ILE A 1 469 ? -18.502 -8.092 19.256 1.00 98.62 469 ILE A C 1
ATOM 3493 O O . ILE A 1 469 ? -18.268 -6.938 18.902 1.00 98.62 469 ILE A O 1
ATOM 3497 N N . ILE A 1 470 ? -18.014 -8.634 20.365 1.00 98.62 470 ILE A N 1
ATOM 3498 C CA . ILE A 1 470 ? -17.104 -7.956 21.285 1.00 98.62 470 ILE A CA 1
ATOM 3499 C C . ILE A 1 470 ? -15.714 -8.540 21.074 1.00 98.62 470 ILE A C 1
ATOM 3501 O O . ILE A 1 470 ? -15.523 -9.740 21.279 1.00 98.62 470 ILE A O 1
ATOM 3505 N N . ASP A 1 471 ? -14.766 -7.714 20.642 1.00 98.62 471 ASP A N 1
ATOM 3506 C CA . ASP A 1 471 ? -13.352 -8.084 20.552 1.00 98.62 471 ASP A CA 1
ATOM 3507 C C . ASP A 1 471 ? -12.611 -7.614 21.804 1.00 98.62 471 ASP A C 1
ATOM 3509 O O . ASP A 1 471 ? -12.883 -6.527 22.316 1.00 98.62 471 ASP A O 1
ATOM 3513 N N . PHE A 1 472 ? -11.670 -8.431 22.277 1.00 98.38 472 PHE A N 1
ATOM 3514 C CA . PHE A 1 472 ? -10.851 -8.152 23.456 1.00 98.38 472 PHE A CA 1
ATOM 3515 C C . PHE A 1 472 ? -9.393 -7.974 23.043 1.00 98.38 472 PHE A C 1
ATOM 3517 O O . PHE A 1 472 ? -8.835 -8.839 22.364 1.00 98.38 472 PHE A O 1
ATOM 3524 N N . TYR A 1 473 ? -8.769 -6.889 23.490 1.00 98.19 473 TYR A N 1
ATOM 3525 C CA . TYR A 1 473 ? -7.381 -6.559 23.180 1.00 98.19 473 TYR A CA 1
ATOM 3526 C C . TYR A 1 473 ? -6.573 -6.391 24.457 1.00 98.19 473 TYR A C 1
ATOM 3528 O O . TYR A 1 473 ? -7.081 -5.850 25.437 1.00 98.19 473 TYR A O 1
ATOM 3536 N N . LEU A 1 474 ? -5.332 -6.867 24.444 1.00 97.56 474 LEU A N 1
ATOM 3537 C CA . LEU A 1 474 ? -4.370 -6.625 25.512 1.00 97.56 474 LEU A CA 1
ATOM 3538 C C . LEU A 1 474 ? -3.802 -5.207 25.383 1.00 97.56 474 LEU A C 1
ATOM 3540 O O . LEU A 1 474 ? -3.409 -4.809 24.288 1.00 97.56 474 LEU A O 1
ATOM 3544 N N . ASP A 1 475 ? -3.723 -4.501 26.502 1.00 96.75 475 ASP A N 1
ATOM 3545 C CA . ASP A 1 475 ? -3.195 -3.138 26.608 1.00 96.75 475 ASP A CA 1
ATOM 3546 C C . ASP A 1 475 ? -2.374 -3.030 27.902 1.00 96.75 475 ASP A C 1
ATOM 3548 O O . ASP A 1 475 ? -2.691 -3.703 28.892 1.00 96.75 475 ASP A O 1
ATOM 3552 N N . ASP A 1 476 ? -1.286 -2.264 27.891 1.00 94.75 476 ASP A N 1
ATOM 3553 C CA . ASP A 1 476 ? -0.351 -2.159 29.018 1.00 94.75 476 ASP A CA 1
ATOM 3554 C C . ASP A 1 476 ? -0.692 -1.028 30.012 1.00 94.75 476 ASP A C 1
ATOM 3556 O O . ASP A 1 476 ? -0.035 -0.870 31.046 1.00 94.75 476 ASP A O 1
ATOM 3560 N N . GLY A 1 477 ? -1.771 -0.283 29.755 1.00 91.25 477 GLY A N 1
ATOM 3561 C CA . GLY A 1 477 ? -2.274 0.757 30.639 1.00 91.25 477 GLY A CA 1
ATOM 3562 C C . GLY A 1 477 ? -1.539 2.083 30.561 1.00 91.25 477 GLY A C 1
ATOM 3563 O O . GLY A 1 477 ? -1.703 2.898 31.480 1.00 91.25 477 GLY A O 1
ATOM 3564 N N . ASP A 1 478 ? -0.718 2.300 29.534 1.00 91.69 478 ASP A N 1
ATOM 3565 C CA . ASP A 1 478 ? -0.122 3.600 29.285 1.00 91.69 478 ASP A CA 1
ATOM 3566 C C . ASP A 1 478 ? -1.167 4.634 28.792 1.00 91.69 478 ASP A C 1
ATOM 3568 O O . ASP A 1 478 ? -2.386 4.469 28.927 1.00 91.69 478 ASP A O 1
ATOM 3572 N N . ALA A 1 479 ? -0.698 5.802 28.349 1.00 88.94 479 ALA A N 1
ATOM 3573 C CA . ALA A 1 479 ? -1.594 6.872 27.912 1.00 88.94 479 ALA A CA 1
ATOM 3574 C C . ALA A 1 479 ? -2.211 6.624 26.524 1.00 88.94 479 ALA A C 1
ATOM 3576 O O . ALA A 1 479 ? -3.150 7.334 26.155 1.00 88.94 479 ALA A O 1
ATOM 3577 N N . ASN A 1 480 ? -1.682 5.665 25.770 1.00 92.62 480 ASN A N 1
ATOM 3578 C CA . ASN A 1 480 ? -2.078 5.350 24.414 1.00 92.62 480 ASN A CA 1
ATOM 3579 C C . ASN A 1 480 ? -3.128 4.231 24.428 1.00 92.62 480 ASN A C 1
ATOM 3581 O O . ASN A 1 480 ? -3.189 3.381 25.313 1.00 92.62 480 ASN A O 1
ATOM 3585 N N . GLU A 1 481 ? -4.031 4.256 23.456 1.00 94.88 481 GLU A N 1
ATOM 3586 C CA . GLU A 1 481 ? -4.923 3.133 23.203 1.00 94.88 481 GLU A CA 1
ATOM 3587 C C . GLU A 1 481 ? -4.216 2.162 22.267 1.00 94.88 481 GLU A C 1
ATOM 3589 O O . GLU A 1 481 ? -4.009 2.452 21.083 1.00 94.88 481 GLU A O 1
ATOM 3594 N N . GLU A 1 482 ? -3.885 0.995 22.798 1.00 93.62 482 GLU A N 1
ATOM 3595 C CA . GLU A 1 482 ? -3.174 -0.032 22.065 1.00 93.62 482 GLU A CA 1
ATOM 3596 C C . GLU A 1 482 ? -4.024 -1.291 21.899 1.00 93.62 482 GLU A C 1
ATOM 3598 O O . GLU A 1 482 ? -4.989 -1.568 22.615 1.00 93.62 482 GLU A O 1
ATOM 3603 N N . GLY A 1 483 ? -3.647 -2.078 20.900 1.00 95.88 483 GLY A N 1
ATOM 3604 C CA . GLY A 1 483 ? -4.168 -3.418 20.694 1.00 95.88 483 GLY A CA 1
ATOM 3605 C C . GLY A 1 483 ? -3.000 -4.369 20.553 1.00 95.88 483 GLY A C 1
ATOM 3606 O O . GLY A 1 483 ? -2.779 -4.886 19.465 1.00 95.88 483 GLY A O 1
ATOM 3607 N N . LEU A 1 484 ? -2.229 -4.566 21.624 1.00 97.38 484 LEU A N 1
ATOM 3608 C CA . LEU A 1 484 ? -0.958 -5.300 21.580 1.00 97.38 484 LEU A CA 1
ATOM 3609 C C . LEU A 1 484 ? -1.149 -6.755 21.142 1.00 97.38 484 LEU A C 1
ATOM 3611 O O . LEU A 1 484 ? -0.314 -7.327 20.444 1.00 97.38 484 LEU A O 1
ATOM 3615 N N . VAL A 1 485 ? -2.262 -7.359 21.563 1.00 97.50 485 VAL A N 1
ATOM 3616 C CA . VAL A 1 485 ? -2.654 -8.726 21.211 1.00 97.50 485 VAL A CA 1
ATOM 3617 C C . VAL A 1 485 ? -4.173 -8.799 21.115 1.00 97.50 485 VAL A C 1
ATOM 3619 O O . VAL A 1 485 ? -4.866 -8.349 22.026 1.00 97.50 485 VAL A O 1
ATOM 3622 N N . HIS A 1 486 ? -4.708 -9.434 20.069 1.00 97.88 486 HIS A N 1
ATOM 3623 C CA . HIS A 1 486 ? -6.117 -9.837 20.040 1.00 97.88 486 HIS A CA 1
ATOM 3624 C C . HIS A 1 486 ? -6.309 -11.097 20.892 1.00 97.88 486 HIS A C 1
ATOM 3626 O O . HIS A 1 486 ? -5.782 -12.166 20.589 1.00 97.88 486 HIS A O 1
ATOM 3632 N N . LEU A 1 487 ? -7.043 -10.969 21.996 1.00 97.94 487 LEU A N 1
ATOM 3633 C CA . LEU A 1 487 ? -7.257 -12.042 22.973 1.00 97.94 487 LEU A CA 1
ATOM 3634 C C . LEU A 1 487 ? -8.399 -12.986 22.567 1.00 97.94 487 LEU A C 1
ATOM 3636 O O . LEU A 1 487 ? -8.503 -14.093 23.099 1.00 97.94 487 LEU A O 1
ATOM 3640 N N . GLY A 1 488 ? -9.258 -12.550 21.643 1.00 97.94 488 GLY A N 1
ATOM 3641 C CA . GLY A 1 488 ? -10.398 -13.298 21.125 1.00 97.94 488 GLY A CA 1
ATOM 3642 C C . GLY A 1 488 ? -11.651 -12.436 20.990 1.00 97.94 488 GLY A C 1
ATOM 3643 O O . GLY A 1 488 ? -11.611 -11.212 21.117 1.00 97.94 488 GLY A O 1
ATOM 3644 N N . SER A 1 489 ? -12.784 -13.086 20.717 1.00 98.31 489 SER A N 1
ATOM 3645 C CA . SER A 1 489 ? -14.077 -12.409 20.600 1.00 98.31 489 SER A CA 1
ATOM 3646 C C . SER A 1 489 ? -15.233 -13.257 21.122 1.00 98.31 489 SER A C 1
ATOM 3648 O O . SER A 1 489 ? -15.136 -14.483 21.197 1.00 98.31 489 SER A O 1
ATOM 3650 N N . THR A 1 490 ? -16.330 -12.598 21.485 1.00 98.38 490 THR A N 1
ATOM 3651 C CA . THR A 1 490 ? -17.603 -13.232 21.858 1.00 98.38 490 THR A CA 1
ATOM 3652 C C . THR A 1 490 ? -18.773 -12.472 21.236 1.00 98.38 490 THR A C 1
ATOM 3654 O O . THR A 1 490 ? -18.590 -11.378 20.707 1.00 98.38 490 THR A O 1
ATOM 3657 N N . ILE A 1 491 ? -19.975 -13.044 21.279 1.00 98.44 491 ILE A N 1
ATOM 3658 C CA . ILE A 1 491 ? -21.204 -12.373 20.840 1.00 98.44 491 ILE A CA 1
ATOM 3659 C C . ILE A 1 491 ? -22.031 -12.072 22.086 1.00 98.44 491 ILE A C 1
ATOM 3661 O O . ILE A 1 491 ? -22.312 -12.979 22.871 1.00 98.44 491 ILE A O 1
ATOM 3665 N N . ALA A 1 492 ? -22.393 -10.805 22.268 1.00 98.25 492 ALA A N 1
ATOM 3666 C CA . ALA A 1 492 ? -23.297 -10.390 23.330 1.00 98.25 492 ALA A CA 1
ATOM 3667 C C . ALA A 1 492 ? -24.705 -10.958 23.100 1.00 98.25 492 ALA A C 1
ATOM 3669 O O . ALA A 1 492 ? -25.110 -11.196 21.967 1.00 98.25 492 ALA A O 1
ATOM 3670 N N . ASP A 1 493 ? -25.472 -11.179 24.158 1.00 98.00 493 ASP A N 1
ATOM 3671 C CA . ASP A 1 493 ? -26.840 -11.666 24.035 1.00 98.00 493 ASP A CA 1
ATOM 3672 C C . ASP A 1 493 ? -27.823 -10.549 23.617 1.00 98.00 493 ASP A C 1
ATOM 3674 O O . ASP A 1 493 ? -27.444 -9.424 23.277 1.00 98.00 493 ASP A O 1
ATOM 3678 N N . ASN A 1 494 ? -29.125 -10.850 23.639 1.00 96.69 494 ASN A N 1
ATOM 3679 C CA . ASN A 1 494 ? -30.175 -9.889 23.285 1.00 96.69 494 ASN A CA 1
ATOM 3680 C C . ASN A 1 494 ? -30.287 -8.697 24.249 1.00 96.69 494 ASN A C 1
ATOM 3682 O O . ASN A 1 494 ? -30.921 -7.703 23.896 1.00 96.69 494 ASN A O 1
ATOM 3686 N N . ASN A 1 495 ? -29.720 -8.797 25.450 1.00 95.31 495 ASN A N 1
ATOM 3687 C CA . ASN A 1 495 ? -29.636 -7.696 26.402 1.00 95.31 495 ASN A CA 1
ATOM 3688 C C . ASN A 1 495 ? -28.319 -6.929 26.261 1.00 95.31 495 ASN A C 1
ATOM 3690 O O . ASN A 1 495 ? -28.190 -5.875 26.871 1.00 95.31 495 ASN A O 1
ATOM 3694 N N . GLY A 1 496 ? -27.370 -7.417 25.457 1.00 95.94 496 GLY A N 1
ATOM 3695 C CA . GLY A 1 496 ? -26.018 -6.875 25.356 1.00 95.94 496 GLY A CA 1
ATOM 3696 C C . GLY A 1 496 ? -25.060 -7.415 26.418 1.00 95.94 496 GLY A C 1
ATOM 3697 O O . GLY A 1 496 ? -23.932 -6.936 26.496 1.00 95.94 496 GLY A O 1
ATOM 3698 N N . ASP A 1 497 ? -25.481 -8.408 27.208 1.00 97.88 497 ASP A N 1
ATOM 3699 C CA . ASP A 1 497 ? -24.638 -9.061 28.207 1.00 97.88 497 ASP A CA 1
ATOM 3700 C C . ASP A 1 497 ? -23.727 -10.091 27.536 1.00 97.88 497 ASP A C 1
ATOM 3702 O O . ASP A 1 497 ? -24.106 -10.746 26.562 1.00 97.88 497 ASP A O 1
ATOM 3706 N N . PHE A 1 498 ? -22.513 -10.270 28.054 1.00 98.19 498 PHE A N 1
ATOM 3707 C CA . PHE A 1 498 ? -21.573 -11.234 27.495 1.00 98.19 498 PHE A CA 1
ATOM 3708 C C . PHE A 1 498 ? -20.724 -11.928 28.556 1.00 98.19 498 PHE A C 1
ATOM 3710 O O . PHE A 1 498 ? -20.442 -11.401 29.634 1.00 98.19 498 PHE A O 1
ATOM 3717 N N . THR A 1 499 ? -20.251 -13.119 28.191 1.00 98.19 499 THR A N 1
ATOM 3718 C CA . THR A 1 499 ? -19.196 -13.838 28.906 1.00 98.19 499 THR A CA 1
ATOM 3719 C C . THR A 1 499 ? -18.119 -14.280 27.927 1.00 98.19 499 THR A C 1
ATOM 3721 O O . THR A 1 499 ? -18.428 -14.703 26.809 1.00 98.19 499 THR A O 1
ATOM 3724 N N . PHE A 1 500 ? -16.863 -14.226 28.354 1.00 98.31 500 PHE A N 1
ATOM 3725 C CA . PHE A 1 500 ? -15.710 -14.682 27.584 1.00 98.31 500 PHE A CA 1
ATOM 3726 C C . PHE A 1 500 ? -14.691 -15.366 28.503 1.00 98.31 500 PHE A C 1
ATOM 3728 O O . PHE A 1 500 ? -14.607 -15.060 29.690 1.00 98.31 500 PHE A O 1
ATOM 3735 N N . THR A 1 501 ? -13.934 -16.329 27.975 1.00 98.25 501 THR A N 1
ATOM 3736 C CA . THR A 1 501 ? -12.865 -17.012 28.718 1.00 98.25 501 THR A CA 1
ATOM 3737 C C . THR A 1 501 ? -11.539 -16.765 28.020 1.00 98.25 501 THR A C 1
ATOM 3739 O O . THR A 1 501 ? -11.344 -17.212 26.893 1.00 98.25 501 THR A O 1
ATOM 3742 N N . LEU A 1 502 ? -10.628 -16.077 28.705 1.00 96.25 502 LEU A N 1
ATOM 3743 C CA . LEU A 1 502 ? -9.270 -15.844 28.233 1.00 96.25 502 LEU A CA 1
ATOM 3744 C C . LEU A 1 502 ? -8.501 -17.166 28.082 1.00 96.25 502 LEU A C 1
ATOM 3746 O O . LEU A 1 502 ? -8.673 -18.074 28.905 1.00 96.25 502 LEU A O 1
ATOM 3750 N N . PRO A 1 503 ? -7.581 -17.259 27.105 1.00 93.12 503 PRO A N 1
ATOM 3751 C CA . PRO A 1 503 ? -6.712 -18.426 26.958 1.00 93.12 503 PRO A CA 1
ATOM 3752 C C . PRO A 1 503 ? -5.745 -18.597 28.143 1.00 93.12 503 PRO A C 1
ATOM 3754 O O . PRO A 1 503 ? -5.338 -19.716 28.451 1.00 93.12 503 PRO A O 1
ATOM 3757 N N . ALA A 1 504 ? -5.393 -17.503 28.824 1.00 94.06 504 ALA A N 1
ATOM 3758 C CA . ALA A 1 504 ? -4.558 -17.477 30.021 1.00 94.06 504 ALA A CA 1
ATOM 3759 C C . ALA A 1 504 ? -4.919 -16.266 30.906 1.00 94.06 504 ALA A C 1
ATOM 3761 O O . ALA A 1 504 ? -5.526 -15.316 30.407 1.00 94.06 504 ALA A O 1
ATOM 3762 N N . PRO A 1 505 ? -4.576 -16.269 32.210 1.00 94.25 505 PRO A N 1
ATOM 3763 C CA . PRO A 1 505 ? -4.731 -15.087 33.056 1.00 94.25 505 PRO A CA 1
ATOM 3764 C C . PRO A 1 505 ? -3.951 -13.889 32.503 1.00 94.25 505 PRO A C 1
ATOM 3766 O O . PRO A 1 505 ? -2.894 -14.073 31.895 1.00 94.25 505 PRO A O 1
ATOM 3769 N N . LEU A 1 506 ? -4.445 -12.675 32.758 1.00 94.44 506 LEU A N 1
ATOM 3770 C CA . LEU A 1 506 ? -3.760 -11.451 32.341 1.00 94.44 506 LEU A CA 1
ATOM 3771 C C . LEU A 1 506 ? -2.369 -11.352 32.987 1.00 94.44 506 LEU A C 1
ATOM 3773 O O . LEU A 1 506 ? -2.242 -11.576 34.199 1.00 94.44 506 LEU A O 1
ATOM 3777 N N . PRO A 1 507 ? -1.324 -11.016 32.211 1.00 93.12 507 PRO A N 1
ATOM 3778 C CA . PRO A 1 507 ? -0.017 -10.726 32.778 1.00 93.12 507 PRO A CA 1
ATOM 3779 C C . PRO A 1 507 ? -0.078 -9.515 33.730 1.00 93.12 507 PRO A C 1
ATOM 3781 O O . PRO A 1 507 ? -0.870 -8.597 33.511 1.00 93.12 507 PRO A O 1
ATOM 3784 N N . PRO A 1 508 ? 0.759 -9.468 34.785 1.00 90.75 508 PRO A N 1
ATOM 3785 C CA . PRO A 1 508 ? 0.840 -8.298 35.654 1.00 90.75 508 PRO A CA 1
ATOM 3786 C C . PRO A 1 508 ? 1.181 -7.032 34.864 1.00 90.75 508 PRO A C 1
ATOM 3788 O O . PRO A 1 508 ? 2.117 -7.046 34.069 1.00 90.75 508 PRO A O 1
ATOM 3791 N N . GLY A 1 509 ? 0.458 -5.943 35.130 1.00 91.88 509 GLY A N 1
ATOM 3792 C CA . GLY A 1 509 ? 0.655 -4.667 34.438 1.00 91.88 509 GLY A CA 1
ATOM 3793 C C . GLY A 1 509 ? -0.081 -4.548 33.105 1.00 91.88 509 GLY A C 1
ATOM 3794 O O . GLY A 1 509 ? 0.049 -3.517 32.476 1.00 91.88 509 GLY A O 1
ATOM 3795 N N . PHE A 1 510 ? -0.873 -5.547 32.708 1.00 95.62 510 PHE A N 1
ATOM 3796 C CA . PHE A 1 510 ? -1.718 -5.473 31.519 1.00 95.62 510 PHE A CA 1
ATOM 3797 C C . PHE A 1 510 ? -3.194 -5.548 31.891 1.00 95.62 510 PHE A C 1
ATOM 3799 O O . PHE A 1 510 ? -3.583 -6.217 32.855 1.00 95.62 510 PHE A O 1
ATOM 3806 N N . GLY A 1 511 ? -4.016 -4.881 31.095 1.00 96.12 511 GLY A N 1
ATOM 3807 C CA . GLY A 1 511 ? -5.461 -4.984 31.142 1.00 96.12 511 GLY A CA 1
ATOM 3808 C C . GLY A 1 511 ? -6.048 -5.272 29.771 1.00 96.12 511 GLY A C 1
ATOM 3809 O O . GLY A 1 511 ? -5.375 -5.779 28.870 1.00 96.12 511 GLY A O 1
ATOM 3810 N N . ILE A 1 512 ? -7.343 -5.006 29.650 1.00 97.50 512 ILE A N 1
ATOM 3811 C CA . ILE A 1 512 ? -8.122 -5.320 28.460 1.00 97.50 512 ILE A CA 1
ATOM 3812 C C . ILE A 1 512 ? -8.833 -4.073 27.967 1.00 97.50 512 ILE A C 1
ATOM 3814 O O . ILE A 1 512 ? -9.482 -3.384 28.753 1.00 97.50 512 ILE A O 1
ATOM 3818 N N . ARG A 1 513 ? -8.794 -3.850 26.657 1.00 97.31 513 ARG A N 1
ATOM 3819 C CA . ARG A 1 513 ? -9.707 -2.947 25.957 1.00 97.31 513 ARG A CA 1
ATOM 3820 C C . ARG A 1 513 ? -10.692 -3.729 25.102 1.00 97.31 513 ARG A C 1
ATOM 3822 O O . ARG A 1 513 ? -10.415 -4.854 24.679 1.00 97.31 513 ARG A O 1
ATOM 3829 N N . THR A 1 514 ? -11.849 -3.132 24.846 1.00 97.62 514 THR A N 1
ATOM 3830 C CA . THR A 1 514 ? -12.898 -3.725 24.014 1.00 97.62 514 THR A CA 1
ATOM 3831 C C . THR A 1 514 ? -13.201 -2.866 22.794 1.00 97.62 514 THR A C 1
ATOM 3833 O O . THR A 1 514 ? -13.110 -1.640 22.830 1.00 97.62 514 THR A O 1
ATOM 3836 N N . THR A 1 515 ? -13.605 -3.513 21.704 1.00 98.00 515 THR A N 1
ATOM 3837 C CA . THR A 1 515 ? -14.380 -2.874 20.630 1.00 98.00 515 THR A CA 1
ATOM 3838 C C . THR A 1 515 ? -15.685 -3.638 20.443 1.00 98.00 515 THR A C 1
ATOM 3840 O O . THR A 1 515 ? -15.812 -4.797 20.848 1.00 98.00 515 THR A O 1
ATOM 3843 N N . SER A 1 516 ? -16.695 -2.994 19.863 1.00 98.00 516 SER A N 1
ATOM 3844 C CA . SER A 1 516 ? -17.983 -3.627 19.574 1.00 98.00 516 SER A CA 1
ATOM 3845 C C . SER A 1 516 ? -18.339 -3.469 18.108 1.00 98.00 516 SER A C 1
ATOM 3847 O O . SER A 1 516 ? -18.279 -2.370 17.569 1.00 98.00 516 SER A O 1
ATOM 3849 N N . THR A 1 517 ? -18.728 -4.564 17.460 1.00 97.94 517 THR A N 1
ATOM 3850 C CA . THR A 1 517 ? -19.170 -4.568 16.063 1.00 97.94 517 THR A CA 1
ATOM 3851 C C . THR A 1 517 ? -20.631 -4.968 15.977 1.00 97.94 517 THR A C 1
ATOM 3853 O O . THR A 1 517 ? -21.009 -6.067 16.390 1.00 97.94 517 THR A O 1
ATOM 3856 N N . SER A 1 518 ? -21.458 -4.089 15.419 1.00 97.00 518 SER A N 1
ATOM 3857 C CA . SER A 1 518 ? -22.883 -4.358 15.228 1.00 97.00 518 SER A CA 1
ATOM 3858 C C . SER A 1 518 ? -23.112 -5.469 14.197 1.00 97.00 518 SER A C 1
ATOM 3860 O O . SER A 1 518 ? -22.522 -5.471 13.121 1.00 97.00 518 SER A O 1
ATOM 3862 N N . GLN A 1 519 ? -24.007 -6.414 14.492 1.00 96.50 519 GLN A N 1
ATOM 3863 C CA . GLN A 1 519 ? -24.454 -7.429 13.519 1.00 96.50 519 GLN A CA 1
ATOM 3864 C C . GLN A 1 519 ? -25.747 -7.034 12.799 1.00 96.50 519 GLN A C 1
ATOM 3866 O O . GLN A 1 519 ? -26.249 -7.753 11.937 1.00 96.50 519 GLN A O 1
ATOM 3871 N N . SER A 1 520 ? -26.338 -5.909 13.185 1.00 95.31 520 SER A N 1
ATOM 3872 C CA . SER A 1 520 ? -27.594 -5.417 12.646 1.00 95.31 520 SER A CA 1
ATOM 3873 C C . SER A 1 520 ? -27.555 -3.904 12.528 1.00 95.31 520 SER A C 1
ATOM 3875 O O . SER A 1 520 ? -26.873 -3.205 13.274 1.00 95.31 520 SER A O 1
ATOM 3877 N N . ASN A 1 521 ? -28.319 -3.429 11.561 1.00 93.38 521 ASN A N 1
ATOM 3878 C CA . ASN A 1 521 ? -28.567 -2.029 11.275 1.00 93.38 521 ASN A CA 1
ATOM 3879 C C . ASN A 1 521 ? -29.071 -1.268 12.516 1.00 93.38 521 ASN A C 1
ATOM 3881 O O . ASN A 1 521 ? -29.914 -1.784 13.245 1.00 93.38 521 ASN A O 1
ATOM 3885 N N . ASP A 1 522 ? -28.586 -0.038 12.716 1.00 91.12 522 ASP A N 1
ATOM 3886 C CA . ASP A 1 522 ? -28.977 0.893 13.796 1.00 91.12 522 ASP A CA 1
ATOM 3887 C C . ASP A 1 522 ? -28.776 0.407 15.236 1.00 91.12 522 ASP A C 1
ATOM 3889 O O . ASP A 1 522 ? -29.258 1.060 16.161 1.00 91.12 522 ASP A O 1
ATOM 3893 N N . ILE A 1 523 ? -28.051 -0.694 15.463 1.00 93.38 523 ILE A N 1
ATOM 3894 C CA . ILE A 1 523 ? -27.604 -1.023 16.824 1.00 93.38 523 ILE A CA 1
ATOM 3895 C C . ILE A 1 523 ? -26.672 0.080 17.333 1.00 93.38 523 ILE A C 1
ATOM 3897 O O . ILE A 1 523 ? -26.884 0.627 18.412 1.00 93.38 523 ILE A O 1
ATOM 3901 N N . ILE A 1 524 ? -25.704 0.471 16.502 1.00 91.31 524 ILE A N 1
ATOM 3902 C CA . ILE A 1 524 ? -25.036 1.763 16.637 1.00 91.31 524 ILE A CA 1
ATOM 3903 C C . ILE A 1 524 ? -25.885 2.765 15.835 1.00 91.31 524 ILE A C 1
ATOM 3905 O O . ILE A 1 524 ? -26.085 2.540 14.632 1.00 91.31 524 ILE A O 1
ATOM 3909 N N . PRO A 1 525 ? -26.433 3.828 16.454 1.00 88.06 525 PRO A N 1
ATOM 3910 C CA . PRO A 1 525 ? -27.425 4.673 15.799 1.00 88.06 525 PRO A CA 1
ATOM 3911 C C . PRO A 1 525 ? -26.900 5.298 14.506 1.00 88.06 525 PRO A C 1
ATOM 3913 O O . PRO A 1 525 ? -25.772 5.785 14.463 1.00 88.06 525 PRO A O 1
ATOM 3916 N N . ASN A 1 526 ? -27.746 5.309 13.471 1.00 84.88 526 ASN A N 1
ATOM 3917 C CA . ASN A 1 526 ? -27.436 5.850 12.145 1.00 84.88 526 ASN A CA 1
ATOM 3918 C C . ASN A 1 526 ? -26.277 5.133 11.429 1.00 84.88 526 ASN A C 1
ATOM 3920 O O . ASN A 1 526 ? -25.571 5.753 10.636 1.00 84.88 526 ASN A O 1
ATOM 3924 N N . THR A 1 527 ? -26.106 3.822 11.651 1.00 89.62 527 THR A N 1
ATOM 3925 C CA . THR A 1 527 ? -25.062 3.020 10.981 1.00 89.62 527 THR A CA 1
ATOM 3926 C C . THR A 1 527 ? -25.576 1.713 10.378 1.00 89.62 527 THR A C 1
ATOM 3928 O O . THR A 1 527 ? -26.645 1.204 10.743 1.00 89.62 527 THR A O 1
ATOM 3931 N N . TRP A 1 528 ? -24.847 1.182 9.393 1.00 92.25 528 TRP A N 1
ATOM 3932 C CA . TRP A 1 528 ? -25.096 -0.147 8.827 1.00 92.25 528 TRP A CA 1
ATOM 3933 C C . TRP A 1 528 ? -24.532 -1.254 9.726 1.00 92.25 528 TRP A C 1
ATOM 3935 O O . TRP A 1 528 ? -23.588 -1.037 10.487 1.00 92.25 528 TRP A O 1
ATOM 3945 N N . ALA A 1 529 ? -25.085 -2.463 9.599 1.00 94.12 529 ALA A N 1
ATOM 3946 C CA . ALA A 1 529 ? -24.478 -3.666 10.161 1.00 94.12 529 ALA A CA 1
ATOM 3947 C C . ALA A 1 529 ? -23.007 -3.788 9.721 1.00 94.12 529 ALA A C 1
ATOM 3949 O O . ALA A 1 529 ? -22.660 -3.460 8.586 1.00 94.12 529 ALA A O 1
ATOM 3950 N N . GLY A 1 530 ? -22.156 -4.277 10.620 1.00 95.31 530 GLY A N 1
ATOM 3951 C CA . GLY A 1 530 ? -20.707 -4.334 10.440 1.00 95.31 530 GLY A CA 1
ATOM 3952 C C . GLY A 1 530 ? -19.971 -3.123 11.010 1.00 95.31 530 GLY A C 1
ATOM 3953 O O . GLY A 1 530 ? -18.750 -3.158 11.104 1.00 95.31 530 GLY A O 1
ATOM 3954 N N . GLN A 1 531 ? -20.668 -2.069 11.450 1.00 95.62 531 GLN A N 1
ATOM 3955 C CA . GLN A 1 531 ? -19.994 -0.922 12.052 1.00 95.62 531 GLN A CA 1
ATOM 3956 C C . GLN A 1 531 ? -19.309 -1.305 13.366 1.00 95.62 531 GLN A C 1
ATOM 3958 O O . GLN A 1 531 ? -19.966 -1.815 14.278 1.00 95.62 531 GLN A O 1
ATOM 3963 N N . THR A 1 532 ? -18.016 -0.997 13.463 1.00 97.06 532 THR A N 1
ATOM 3964 C CA . THR A 1 532 ? -17.215 -1.125 14.686 1.00 97.06 532 THR A CA 1
ATOM 3965 C C . THR A 1 532 ? -17.124 0.205 15.433 1.00 97.06 532 THR A C 1
ATOM 3967 O O . THR A 1 532 ? -16.978 1.262 14.822 1.00 97.06 532 THR A O 1
ATOM 3970 N N . THR A 1 533 ? -17.234 0.177 16.755 1.00 95.50 533 THR A N 1
ATOM 3971 C CA . THR A 1 533 ? -17.028 1.349 17.616 1.00 95.50 533 THR A CA 1
ATOM 3972 C C . THR A 1 533 ? -15.555 1.753 17.671 1.00 95.50 533 THR A C 1
ATOM 3974 O O . THR A 1 533 ? -14.670 0.969 17.323 1.00 95.50 533 THR A O 1
ATOM 3977 N N . ALA A 1 534 ? -15.278 2.940 18.216 1.00 94.75 534 ALA A N 1
ATOM 3978 C CA . ALA A 1 534 ? -13.959 3.213 18.781 1.00 94.75 534 ALA A CA 1
ATOM 3979 C C . ALA A 1 534 ? -13.623 2.201 19.899 1.00 94.75 534 ALA A C 1
ATOM 3981 O O . ALA A 1 534 ? -14.497 1.477 20.398 1.00 94.75 534 ALA A O 1
ATOM 3982 N N . MET A 1 535 ? -12.349 2.146 20.274 1.00 95.62 535 MET A N 1
ATOM 3983 C CA . MET A 1 535 ? -11.878 1.310 21.374 1.00 95.62 535 MET A CA 1
ATOM 3984 C C . MET A 1 535 ? -12.313 1.881 22.730 1.00 95.62 535 MET A C 1
ATOM 3986 O O . MET A 1 535 ? -12.527 3.086 22.869 1.00 95.62 535 MET A O 1
ATOM 3990 N N . SER A 1 536 ? -12.488 1.014 23.731 1.00 95.25 536 SER A N 1
ATOM 3991 C CA . SER A 1 536 ? -12.889 1.432 25.074 1.00 95.25 536 SER A CA 1
ATOM 3992 C C . SER A 1 536 ? -11.860 2.393 25.659 1.00 95.25 536 SER A C 1
ATOM 3994 O O . SER A 1 536 ? -10.664 2.106 25.664 1.00 95.25 536 SER A O 1
ATOM 3996 N N . LYS A 1 537 ? -12.325 3.512 26.222 1.00 90.88 537 LYS A N 1
ATOM 3997 C CA . LYS A 1 537 ? -11.448 4.492 26.889 1.00 90.88 537 LYS A CA 1
ATOM 3998 C C . LYS A 1 537 ? -10.768 3.926 28.130 1.00 90.88 537 LYS A C 1
ATOM 4000 O O . LYS A 1 537 ? -9.650 4.316 28.456 1.00 90.88 537 LYS A O 1
ATOM 4005 N N . GLN A 1 538 ? -11.462 3.035 28.830 1.00 90.56 538 GLN A N 1
ATOM 4006 C CA . GLN A 1 538 ? -10.957 2.356 30.015 1.00 90.56 538 GLN A CA 1
ATOM 4007 C C . GLN A 1 538 ? -10.158 1.113 29.629 1.00 90.56 538 GLN A C 1
ATOM 4009 O O . GLN A 1 538 ? -10.495 0.421 28.664 1.00 90.56 538 GLN A O 1
ATOM 4014 N N . VAL A 1 539 ? -9.134 0.835 30.436 1.00 94.38 539 VAL A N 1
ATOM 4015 C CA . VAL A 1 539 ? -8.370 -0.412 30.418 1.00 94.38 539 VAL A CA 1
ATOM 4016 C C . VAL A 1 539 ? -8.808 -1.240 31.619 1.00 94.38 539 VAL A C 1
ATOM 4018 O O . VAL A 1 539 ? -8.497 -0.918 32.766 1.00 94.38 539 VAL A O 1
ATOM 4021 N N . TYR A 1 540 ? -9.560 -2.302 31.359 1.00 94.44 540 TYR A N 1
ATOM 4022 C CA . TYR A 1 540 ? -10.172 -3.128 32.392 1.00 94.44 540 TYR A CA 1
ATOM 4023 C C . TYR A 1 540 ? -9.164 -4.104 33.002 1.00 94.44 540 TYR A C 1
ATOM 4025 O O . TYR A 1 540 ? -8.354 -4.703 32.298 1.00 94.44 540 TYR A O 1
ATOM 4033 N N . GLY A 1 541 ? -9.247 -4.325 34.315 1.00 88.25 541 GLY A N 1
ATOM 4034 C CA . GLY A 1 541 ? -8.424 -5.323 35.013 1.00 88.25 541 GLY A CA 1
ATOM 4035 C C . GLY A 1 541 ? -7.062 -4.827 35.497 1.00 88.25 541 GLY A C 1
ATOM 4036 O O . GLY A 1 541 ? -6.379 -5.559 36.216 1.00 88.25 541 GLY A O 1
ATOM 4037 N N . LEU A 1 542 ? -6.691 -3.581 35.192 1.00 86.06 542 LEU A N 1
ATOM 4038 C CA . LEU A 1 542 ? -5.584 -2.921 35.874 1.00 86.06 542 LEU A CA 1
ATOM 4039 C C . LEU A 1 542 ? -6.003 -2.529 37.294 1.00 86.06 542 LEU A C 1
ATOM 4041 O O . LEU A 1 542 ? -7.141 -2.144 37.556 1.00 86.06 542 LEU A O 1
ATOM 4045 N N . ILE A 1 543 ? -5.057 -2.621 38.230 1.00 59.31 543 ILE A N 1
ATOM 4046 C CA . ILE A 1 543 ? -5.259 -2.559 39.694 1.00 59.31 543 ILE A CA 1
ATOM 4047 C C . ILE A 1 543 ? -5.835 -1.207 40.187 1.00 59.31 543 ILE A C 1
ATOM 4049 O O . ILE A 1 543 ? -6.105 -1.038 41.372 1.00 59.31 543 ILE A O 1
ATOM 4053 N N . ASN A 1 544 ? -6.104 -0.250 39.300 1.00 48.28 544 ASN A N 1
ATOM 4054 C CA . ASN A 1 544 ? -6.762 1.003 39.662 1.00 48.28 544 ASN A CA 1
ATOM 4055 C C . ASN A 1 544 ? -8.290 0.877 39.838 1.00 48.28 544 ASN A C 1
ATOM 4057 O O . ASN A 1 544 ? -8.874 1.753 40.470 1.00 48.28 544 ASN A O 1
ATOM 4061 N N . ASP A 1 545 ? -8.914 -0.236 39.429 1.00 43.94 545 ASP A N 1
ATOM 4062 C CA . ASP A 1 545 ? -10.326 -0.547 39.723 1.00 43.94 545 ASP A CA 1
ATOM 4063 C C . ASP A 1 545 ? -10.503 -1.332 41.037 1.00 43.94 545 ASP A C 1
ATOM 4065 O O . ASP A 1 545 ? -11.279 -2.288 41.138 1.00 43.94 545 ASP A O 1
ATOM 4069 N N . ILE A 1 546 ? -9.815 -0.909 42.106 1.00 38.34 546 ILE A N 1
ATOM 4070 C CA . ILE A 1 546 ? -10.244 -1.258 43.467 1.00 38.34 546 ILE A CA 1
ATOM 4071 C C . ILE A 1 546 ? -11.501 -0.433 43.760 1.00 38.34 546 ILE A C 1
ATOM 4073 O O . ILE A 1 546 ? -11.476 0.589 44.447 1.00 38.34 546 ILE A O 1
ATOM 4077 N N . ILE A 1 547 ? -12.640 -0.900 43.252 1.00 42.97 547 ILE A N 1
ATOM 4078 C CA . ILE A 1 547 ? -13.911 -0.622 43.903 1.00 42.97 547 ILE A CA 1
ATOM 4079 C C . ILE A 1 547 ? -13.790 -1.281 45.276 1.00 42.97 547 ILE A C 1
ATOM 4081 O O . ILE A 1 547 ? -13.763 -2.509 45.384 1.00 42.97 547 ILE A O 1
ATOM 4085 N N . PHE A 1 548 ? -13.686 -0.469 46.329 1.00 38.25 548 PHE A N 1
ATOM 4086 C CA . PHE A 1 548 ? -13.927 -0.919 47.696 1.00 38.25 548 PHE A CA 1
ATOM 4087 C C . PHE A 1 548 ? -15.362 -1.445 47.758 1.00 38.25 548 PHE A C 1
ATOM 4089 O O . PHE A 1 548 ? -16.310 -0.701 48.009 1.00 38.25 548 PHE A O 1
ATOM 4096 N N . LYS A 1 549 ? -15.533 -2.730 47.451 1.00 38.16 549 LYS A N 1
ATOM 4097 C CA . LYS A 1 549 ? -16.771 -3.444 47.691 1.00 38.16 549 LYS A CA 1
ATOM 4098 C C . LYS A 1 549 ? -16.733 -3.870 49.152 1.00 38.16 549 LYS A C 1
ATOM 4100 O O . LYS A 1 549 ? -15.947 -4.727 49.541 1.00 38.16 549 LYS A O 1
ATOM 4105 N N . ASP A 1 550 ? -17.598 -3.203 49.900 1.00 40.41 550 ASP A N 1
ATOM 4106 C CA . ASP A 1 550 ? -17.991 -3.443 51.283 1.00 40.41 550 ASP A CA 1
ATOM 4107 C C . ASP A 1 550 ? -17.146 -2.746 52.358 1.00 40.41 550 ASP A C 1
ATOM 4109 O O . ASP A 1 550 ? -15.917 -2.745 52.371 1.00 40.41 550 ASP A O 1
ATOM 4113 N N . GLY A 1 551 ? -17.881 -2.042 53.220 1.00 36.47 551 GLY A N 1
ATOM 4114 C CA . GLY A 1 551 ? -17.386 -1.032 54.133 1.00 36.47 551 GLY A CA 1
ATOM 4115 C C . GLY A 1 551 ? -16.451 -1.558 55.212 1.00 36.47 551 GLY A C 1
ATOM 4116 O O . GLY A 1 551 ? -16.558 -2.687 55.685 1.00 36.47 551 GLY A O 1
ATOM 4117 N N . PHE A 1 552 ? -15.571 -0.663 55.647 1.00 40.53 552 PHE A N 1
ATOM 4118 C CA . PHE A 1 552 ? -14.964 -0.752 56.963 1.00 40.53 552 PHE A CA 1
ATOM 4119 C C . PHE A 1 552 ? -16.043 -0.470 58.021 1.00 40.53 552 PHE A C 1
ATOM 4121 O O . PHE A 1 552 ? -16.371 0.691 58.274 1.00 40.53 552 PHE A O 1
ATOM 4128 N N . GLU A 1 553 ? -16.581 -1.535 58.617 1.00 38.53 553 GLU A N 1
ATOM 4129 C CA . GLU A 1 553 ? -16.915 -1.566 60.049 1.00 38.53 553 GLU A CA 1
ATOM 4130 C C . GLU A 1 553 ? -15.792 -2.261 60.825 1.00 38.53 553 GLU A C 1
ATOM 4132 O O . GLU A 1 553 ? -15.292 -3.305 60.341 1.00 38.53 553 GLU A O 1
#

pLDDT: mean 87.93, std 13.1, range [27.44, 98.88]

Organism: NCBI:txid1171543

Foldseek 3Di:
DDDPDDPDQDEAEAEQQAQEDPCLADLQAALPDDDDNSHDHACDDLQGSGHAPQRPLSVCLACLACVRPPSHPPYEYEHPNHDADDPGPLNVQQDPQAGERENEHDPPVRAQERHNPDPDAGDHAYEYDFDDDQLAPVLAAQRYEYEYLDEYEYPHARYEYESYEYWAAYAHEDEEEHYEYERYEFQADNSQQHGHHNCCPFWCLCFGHQENYEYAHEYALYEAESYEFFGRSHENAYANYQYYNYEHEQYEFQATSNQHAADADPVLQLDEFQDLGPVTPPHDDPRQGASHAAYEHEHAAYEYENYEFASHAGHHHPQAFGHEHEEYEEFAYEAAHYEAQATPVRDGHEGNEAHYEYEYDQDPPDGDHRAYEAAHYEHERYEYRDPPDQESYEYDYQDDLVAQDHLHQHDHYWYHNGRAFHYDYDPNDHPLQRFQAAWDFPDDDWFKTKTFWACQTPVRHILHAAQWKKWKAKDLPDRGHTRHGTQDIDTAHRRRIDMDGGPGGDDASIFIKIKIFHQQPCSRHSYGHSGIGTIHPDGPPHPVPPPVDDDDD

Secondary structure (DSSP, 8-state):
-----------EEEE--------TT-TTEESS--BTTTBEE--SSTTTT---HHHHHHHHHHHSSTTTSTT--SEEEE-TT--S--SSGGGGGEETTEEEEEE---STT---EE--SSSSPP-S-EEEE-S---TTTS-PPPSEEEEESS-EEE-SSSEEEESEEEETB--EEE-SSS-EEES-EESB-TTSSSB--S-TTT-GGGTTBSEEEEESS--TT-EEES-EE--BSSEEEEEEEEEES-EEES-EES--TTS------GGGTT--BSB-SSSPBSPPPTT----B--EEEEEES-EEES-EE-------BTTSPPPPSEEEEEES-EEES-EESB-TTS-B--BSS-SEEEEE---SSS------EEES-EEESB--SSTT--EEEEE-----TTS-----EEES-EEES-SSEEEEE-TTS-HHHHHPPPPEEEEEETTEEEEESBS--TTS--B--TT-EEEEEEE--SSS---SEEEEEEE--TTS-EEEE-SSPPPTT-EEEEEEE-SSTTSSTT--TTPBPPPPSS-BTSTT-----S---